Protein AF-A0A2S9AJW1-F1 (afdb_monomer)

Sequence (440 aa):
MLGRTESEELRALQEKAYGRGGVLTGAESDRLRELEDARLSAFRAGPVTAHDVRAVAHDAGVRDVSATRASEGAPTGHLPHPVADTVDAGPIQASTVATNTAETGPIQASTAASNAAETGPAQTNAEGTPPIPHDPTPDATLLGTLRRHATAAVVAVAVLLAVGLGVGWALFAPRTASIPLTGEQQQRRAELAADVFDPGSVRAIAQKDGALAWFATQDDGELICLILDVGAQSQTDCAPSTMIERGLGATLSVPTAVSAEDDLFGGASGGEAVYASLFLSTAGEPMVGIQRWSASSSFMEQFEGEERLRAEALAAEGYEHGLSLVGSFRGEPVWLADRLASQGATERCLLVDATEGVACESFGTALTEGLSTHVVDVAPDGSVASVSVVELRFTGQQTPYLTVTVDAPVSRVVPGDSVVIPGPPGDPIEVETPNDGTGG

Mean predicted aligned error: 20.51 Å

Solvent-accessible surface area (backbone atoms only — not comparable to full-atom values): 27843 Å² total; per-residue (Å²): 110,71,52,75,67,55,52,53,50,46,52,54,48,49,49,42,53,74,35,101,82,43,73,66,53,73,70,52,51,53,51,45,51,53,51,52,51,51,44,53,52,36,59,75,65,52,81,83,67,91,77,81,85,79,84,88,85,86,87,79,91,75,83,89,80,91,80,89,81,88,81,85,90,84,82,91,77,87,83,79,84,83,81,83,81,83,77,90,77,80,85,81,81,81,81,82,79,81,81,82,81,80,88,77,82,86,82,79,88,77,91,80,81,88,88,85,90,79,82,84,87,86,88,83,84,87,89,84,88,90,83,89,90,83,88,85,85,86,80,96,69,70,76,67,58,55,57,58,51,51,56,52,50,54,52,54,51,51,49,52,50,52,51,49,50,53,52,48,46,73,74,64,50,82,77,72,76,63,66,89,67,52,73,67,53,48,50,51,48,52,54,52,47,69,50,86,37,36,85,82,44,60,40,60,64,38,74,56,97,76,32,41,32,31,39,33,22,23,76,90,57,50,26,39,28,44,35,43,35,47,84,93,47,73,48,76,38,72,43,50,56,86,59,35,86,79,43,46,68,39,76,48,80,41,77,56,80,76,50,84,77,52,65,80,71,68,65,45,72,53,48,28,37,39,38,38,39,37,36,62,45,100,86,68,47,78,45,54,51,77,47,74,44,64,68,62,63,71,71,55,67,78,41,59,77,68,58,28,59,49,51,53,51,41,26,46,75,45,33,58,44,75,54,43,80,73,49,66,47,97,89,25,56,26,37,36,24,26,32,71,42,98,85,72,47,61,27,33,31,39,37,33,62,72,70,74,41,75,28,70,33,48,52,71,51,28,60,74,77,26,37,63,47,79,46,76,41,64,40,100,86,72,48,66,38,31,46,31,40,47,31,42,37,49,47,101,84,67,49,76,47,78,46,77,48,71,49,73,64,55,71,78,72,54,79,70,48,69,55,72,52,88,55,79,100,56,83,65,52,73,48,80,48,76,66,83,76,91,76,134

Nearest PDB structures (foldseek):
  4agi-assembly2_B  TM=1.853E-01  e=2.271E-02  Aspergillus fumigatus
  4agt-assembly1_B  TM=1.907E-01  e=7.098E-02  Aspergillus fumigatus
  6z1p-assembly1_Ag  TM=2.934E-01  e=2.611E-01  Tetrahymena thermophila SB210
  3ddv-assembly3_C  TM=3.029E-01  e=7.322E-01  unclassified

Foldseek 3Di:
DDDPVLVVLLVVLVCLCPPDPRDDDPVSVVSNVVSVVVVVVPVVVDDPPPPPPPDPPDDDDDDDDDDDDDDDDDDDDDDDDDDDDDDDDDDDDDDDDDDDDDDDDDDDDDDDDDDDDDDDDDDDDDDDDDDDDDDDDDDPDPPVVVVVVVVVVVVVVVVVVVVVVVVCCVVPVPPPVQPDDDPVRVVVQVVVCVPQFDHPQWGWADDDPQKTWIWTAHDVRQKIKIWIDHPPDIDIDIDGPVPCQVWDKDKDWDFDPDDPVNVVPLQQRFTKMKMKTWHADPVRHIHIDIDIDGLDDPVLVVDDDPRSVVLRVCSSVFQSAPWDFQDADPNWTWIWGWGQDPVRAIWIWIAHPVARDIWIDHPVCCAPVWTKDKDFDADPVRHTQWIKIWTWYADPVRDIHIDIDIDHTPPPPDQQHWDFDDDPPDDTDTDHDDHPDPDD

pLDDT: mean 74.25, std 22.98, range [29.75, 98.0]

Structure (mmCIF, N/CA/C/O backbone):
data_AF-A0A2S9AJW1-F1
#
_entry.id   AF-A0A2S9AJW1-F1
#
loop_
_atom_site.group_PDB
_atom_site.id
_atom_site.type_symbol
_atom_site.label_atom_id
_atom_site.label_alt_id
_atom_site.label_comp_id
_atom_site.label_asym_id
_atom_site.label_entity_id
_atom_site.label_seq_id
_atom_site.pdbx_PDB_ins_code
_atom_site.Cartn_x
_atom_site.Cartn_y
_atom_site.Cartn_z
_atom_site.occupancy
_atom_site.B_iso_or_equiv
_atom_site.auth_seq_id
_atom_site.auth_comp_id
_atom_site.auth_asym_id
_atom_site.auth_atom_id
_atom_site.pdbx_PDB_model_num
ATOM 1 N N . MET A 1 1 ? -14.050 -33.825 -11.013 1.00 73.00 1 MET A N 1
ATOM 2 C CA . MET A 1 1 ? -14.570 -33.636 -9.641 1.00 73.00 1 MET A CA 1
ATOM 3 C C . MET A 1 1 ? -14.333 -34.925 -8.882 1.00 73.00 1 MET A C 1
ATOM 5 O O . MET A 1 1 ? -14.573 -35.971 -9.473 1.00 73.00 1 MET A O 1
ATOM 9 N N . LEU A 1 2 ? -13.857 -34.856 -7.636 1.00 84.25 2 LEU A N 1
ATOM 10 C CA . LEU A 1 2 ? -13.815 -36.031 -6.760 1.00 84.25 2 LEU A CA 1
ATOM 11 C C . LEU A 1 2 ? -15.233 -36.582 -6.565 1.00 84.25 2 LEU A C 1
ATOM 13 O O . LEU A 1 2 ? -16.207 -35.821 -6.574 1.00 84.25 2 LEU A O 1
ATOM 17 N N . GLY A 1 3 ? -15.355 -37.892 -6.371 1.00 91.31 3 GLY A N 1
ATOM 18 C CA . GLY A 1 3 ? -16.606 -38.491 -5.930 1.00 91.31 3 GLY A CA 1
ATOM 19 C C . GLY A 1 3 ? -17.055 -37.892 -4.591 1.00 91.31 3 GLY A C 1
ATOM 20 O O . GLY A 1 3 ? -16.245 -37.408 -3.795 1.00 91.31 3 GLY A O 1
ATOM 21 N N . ARG A 1 4 ? -18.362 -37.930 -4.309 1.00 88.12 4 ARG A N 1
ATOM 22 C CA . ARG A 1 4 ? -18.914 -37.451 -3.027 1.00 88.12 4 ARG A CA 1
ATOM 23 C C . ARG A 1 4 ? -18.248 -38.139 -1.829 1.00 88.12 4 ARG A C 1
ATOM 25 O O . ARG A 1 4 ? -17.936 -37.482 -0.845 1.00 88.12 4 ARG A O 1
ATOM 32 N N . THR A 1 5 ? -17.974 -39.434 -1.959 1.00 94.75 5 THR A N 1
ATOM 33 C CA . THR A 1 5 ? -17.292 -40.249 -0.947 1.00 94.75 5 THR A CA 1
ATOM 34 C C . THR A 1 5 ? -15.834 -39.834 -0.747 1.00 94.75 5 THR A C 1
ATOM 36 O O . THR A 1 5 ? -15.392 -39.698 0.385 1.00 94.75 5 THR A O 1
ATOM 39 N N . GLU A 1 6 ? -15.102 -39.557 -1.827 1.00 95.81 6 GLU A N 1
ATOM 40 C CA . GLU A 1 6 ? -13.698 -39.114 -1.779 1.00 95.81 6 GLU A CA 1
ATOM 41 C C . GLU A 1 6 ? -13.564 -37.706 -1.187 1.00 95.81 6 GLU A C 1
ATOM 43 O O . GLU A 1 6 ? -12.620 -37.410 -0.462 1.00 95.81 6 GLU A O 1
ATOM 48 N N . SER A 1 7 ? -14.542 -36.837 -1.453 1.00 94.44 7 SER A N 1
ATOM 49 C CA . SER A 1 7 ? -14.596 -35.491 -0.871 1.00 94.44 7 SER A CA 1
ATOM 50 C C . SER A 1 7 ? -14.861 -35.527 0.640 1.00 94.44 7 SER A C 1
ATOM 52 O O . SER A 1 7 ? -14.299 -34.727 1.389 1.00 94.44 7 SER A O 1
ATOM 54 N N . GLU A 1 8 ? -15.709 -36.453 1.100 1.00 97.25 8 GLU A N 1
ATOM 55 C CA . GLU A 1 8 ? -15.969 -36.682 2.527 1.00 97.25 8 GLU A CA 1
ATOM 56 C C . GLU A 1 8 ? -14.743 -37.291 3.232 1.00 97.25 8 GLU A C 1
ATOM 58 O O . GLU A 1 8 ? -14.388 -36.838 4.322 1.00 97.25 8 GLU A O 1
ATOM 63 N N . GLU A 1 9 ? -14.058 -38.244 2.587 1.00 97.38 9 GLU A N 1
ATOM 64 C CA . GLU A 1 9 ? -12.807 -38.850 3.070 1.00 97.38 9 GLU A CA 1
ATOM 65 C C . GLU A 1 9 ? -11.686 -37.805 3.202 1.00 97.38 9 GLU A C 1
ATOM 67 O O . GLU A 1 9 ? -11.051 -37.715 4.255 1.00 97.38 9 GLU A O 1
ATOM 72 N N . LEU A 1 10 ? -11.502 -36.951 2.186 1.00 97.44 10 LEU A N 1
ATOM 73 C CA . LEU A 1 10 ? -10.519 -35.864 2.206 1.00 97.44 10 LEU A CA 1
ATOM 74 C C . LEU A 1 10 ? -10.751 -34.923 3.394 1.00 97.44 10 LEU A C 1
ATOM 76 O O . LEU A 1 10 ? -9.816 -34.602 4.125 1.00 97.44 10 LEU A O 1
ATOM 80 N N . ARG A 1 11 ? -12.004 -34.515 3.628 1.00 96.88 11 ARG A N 1
ATOM 81 C CA . ARG A 1 11 ? -12.351 -33.618 4.738 1.00 96.88 11 ARG A CA 1
ATOM 82 C C . ARG A 1 11 ? -12.056 -34.253 6.099 1.00 96.88 11 ARG A C 1
ATOM 84 O O . ARG A 1 11 ? -11.522 -33.575 6.970 1.00 96.88 11 ARG A O 1
ATOM 91 N N . ALA A 1 12 ? -12.365 -35.540 6.269 1.00 97.19 12 ALA A N 1
ATOM 92 C CA . ALA A 1 12 ? -12.089 -36.263 7.509 1.00 97.19 12 ALA A CA 1
ATOM 93 C C . ALA A 1 12 ? -10.579 -36.410 7.772 1.00 97.19 12 ALA A C 1
ATOM 95 O O . ALA A 1 12 ? -10.129 -36.233 8.905 1.00 97.19 12 ALA A O 1
ATOM 96 N N . LEU A 1 13 ? -9.784 -36.689 6.732 1.00 97.62 13 LEU A N 1
ATOM 97 C CA . LEU A 1 13 ? -8.326 -36.775 6.847 1.00 97.62 13 LEU A CA 1
ATOM 98 C C . LEU A 1 13 ? -7.687 -35.411 7.130 1.00 97.62 13 LEU A C 1
ATOM 100 O O . LEU A 1 13 ? -6.798 -35.341 7.972 1.00 97.62 13 LEU A O 1
ATOM 104 N N . GLN A 1 14 ? -8.166 -34.327 6.514 1.00 96.81 14 GLN A N 1
ATOM 105 C CA . GLN A 1 14 ? -7.694 -32.965 6.797 1.00 96.81 14 GLN A CA 1
ATOM 106 C C . GLN A 1 14 ? -8.055 -32.517 8.219 1.00 96.81 14 GLN A C 1
ATOM 108 O O . GLN A 1 14 ? -7.213 -31.969 8.927 1.00 96.81 14 GLN A O 1
ATOM 113 N N . GLU A 1 15 ? -9.271 -32.809 8.684 1.00 96.88 15 GLU A N 1
ATOM 114 C CA . GLU A 1 15 ? -9.674 -32.546 10.070 1.00 96.88 15 GLU A CA 1
ATOM 115 C C . GLU A 1 15 ? -8.794 -33.319 11.063 1.00 96.88 15 GLU A C 1
ATOM 117 O O . GLU A 1 15 ? -8.372 -32.769 12.080 1.00 96.88 15 GLU A O 1
ATOM 122 N N . LYS A 1 16 ? -8.440 -34.570 10.745 1.00 96.50 16 LYS A N 1
ATOM 123 C CA . LYS A 1 16 ? -7.521 -35.369 11.562 1.00 96.50 16 LYS A CA 1
ATOM 124 C C . LYS A 1 16 ? -6.074 -34.871 11.484 1.00 96.50 16 LYS A C 1
ATOM 126 O O . LYS A 1 16 ? -5.387 -34.921 12.495 1.00 96.50 16 LYS A O 1
ATOM 131 N N . ALA A 1 17 ? -5.607 -34.394 10.330 1.00 96.62 17 ALA A N 1
ATOM 132 C CA . ALA A 1 17 ? -4.244 -33.893 10.132 1.00 96.62 17 ALA A CA 1
ATOM 133 C C . ALA A 1 17 ? -3.993 -32.565 10.859 1.00 96.62 17 ALA A C 1
ATOM 135 O O . ALA A 1 17 ? -2.956 -32.389 11.492 1.00 96.62 17 ALA A O 1
ATOM 136 N N . TYR A 1 18 ? -4.957 -31.645 10.777 1.00 93.00 18 TYR A N 1
ATOM 137 C CA . TYR A 1 18 ? -4.823 -30.266 11.257 1.00 93.00 18 TYR A CA 1
ATOM 138 C C . TYR A 1 18 ? -5.608 -29.988 12.549 1.00 93.00 18 TYR A C 1
ATOM 140 O O . TYR A 1 18 ? -5.560 -28.882 13.089 1.00 93.00 18 TYR A O 1
ATOM 148 N N . GLY A 1 19 ? -6.330 -30.983 13.067 1.00 92.94 19 GLY A N 1
ATOM 149 C CA . GLY A 1 19 ? -7.082 -30.898 14.314 1.00 92.94 19 GLY A CA 1
ATOM 150 C C . GLY A 1 19 ? -6.208 -30.919 15.570 1.00 92.94 19 GLY A C 1
ATOM 151 O O . GLY A 1 19 ? -5.025 -31.269 15.565 1.00 92.94 19 GLY A O 1
ATOM 152 N N . ARG A 1 20 ? -6.819 -30.560 16.704 1.00 77.75 20 ARG A N 1
ATOM 153 C CA . ARG A 1 20 ? -6.159 -30.473 18.015 1.00 77.75 20 ARG A CA 1
ATOM 154 C C . ARG A 1 20 ? -5.803 -31.880 18.525 1.00 77.75 20 ARG A C 1
ATOM 156 O O . ARG A 1 20 ? -6.595 -32.511 19.215 1.00 77.75 20 ARG A O 1
ATOM 163 N N . GLY A 1 21 ? -4.617 -32.365 18.158 1.00 84.75 21 GLY A N 1
ATOM 164 C CA . GLY A 1 21 ? -4.121 -33.716 18.466 1.00 84.75 21 GLY A CA 1
ATOM 165 C C . GLY A 1 21 ? -3.822 -34.584 17.240 1.00 84.75 21 GLY A C 1
ATOM 166 O O . GLY A 1 21 ? -3.682 -35.797 17.386 1.00 84.75 21 GLY A O 1
ATOM 167 N N . GLY A 1 22 ? -3.755 -33.989 16.046 1.00 80.88 22 GLY A N 1
ATOM 168 C CA . GLY A 1 22 ? -3.605 -34.710 14.790 1.00 80.88 22 GLY A CA 1
ATOM 169 C C . GLY A 1 22 ? -2.316 -35.516 14.679 1.00 80.88 22 GLY A C 1
ATOM 170 O O . GLY A 1 22 ? -1.241 -34.970 14.450 1.00 80.88 22 GLY A O 1
ATOM 171 N N . VAL A 1 23 ? -2.437 -36.837 14.804 1.00 89.44 23 VAL A N 1
ATOM 172 C CA . VAL A 1 23 ? -1.413 -37.787 14.366 1.00 89.44 23 VAL A CA 1
ATOM 173 C C . VAL A 1 23 ? -2.051 -38.647 13.284 1.00 89.44 23 VAL A C 1
ATOM 175 O O . VAL A 1 23 ? -2.952 -39.444 13.560 1.00 89.44 23 VAL A O 1
ATOM 178 N N . LEU A 1 24 ? -1.612 -38.455 12.042 1.00 95.69 24 LEU A N 1
ATOM 179 C CA . LEU A 1 24 ? -1.919 -39.376 10.956 1.00 95.69 24 LEU A CA 1
ATOM 180 C C . LEU A 1 24 ? -0.965 -40.566 11.026 1.00 95.69 24 LEU A C 1
ATOM 182 O O . LEU A 1 24 ? 0.232 -40.420 11.281 1.00 95.69 24 LEU A O 1
ATOM 186 N N . THR A 1 25 ? -1.490 -41.757 10.774 1.00 97.25 25 THR A N 1
ATOM 187 C CA . THR A 1 25 ? -0.637 -42.906 10.458 1.00 97.25 25 THR A CA 1
ATOM 188 C C . THR A 1 25 ? -0.001 -42.715 9.076 1.00 97.25 25 THR A C 1
ATOM 190 O O . THR A 1 25 ? -0.518 -41.965 8.251 1.00 97.25 25 THR A O 1
ATOM 193 N N . GLY A 1 26 ? 1.105 -43.409 8.783 1.00 96.50 26 GLY A N 1
ATOM 194 C CA . GLY A 1 26 ? 1.765 -43.301 7.471 1.00 96.50 26 GLY A CA 1
ATOM 195 C C . GLY A 1 26 ? 0.816 -43.572 6.294 1.00 96.50 26 GLY A C 1
ATOM 196 O O . GLY A 1 26 ? 0.784 -42.797 5.345 1.00 96.50 26 GLY A O 1
ATOM 197 N N . ALA A 1 27 ? -0.038 -44.594 6.415 1.00 97.25 27 ALA A N 1
ATOM 198 C CA . ALA A 1 27 ? -1.036 -44.926 5.397 1.00 97.25 27 ALA A CA 1
ATOM 199 C C . ALA A 1 27 ? -2.095 -43.825 5.207 1.00 97.25 27 ALA A C 1
ATOM 201 O O . ALA A 1 27 ? -2.522 -43.567 4.086 1.00 97.25 27 ALA A O 1
ATOM 202 N N . GLU A 1 28 ? -2.509 -43.156 6.286 1.00 97.50 28 GLU A N 1
ATOM 203 C CA . GLU A 1 28 ? -3.460 -42.040 6.211 1.00 97.50 28 GLU A CA 1
ATOM 204 C C . GLU A 1 28 ? -2.832 -40.794 5.576 1.00 97.50 28 GLU A C 1
ATOM 206 O O . GLU A 1 28 ? -3.496 -40.108 4.803 1.00 97.50 28 GLU A O 1
ATOM 211 N N . SER A 1 29 ? -1.553 -40.524 5.848 1.00 97.06 29 SER A N 1
ATOM 212 C CA . SER A 1 29 ? -0.808 -39.437 5.201 1.00 97.06 29 SER A CA 1
ATOM 213 C C . SER A 1 29 ? -0.649 -39.660 3.696 1.00 97.06 29 SER A C 1
ATOM 215 O O . SER A 1 29 ? -0.812 -38.722 2.916 1.00 97.06 29 SER A O 1
ATOM 217 N N . ASP A 1 30 ? -0.361 -40.893 3.273 1.00 98.00 30 ASP A N 1
ATOM 218 C CA . ASP A 1 30 ? -0.257 -41.223 1.849 1.00 98.00 30 ASP A CA 1
ATOM 219 C C . ASP A 1 30 ? -1.618 -41.129 1.151 1.00 98.00 30 ASP A C 1
ATOM 221 O O . ASP A 1 30 ? -1.712 -40.578 0.053 1.00 98.00 30 ASP A O 1
ATOM 225 N N . ARG A 1 31 ? -2.689 -41.571 1.824 1.00 97.81 31 ARG A N 1
ATOM 226 C CA . ARG A 1 31 ? -4.059 -41.453 1.315 1.00 97.81 31 ARG A CA 1
ATOM 227 C C . ARG A 1 31 ? -4.520 -39.999 1.191 1.00 97.81 31 ARG A C 1
ATOM 229 O O . ARG A 1 31 ? -5.173 -39.651 0.211 1.00 97.81 31 ARG A O 1
ATOM 236 N N . LEU A 1 32 ? -4.166 -39.145 2.153 1.00 97.75 32 LEU A N 1
ATOM 237 C CA . LEU A 1 32 ? -4.452 -37.710 2.092 1.00 97.75 32 LEU A CA 1
ATOM 238 C C . LEU A 1 32 ? -3.788 -37.072 0.862 1.00 97.75 32 LEU A C 1
ATOM 240 O O . LEU A 1 32 ? -4.461 -36.377 0.104 1.00 97.75 32 LEU A O 1
ATOM 244 N N . ARG A 1 33 ? -2.504 -37.375 0.623 1.00 97.50 33 ARG A N 1
ATOM 245 C CA . ARG A 1 33 ? -1.753 -36.859 -0.533 1.00 97.50 33 ARG A CA 1
ATOM 246 C C . ARG A 1 33 ? -2.392 -37.269 -1.863 1.00 97.50 33 ARG A C 1
ATOM 248 O O . ARG A 1 33 ? -2.573 -36.430 -2.737 1.00 97.50 33 ARG A O 1
ATOM 255 N N . GLU A 1 34 ? -2.800 -38.532 -1.988 1.00 97.69 34 GLU A N 1
ATOM 256 C CA . GLU A 1 34 ? -3.480 -39.046 -3.186 1.00 97.69 34 GLU A CA 1
ATOM 257 C C . GLU A 1 34 ? -4.784 -38.283 -3.490 1.00 97.69 34 GLU A C 1
ATOM 259 O O . GLU A 1 34 ? -5.041 -37.909 -4.636 1.00 97.69 34 GLU A O 1
ATOM 264 N N . LEU A 1 35 ? -5.601 -38.016 -2.465 1.00 97.38 35 LEU A N 1
ATOM 265 C CA . LEU A 1 35 ? -6.869 -37.295 -2.619 1.00 97.38 35 LEU A CA 1
ATOM 266 C C . LEU A 1 35 ? -6.665 -35.810 -2.965 1.00 97.38 35 LEU A C 1
ATOM 268 O O . LEU A 1 35 ? -7.443 -35.245 -3.740 1.00 97.38 35 LEU A O 1
ATOM 272 N N . GLU A 1 36 ? -5.627 -35.173 -2.421 1.00 96.19 36 GLU A N 1
ATOM 273 C CA . GLU A 1 36 ? -5.266 -33.787 -2.745 1.00 96.19 36 GLU A CA 1
ATOM 274 C C . GLU A 1 36 ? -4.751 -33.652 -4.183 1.00 96.19 36 GLU A C 1
ATOM 276 O O . GLU A 1 36 ? -5.214 -32.771 -4.918 1.00 96.19 36 GLU A O 1
ATOM 281 N N . ASP A 1 37 ? -3.897 -34.575 -4.629 1.00 95.75 37 ASP A N 1
ATOM 282 C CA . ASP A 1 37 ? -3.420 -34.633 -6.013 1.00 95.75 37 ASP A CA 1
ATOM 283 C C . ASP A 1 37 ? -4.582 -34.862 -6.990 1.00 95.75 37 ASP A C 1
ATOM 285 O O . ASP A 1 37 ? -4.728 -34.135 -7.977 1.00 95.75 37 ASP A O 1
ATOM 289 N N . ALA A 1 38 ? -5.487 -35.796 -6.681 1.00 95.12 38 ALA A N 1
ATOM 290 C CA . ALA A 1 38 ? -6.677 -36.046 -7.491 1.00 95.12 38 ALA A CA 1
ATOM 291 C C . ALA A 1 38 ? -7.600 -34.812 -7.579 1.00 95.12 38 ALA A C 1
ATOM 293 O O . ALA A 1 38 ? -8.168 -34.528 -8.642 1.00 95.12 38 ALA A O 1
ATOM 294 N N . ARG A 1 39 ? -7.720 -34.025 -6.498 1.00 95.75 39 ARG A N 1
ATOM 295 C CA . ARG A 1 39 ? -8.465 -32.755 -6.497 1.00 95.75 39 ARG A CA 1
ATOM 296 C C . ARG A 1 39 ? -7.804 -31.708 -7.394 1.00 95.75 39 ARG A C 1
ATOM 298 O O . ARG A 1 39 ? -8.508 -31.044 -8.157 1.00 95.75 39 ARG A O 1
ATOM 305 N N . LEU A 1 40 ? -6.481 -31.569 -7.326 1.00 92.44 40 LEU A N 1
ATOM 306 C CA . LEU A 1 40 ? -5.717 -30.634 -8.158 1.00 92.44 40 LEU A CA 1
ATOM 307 C C . LEU A 1 40 ? -5.792 -31.010 -9.643 1.00 92.44 40 LEU A C 1
ATOM 309 O O . LEU A 1 40 ? -6.033 -30.144 -10.486 1.00 92.44 40 LEU A O 1
ATOM 313 N N . SER A 1 41 ? -5.674 -32.297 -9.974 1.00 92.00 41 SER A N 1
ATOM 314 C CA . SER A 1 41 ? -5.856 -32.795 -11.340 1.00 92.00 41 SER A CA 1
ATOM 315 C C . SER A 1 41 ? -7.274 -32.546 -11.855 1.00 92.00 41 SER A C 1
ATOM 317 O O . SER A 1 41 ? -7.445 -32.091 -12.985 1.00 92.00 41 SER A O 1
ATOM 319 N N . ALA A 1 42 ? -8.297 -32.771 -11.025 1.00 89.25 42 ALA A N 1
ATOM 320 C CA . ALA A 1 42 ? -9.684 -32.490 -11.385 1.00 89.25 42 ALA A CA 1
ATOM 321 C C . ALA A 1 42 ? -9.962 -30.992 -11.598 1.00 89.25 42 ALA A C 1
ATOM 323 O O . ALA A 1 42 ? -10.815 -30.656 -12.418 1.00 89.25 42 ALA A O 1
ATOM 324 N N . PHE A 1 43 ? -9.269 -30.111 -10.872 1.00 86.56 43 PHE A N 1
ATOM 325 C CA . PHE A 1 43 ? -9.362 -28.661 -11.052 1.00 86.56 43 PHE A CA 1
ATOM 326 C C . PHE A 1 43 ? -8.697 -28.214 -12.361 1.00 86.56 43 PHE A C 1
ATOM 328 O O . PHE A 1 43 ? -9.283 -27.447 -13.119 1.00 86.56 43 PHE A O 1
ATOM 335 N N . ARG A 1 44 ? -7.514 -28.759 -12.679 1.00 88.19 44 ARG A N 1
ATOM 336 C CA . ARG A 1 44 ? -6.810 -28.486 -13.946 1.00 88.19 44 ARG A CA 1
ATOM 337 C C . ARG A 1 44 ? -7.554 -29.013 -15.173 1.00 88.19 44 ARG A C 1
ATOM 339 O O . ARG A 1 44 ? -7.485 -28.402 -16.230 1.00 88.19 44 ARG A O 1
ATOM 346 N N . ALA A 1 45 ? -8.277 -30.122 -15.032 1.00 82.44 45 ALA A N 1
ATOM 347 C CA . ALA A 1 45 ? -9.084 -30.719 -16.095 1.00 82.44 45 ALA A CA 1
ATOM 348 C C . ALA A 1 45 ? -10.489 -30.095 -16.234 1.00 82.44 45 ALA A C 1
ATOM 350 O O . ALA A 1 45 ? -11.362 -30.694 -16.865 1.00 82.44 45 ALA A O 1
ATOM 351 N N . GLY A 1 46 ? -10.736 -28.934 -15.612 1.00 70.75 46 GLY A N 1
ATOM 352 C CA . GLY A 1 46 ? -12.028 -28.255 -15.658 1.00 70.75 46 GLY A CA 1
ATOM 353 C C . GLY A 1 46 ? -12.552 -28.081 -17.094 1.00 70.75 46 GLY A C 1
ATOM 354 O O . GLY A 1 46 ? -11.768 -27.840 -18.015 1.00 70.75 46 GLY A O 1
ATOM 355 N N . PRO A 1 47 ? -13.872 -28.221 -17.315 1.00 51.84 47 PRO A N 1
ATOM 356 C CA . PRO A 1 47 ? -14.447 -28.089 -18.642 1.00 51.84 47 PRO A CA 1
ATOM 357 C C . PRO A 1 47 ? -14.293 -26.643 -19.111 1.00 51.84 47 PRO A C 1
ATOM 359 O O . PRO A 1 47 ? -14.884 -25.732 -18.535 1.00 51.84 47 PRO A O 1
ATOM 362 N N . VAL A 1 48 ? -13.535 -26.438 -20.189 1.00 50.69 48 VAL A N 1
ATOM 363 C CA . VAL A 1 48 ? -13.613 -25.209 -20.981 1.00 50.69 48 VAL A CA 1
ATOM 364 C C . VAL A 1 48 ? -15.002 -25.195 -21.613 1.00 50.69 48 VAL A C 1
ATOM 366 O O . VAL A 1 48 ? -15.233 -25.746 -22.689 1.00 50.69 48 VAL A O 1
ATOM 369 N N . THR A 1 49 ? -15.979 -24.636 -20.907 1.00 50.78 49 THR A N 1
ATOM 370 C CA . THR A 1 49 ? -17.291 -24.382 -21.486 1.00 50.78 49 THR A CA 1
ATOM 371 C C . THR A 1 49 ? -17.129 -23.247 -22.483 1.00 50.78 49 THR A C 1
ATOM 373 O O . THR A 1 49 ? -16.945 -22.096 -22.100 1.00 50.78 49 THR A O 1
ATOM 376 N N . ALA A 1 50 ? -17.219 -23.574 -23.773 1.00 49.56 50 ALA A N 1
ATOM 377 C CA . ALA A 1 50 ? -17.143 -22.658 -24.914 1.00 49.56 50 ALA A CA 1
ATOM 378 C C . ALA A 1 50 ? -18.296 -21.626 -24.985 1.00 49.56 50 ALA A C 1
ATOM 380 O O . ALA A 1 50 ? -18.616 -21.122 -26.059 1.00 49.56 50 ALA A O 1
ATOM 381 N N . HIS A 1 51 ? -18.953 -21.327 -23.862 1.00 45.62 51 HIS A N 1
ATOM 382 C CA . HIS A 1 51 ? -20.159 -20.510 -23.817 1.00 45.62 51 HIS A CA 1
ATOM 383 C C . HIS A 1 51 ? -19.925 -19.050 -23.393 1.00 45.62 51 HIS A C 1
ATOM 385 O O . HIS A 1 51 ? -20.880 -18.277 -23.429 1.00 45.62 51 HIS A O 1
ATOM 391 N N . ASP A 1 52 ? -18.685 -18.653 -23.083 1.00 42.78 52 ASP A N 1
ATOM 392 C CA . ASP A 1 52 ? -18.384 -17.355 -22.448 1.00 42.78 52 ASP A CA 1
ATOM 393 C C . ASP A 1 52 ? -17.545 -16.381 -23.303 1.00 42.78 52 ASP A C 1
ATOM 395 O O . ASP A 1 52 ? -16.872 -15.495 -22.793 1.00 42.78 52 ASP A O 1
ATOM 399 N N . VAL A 1 53 ? -17.582 -16.519 -24.638 1.00 46.00 53 VAL A N 1
ATOM 400 C CA . VAL A 1 53 ? -16.906 -15.584 -25.575 1.00 46.00 53 VAL A CA 1
ATOM 401 C C . VAL A 1 53 ? -17.911 -14.765 -26.409 1.00 46.00 53 VAL A C 1
ATOM 403 O O . VAL A 1 53 ? -17.542 -14.095 -27.366 1.00 46.00 53 VAL A O 1
ATOM 406 N N . ARG A 1 54 ? -19.213 -14.774 -26.076 1.00 37.53 54 ARG A N 1
ATOM 407 C CA . ARG A 1 54 ? -20.248 -14.103 -26.900 1.00 37.53 54 ARG A CA 1
ATOM 408 C C . ARG A 1 54 ? -21.118 -13.067 -26.179 1.00 37.53 54 ARG A C 1
ATOM 410 O O . ARG A 1 54 ? -22.240 -12.829 -26.614 1.00 37.53 54 ARG A O 1
ATOM 417 N N . ALA A 1 55 ? -20.620 -12.427 -25.121 1.00 37.38 55 ALA A N 1
ATOM 418 C CA . ALA A 1 55 ? -21.405 -11.442 -24.364 1.00 37.38 55 ALA A CA 1
ATOM 419 C C . ALA A 1 55 ? -20.704 -10.095 -24.077 1.00 37.38 55 ALA A C 1
ATOM 421 O O . ALA A 1 55 ? -21.173 -9.355 -23.223 1.00 37.38 55 ALA A O 1
ATOM 422 N N . VAL A 1 56 ? -19.640 -9.726 -24.808 1.00 41.94 56 VAL A N 1
ATOM 423 C CA . VAL A 1 56 ? -18.956 -8.414 -24.639 1.00 41.94 56 VAL A CA 1
ATOM 424 C C . VAL A 1 56 ? -18.896 -7.609 -25.948 1.00 41.94 56 VAL A C 1
ATOM 426 O O . VAL A 1 56 ? -17.971 -6.853 -26.206 1.00 41.94 56 VAL A O 1
ATOM 429 N N . ALA A 1 57 ? -19.894 -7.760 -26.819 1.00 41.12 57 ALA A N 1
ATOM 430 C CA . ALA A 1 57 ? -19.978 -6.979 -28.055 1.00 41.12 57 ALA A CA 1
ATOM 431 C C . ALA A 1 57 ? -21.407 -6.495 -28.315 1.00 41.12 57 ALA A C 1
ATOM 433 O O . ALA A 1 57 ? -21.994 -6.847 -29.330 1.00 41.12 57 ALA A O 1
ATOM 434 N N . HIS A 1 58 ? -21.989 -5.743 -27.376 1.00 41.22 58 HIS A N 1
ATOM 435 C CA . HIS A 1 58 ? -23.163 -4.896 -27.626 1.00 41.22 58 HIS A CA 1
ATOM 436 C C . HIS A 1 58 ? -23.425 -3.946 -26.444 1.00 41.22 58 HIS A C 1
ATOM 438 O O . HIS A 1 58 ? -24.455 -4.064 -25.799 1.00 41.22 58 HIS A O 1
ATOM 444 N N . ASP A 1 59 ? -22.521 -3.003 -26.156 1.00 38.44 59 ASP A N 1
ATOM 445 C CA . ASP A 1 59 ? -22.947 -1.712 -25.585 1.00 38.44 59 ASP A CA 1
ATOM 446 C C . ASP A 1 59 ? -21.855 -0.636 -25.703 1.00 38.44 59 ASP A C 1
ATOM 448 O O . ASP A 1 59 ? -21.009 -0.467 -24.832 1.00 38.44 59 ASP A O 1
ATOM 452 N N . ALA A 1 60 ? -21.848 0.081 -26.823 1.00 35.75 60 ALA A N 1
ATOM 453 C CA . ALA A 1 60 ? -21.213 1.392 -26.917 1.00 35.75 60 ALA A CA 1
ATOM 454 C C . ALA A 1 60 ? -21.944 2.186 -28.001 1.00 35.75 60 ALA A C 1
ATOM 456 O O . ALA A 1 60 ? -21.594 2.167 -29.182 1.00 35.75 60 ALA A O 1
ATOM 457 N N . GLY A 1 61 ? -23.033 2.838 -27.595 1.00 37.03 61 GLY A N 1
ATOM 458 C CA . GLY A 1 61 ? -23.742 3.807 -28.416 1.00 37.03 61 GLY A CA 1
ATOM 459 C C . GLY A 1 61 ? -22.867 5.029 -28.689 1.00 37.03 61 GLY A C 1
ATOM 460 O O . GLY A 1 61 ? -22.731 5.904 -27.837 1.00 37.03 61 GLY A O 1
ATOM 461 N N . VAL A 1 62 ? -22.312 5.112 -29.897 1.00 35.16 62 VAL A N 1
ATOM 462 C CA . VAL A 1 62 ? -21.670 6.325 -30.415 1.00 35.16 62 VAL A CA 1
ATOM 463 C C . VAL A 1 62 ? -22.696 7.112 -31.224 1.00 35.16 62 VAL A C 1
ATOM 465 O O . VAL A 1 62 ? -23.296 6.607 -32.173 1.00 35.16 62 VAL A O 1
ATOM 468 N N . ARG A 1 63 ? -22.912 8.361 -30.801 1.00 37.62 63 ARG A N 1
ATOM 469 C CA . ARG A 1 63 ? -23.708 9.361 -31.512 1.00 37.62 63 ARG A CA 1
ATOM 470 C C . ARG A 1 63 ? -22.982 9.842 -32.768 1.00 37.62 63 ARG A C 1
ATOM 472 O O . ARG A 1 63 ? -21.789 10.119 -32.766 1.00 37.62 63 ARG A O 1
ATOM 479 N N . ASP A 1 64 ? -23.809 9.964 -33.788 1.00 33.28 64 ASP A N 1
ATOM 480 C CA . ASP A 1 64 ? -23.616 10.399 -35.162 1.00 33.28 64 ASP A CA 1
ATOM 481 C C . ASP A 1 64 ? -23.009 11.814 -35.289 1.00 33.28 64 ASP A C 1
ATOM 483 O O . ASP A 1 64 ? -23.591 12.785 -34.801 1.00 33.28 64 ASP A O 1
ATOM 487 N N . VAL A 1 65 ? -21.876 11.936 -35.990 1.00 38.59 65 VAL A N 1
ATOM 488 C CA . VAL A 1 65 ? -21.542 13.130 -36.785 1.00 38.59 65 VAL A CA 1
ATOM 489 C C . VAL A 1 65 ? -20.958 12.667 -38.118 1.00 38.59 65 VAL A C 1
ATOM 491 O O . VAL A 1 65 ? -19.817 12.224 -38.228 1.00 38.59 65 VAL A O 1
ATOM 494 N N . SER A 1 66 ? -21.791 12.791 -39.141 1.00 39.16 66 SER A N 1
ATOM 495 C CA . SER A 1 66 ? -21.477 12.601 -40.550 1.00 39.16 66 SER A CA 1
ATOM 496 C C . SER A 1 66 ? -20.471 13.635 -41.082 1.00 39.16 66 SER A C 1
ATOM 498 O O . SER A 1 66 ? -20.725 14.831 -40.962 1.00 39.16 66 SER A O 1
ATOM 500 N N . ALA A 1 67 ? -19.414 13.178 -41.773 1.00 35.38 67 ALA A N 1
ATOM 501 C CA . ALA A 1 67 ? -18.895 13.785 -43.014 1.00 35.38 67 ALA A CA 1
ATOM 502 C C . ALA A 1 67 ? -17.817 12.910 -43.712 1.00 35.38 67 ALA A C 1
ATOM 504 O O . ALA A 1 67 ? -16.632 13.000 -43.425 1.00 35.38 67 ALA A O 1
ATOM 505 N N . THR A 1 68 ? -18.264 12.121 -44.697 1.00 34.16 68 THR A N 1
ATOM 506 C CA . THR A 1 68 ? -17.661 11.883 -46.036 1.00 34.16 68 THR A CA 1
ATOM 507 C C . THR A 1 68 ? -16.135 11.712 -46.201 1.00 34.16 68 THR A C 1
ATOM 509 O O . THR A 1 68 ? -15.425 12.703 -46.344 1.00 34.16 68 THR A O 1
ATOM 512 N N . ARG A 1 69 ? -15.670 10.480 -46.484 1.00 33.53 69 ARG A N 1
ATOM 513 C CA . ARG A 1 69 ? -15.303 9.990 -47.845 1.00 33.53 69 ARG A CA 1
ATOM 514 C C . ARG A 1 69 ? -14.793 8.528 -47.831 1.00 33.53 69 ARG A C 1
ATOM 516 O O . ARG A 1 69 ? -14.101 8.135 -46.908 1.00 33.53 69 ARG A O 1
ATOM 523 N N . ALA A 1 70 ? -15.178 7.800 -48.890 1.00 33.66 70 ALA A N 1
ATOM 524 C CA . ALA A 1 70 ? -14.646 6.564 -49.510 1.00 33.66 70 ALA A CA 1
ATOM 525 C C . ALA A 1 70 ? -13.231 6.093 -49.079 1.00 33.66 70 ALA A C 1
ATOM 527 O O . ALA A 1 70 ? -12.363 6.929 -48.878 1.00 33.66 70 ALA A O 1
ATOM 528 N N . SER A 1 71 ? -12.879 4.802 -49.004 1.00 34.81 71 SER A N 1
ATOM 529 C CA . SER A 1 71 ? -13.123 3.720 -49.978 1.00 34.81 71 SER A CA 1
ATOM 530 C C . SER A 1 71 ? -12.750 2.338 -49.392 1.00 34.81 71 SER A C 1
ATOM 532 O O . SER A 1 71 ? -11.823 2.251 -48.599 1.00 34.81 71 SER A O 1
ATOM 534 N N . GLU A 1 72 ? -13.462 1.292 -49.832 1.00 36.28 72 GLU A N 1
ATOM 535 C CA . GLU A 1 72 ? -13.016 -0.094 -50.120 1.00 36.28 72 GLU A CA 1
ATOM 536 C C . GLU A 1 72 ? -12.107 -0.898 -49.154 1.00 36.28 72 GLU A C 1
ATOM 538 O O . GLU A 1 72 ? -10.897 -0.735 -49.110 1.00 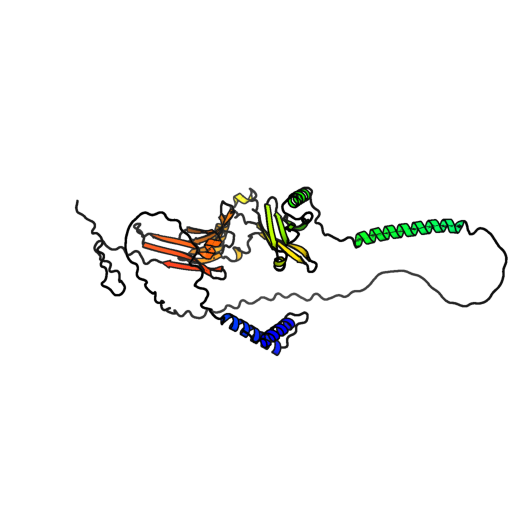36.28 72 GLU A O 1
ATOM 543 N N . GLY A 1 73 ? -12.705 -1.948 -48.565 1.00 33.88 73 GLY A N 1
ATOM 544 C CA . GLY A 1 73 ? -12.287 -3.339 -48.822 1.00 33.88 73 GLY A CA 1
ATOM 545 C C . GLY A 1 73 ? -11.162 -3.945 -47.973 1.00 33.88 73 GLY A C 1
ATOM 546 O O . GLY A 1 73 ? -10.022 -4.005 -48.414 1.00 33.88 73 GLY A O 1
ATOM 547 N N . ALA A 1 74 ? -11.507 -4.549 -46.831 1.00 35.66 74 ALA A N 1
ATOM 548 C CA . ALA A 1 74 ? -10.632 -5.478 -46.106 1.00 35.66 74 ALA A CA 1
ATOM 549 C C . ALA A 1 74 ? -11.100 -6.936 -46.294 1.00 35.66 74 ALA A C 1
ATOM 551 O O . ALA A 1 74 ? -12.274 -7.219 -46.034 1.00 35.66 74 ALA A O 1
ATOM 552 N N . PRO A 1 75 ? -10.226 -7.884 -46.685 1.00 45.75 75 PRO A N 1
ATOM 553 C CA . PRO A 1 75 ? -10.479 -9.302 -46.500 1.00 45.75 75 PRO A CA 1
ATOM 554 C C . PRO A 1 75 ? -9.857 -9.805 -45.189 1.00 45.75 75 PRO A C 1
ATOM 556 O O . PRO A 1 75 ? -8.734 -9.474 -44.814 1.00 45.75 75 PRO A O 1
ATOM 559 N N . THR A 1 76 ? -10.622 -10.649 -44.508 1.00 48.03 76 THR A N 1
ATOM 560 C CA . THR A 1 76 ? -10.244 -11.449 -43.346 1.00 48.03 76 THR A CA 1
ATOM 561 C C . THR A 1 76 ? -9.166 -12.474 -43.712 1.00 48.03 76 THR A C 1
ATOM 563 O O . THR A 1 76 ? -9.399 -13.371 -44.520 1.00 48.03 76 THR A O 1
ATOM 566 N N . GLY A 1 77 ? -7.988 -12.361 -43.092 1.00 33.94 77 GLY A N 1
ATOM 567 C CA . GLY A 1 77 ? -6.863 -13.285 -43.252 1.00 33.94 77 GLY A CA 1
ATOM 568 C C . GLY A 1 77 ? -6.501 -13.968 -41.934 1.00 33.94 77 GLY A C 1
ATOM 569 O O . GLY A 1 77 ? -6.115 -13.323 -40.968 1.00 33.94 77 GLY A O 1
ATOM 570 N N . HIS A 1 78 ? -6.667 -15.285 -41.915 1.00 39.03 78 HIS A N 1
ATOM 571 C CA . HIS A 1 78 ? -6.365 -16.224 -40.837 1.00 39.03 78 HIS A CA 1
ATOM 572 C C . HIS A 1 78 ? -4.836 -16.352 -40.648 1.00 39.03 78 HIS A C 1
ATOM 574 O O . HIS A 1 78 ? -4.132 -16.645 -41.613 1.00 39.03 78 HIS A O 1
ATOM 580 N N . LEU A 1 79 ? -4.317 -16.138 -39.433 1.00 39.00 79 LEU A N 1
ATOM 581 C CA . LEU A 1 79 ? -2.896 -16.324 -39.092 1.00 39.00 79 LEU A CA 1
ATOM 582 C C . LEU A 1 79 ? -2.590 -17.808 -38.798 1.00 39.00 79 LEU A C 1
ATOM 584 O O . LEU A 1 79 ? -3.330 -18.418 -38.022 1.00 39.00 79 LEU A O 1
ATOM 588 N N . PRO A 1 80 ? -1.504 -18.399 -39.333 1.00 42.22 80 PRO A N 1
ATOM 589 C CA . PRO A 1 80 ? -0.973 -19.668 -38.848 1.00 42.22 80 PRO A CA 1
ATOM 590 C C . PRO A 1 80 ? 0.045 -19.460 -37.711 1.00 42.22 80 PRO A C 1
ATOM 592 O O . PRO A 1 80 ? 0.806 -18.494 -37.695 1.00 42.22 80 PRO A O 1
ATOM 595 N N . HIS A 1 81 ? 0.058 -20.403 -36.767 1.00 40.16 81 HIS A N 1
ATOM 596 C CA . HIS A 1 81 ? 1.034 -20.511 -35.679 1.00 40.16 81 HIS A CA 1
ATOM 597 C C . HIS A 1 81 ? 2.487 -20.595 -36.185 1.00 40.16 81 HIS A C 1
ATOM 599 O O . HIS A 1 81 ? 2.752 -21.392 -37.090 1.00 40.16 81 HIS A O 1
ATOM 605 N N . PRO A 1 82 ? 3.448 -19.888 -35.560 1.00 45.78 82 PRO A N 1
ATOM 606 C CA . PRO A 1 82 ? 4.862 -20.170 -35.753 1.00 45.78 82 PRO A CA 1
ATOM 607 C C . PRO A 1 82 ? 5.322 -21.367 -34.905 1.00 45.78 82 PRO A C 1
ATOM 609 O O . PRO A 1 82 ? 4.952 -21.536 -33.743 1.00 45.78 82 PRO A O 1
ATOM 612 N N . VAL A 1 83 ? 6.134 -22.201 -35.550 1.00 38.66 83 VAL A N 1
ATOM 613 C CA . VAL A 1 83 ? 6.828 -23.378 -35.024 1.00 38.66 83 VAL A CA 1
ATOM 614 C C . VAL A 1 83 ? 7.936 -22.922 -34.072 1.00 38.66 83 VAL A C 1
ATOM 616 O O . VAL A 1 83 ? 8.735 -22.060 -34.428 1.00 38.66 83 VAL A O 1
ATOM 619 N N . ALA A 1 84 ? 7.976 -23.493 -32.868 1.00 34.06 84 ALA A N 1
ATOM 620 C CA . ALA A 1 84 ? 9.055 -23.277 -31.913 1.00 34.06 84 ALA A CA 1
ATOM 621 C C . ALA A 1 84 ? 10.274 -24.132 -32.296 1.00 34.06 84 ALA A C 1
ATOM 623 O O . ALA A 1 84 ? 10.204 -25.361 -32.247 1.00 34.06 84 ALA A O 1
ATOM 624 N N . ASP A 1 85 ? 11.385 -23.481 -32.640 1.00 29.75 85 ASP A N 1
ATOM 625 C CA . ASP A 1 85 ? 12.705 -24.110 -32.634 1.00 29.75 85 ASP A CA 1
ATOM 626 C C . ASP A 1 85 ? 13.200 -24.194 -31.184 1.00 29.75 85 ASP A C 1
ATOM 628 O O . ASP A 1 85 ? 13.560 -23.206 -30.545 1.00 29.75 85 ASP A O 1
ATOM 632 N N . THR A 1 86 ? 13.165 -25.410 -30.648 1.00 32.78 86 THR A N 1
ATOM 633 C CA . THR A 1 86 ? 13.719 -25.775 -29.341 1.00 32.78 86 THR A CA 1
ATOM 634 C C . THR A 1 86 ? 15.245 -25.733 -29.403 1.00 32.78 86 THR A C 1
ATOM 636 O O . THR A 1 86 ? 15.865 -26.610 -30.005 1.00 32.78 86 THR A O 1
ATOM 639 N N . VAL A 1 87 ? 15.859 -24.738 -28.759 1.00 40.19 87 VAL A N 1
ATOM 640 C CA . VAL A 1 87 ? 17.295 -24.754 -28.452 1.00 40.19 87 VAL A CA 1
ATOM 641 C C . VAL A 1 87 ? 17.484 -25.412 -27.085 1.00 40.19 87 VAL A C 1
ATOM 643 O O . VAL A 1 87 ? 16.926 -24.978 -26.079 1.00 40.19 87 VAL A O 1
ATOM 646 N N . ASP A 1 88 ? 18.244 -26.500 -27.102 1.00 35.16 88 ASP A N 1
ATOM 647 C CA . ASP A 1 88 ? 18.641 -27.351 -25.984 1.00 35.16 88 ASP A CA 1
ATOM 648 C C . ASP A 1 88 ? 19.488 -26.565 -24.964 1.00 35.16 88 ASP A C 1
ATOM 650 O O . ASP A 1 88 ? 20.613 -26.154 -25.258 1.00 35.16 88 ASP A O 1
ATOM 654 N N . ALA A 1 89 ? 18.939 -26.331 -23.769 1.00 34.22 89 ALA A N 1
ATOM 655 C CA . ALA A 1 89 ? 19.657 -25.770 -22.628 1.00 34.22 89 ALA A CA 1
ATOM 656 C C . ALA A 1 89 ? 19.854 -26.870 -21.575 1.00 34.22 89 ALA A C 1
ATOM 658 O O . ALA A 1 89 ? 18.902 -27.348 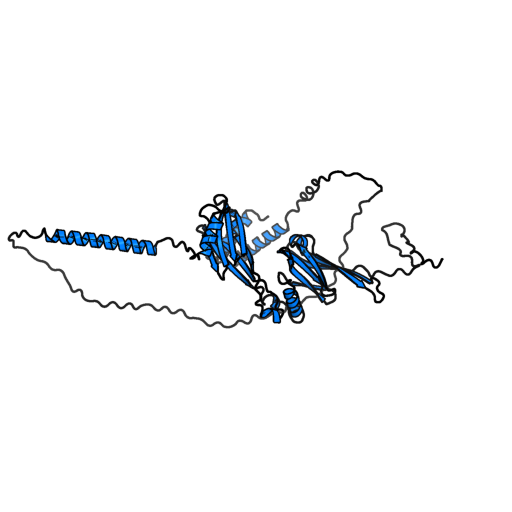-20.955 1.00 34.22 89 ALA A O 1
ATOM 659 N N . GLY A 1 90 ? 21.113 -27.280 -21.402 1.00 35.06 90 GLY A N 1
ATOM 660 C CA . GLY A 1 90 ? 21.538 -28.293 -20.438 1.00 35.06 90 GLY A CA 1
ATOM 661 C C . GLY A 1 90 ? 21.319 -27.899 -18.965 1.00 35.06 90 GLY A C 1
ATOM 662 O O . GLY A 1 90 ? 21.025 -26.747 -18.648 1.00 35.06 90 GLY A O 1
ATOM 663 N N . PRO A 1 91 ? 21.461 -28.867 -18.040 1.00 34.72 91 PRO A N 1
ATOM 664 C CA . PRO A 1 91 ? 20.961 -28.755 -16.675 1.00 34.72 91 PRO A CA 1
ATOM 665 C C . PRO A 1 91 ? 21.803 -27.816 -15.803 1.00 34.72 91 PRO A C 1
ATOM 667 O O . PRO A 1 91 ? 23.019 -27.972 -15.677 1.00 34.72 91 PRO A O 1
ATOM 670 N N . ILE A 1 92 ? 21.121 -26.888 -15.132 1.00 38.03 92 ILE A N 1
ATOM 671 C CA . ILE A 1 92 ? 21.678 -26.031 -14.085 1.00 38.03 92 ILE A CA 1
ATOM 672 C C . ILE A 1 92 ? 21.921 -26.896 -12.841 1.00 38.03 92 ILE A C 1
ATOM 674 O O . ILE A 1 92 ? 21.007 -27.545 -12.328 1.00 38.03 92 ILE A O 1
ATOM 678 N N . GLN A 1 93 ? 23.168 -26.933 -12.368 1.00 33.66 93 GLN A N 1
ATOM 679 C CA . GLN A 1 93 ? 23.533 -27.605 -11.124 1.00 33.66 93 GLN A CA 1
ATOM 680 C C . GLN A 1 93 ? 22.963 -26.839 -9.925 1.00 33.66 93 GLN A C 1
ATOM 682 O O . GLN A 1 93 ? 23.225 -25.652 -9.748 1.00 33.66 93 GLN A O 1
ATOM 687 N N . ALA A 1 94 ? 22.198 -27.539 -9.090 1.00 31.75 94 ALA A N 1
ATOM 688 C CA . ALA A 1 94 ? 21.717 -27.031 -7.817 1.00 31.75 94 ALA A CA 1
ATOM 689 C C . ALA A 1 94 ? 22.879 -26.956 -6.813 1.00 31.75 94 ALA A C 1
ATOM 691 O O . ALA A 1 94 ? 23.364 -27.981 -6.332 1.00 31.75 94 ALA A O 1
ATOM 692 N N . SER A 1 95 ? 23.309 -25.741 -6.478 1.00 34.69 95 SER A N 1
ATOM 693 C CA . SER A 1 95 ? 24.173 -25.497 -5.323 1.00 34.69 95 SER A CA 1
ATOM 694 C C . SER A 1 95 ? 23.358 -25.654 -4.040 1.00 34.69 95 SER A C 1
ATOM 696 O O . SER A 1 95 ? 22.561 -24.796 -3.672 1.00 34.69 95 SER A O 1
ATOM 698 N N . THR A 1 96 ? 23.566 -26.768 -3.344 1.00 31.64 96 THR A N 1
ATOM 699 C CA . THR A 1 96 ? 23.153 -26.963 -1.952 1.00 31.64 96 THR A CA 1
ATOM 700 C C . THR A 1 96 ? 23.931 -26.011 -1.046 1.00 31.64 96 THR A C 1
ATOM 702 O O . THR A 1 96 ? 25.114 -26.235 -0.786 1.00 31.64 96 THR A O 1
ATOM 705 N N . VAL A 1 97 ? 23.271 -24.967 -0.543 1.00 36.22 97 VAL A N 1
ATOM 706 C CA . VAL A 1 97 ? 23.792 -24.150 0.559 1.00 36.22 97 VAL A CA 1
ATOM 707 C C . VAL A 1 97 ? 23.449 -24.839 1.876 1.00 36.22 97 VAL A C 1
ATOM 709 O O . VAL A 1 97 ? 22.289 -25.082 2.201 1.00 36.22 97 VAL A O 1
ATOM 712 N N . ALA A 1 98 ? 24.501 -25.193 2.609 1.00 31.42 98 ALA A N 1
ATOM 713 C CA . ALA A 1 98 ? 24.447 -25.824 3.913 1.00 31.42 98 ALA A CA 1
ATOM 714 C C . ALA A 1 98 ? 23.892 -24.857 4.972 1.00 31.42 98 ALA A C 1
ATOM 716 O O . ALA A 1 98 ? 24.439 -23.781 5.207 1.00 31.42 98 ALA A O 1
ATOM 717 N N . THR A 1 99 ? 22.830 -25.272 5.656 1.00 31.88 99 THR A N 1
ATOM 718 C CA . THR A 1 99 ? 22.335 -24.632 6.876 1.00 31.88 99 THR A CA 1
ATOM 719 C C . THR A 1 99 ? 23.295 -24.915 8.032 1.00 31.88 99 THR A C 1
ATOM 721 O O . THR A 1 99 ? 23.332 -26.029 8.562 1.00 31.88 99 THR A O 1
ATOM 724 N N . ASN A 1 100 ? 24.061 -23.904 8.445 1.00 36.69 100 ASN A N 1
ATOM 725 C CA . ASN A 1 100 ? 24.819 -23.942 9.692 1.00 36.69 100 ASN A CA 1
ATOM 726 C C . ASN A 1 100 ? 23.844 -23.931 10.877 1.00 36.69 100 ASN A C 1
ATOM 728 O O . ASN A 1 100 ? 23.191 -22.933 11.170 1.00 36.69 100 ASN A O 1
ATOM 732 N N . THR A 1 101 ? 23.747 -25.080 11.541 1.00 32.03 101 THR A N 1
ATOM 733 C CA . THR A 1 101 ? 22.996 -25.276 12.782 1.00 32.03 101 THR A CA 1
ATOM 734 C C . THR A 1 101 ? 23.846 -24.752 13.935 1.00 32.03 101 THR A C 1
ATOM 736 O O . THR A 1 101 ? 24.835 -25.380 14.307 1.00 32.03 101 THR A O 1
ATOM 739 N N . ALA A 1 102 ? 23.485 -23.589 14.479 1.00 35.66 102 ALA A N 1
ATOM 740 C CA . ALA A 1 102 ? 24.076 -23.071 15.704 1.00 35.66 102 ALA A CA 1
ATOM 741 C C . ALA A 1 102 ? 23.367 -23.677 16.927 1.00 35.66 102 ALA A C 1
ATOM 743 O O . ALA A 1 102 ? 22.171 -23.512 17.158 1.00 35.66 102 ALA A O 1
ATOM 744 N N . GLU A 1 103 ? 24.171 -24.414 17.676 1.00 35.59 103 GLU A N 1
ATOM 745 C CA . GLU A 1 103 ? 23.948 -25.073 18.953 1.00 35.59 103 GLU A CA 1
ATOM 746 C C . GLU A 1 103 ? 23.306 -24.140 19.998 1.00 35.59 103 GLU A C 1
ATOM 748 O O . GLU A 1 103 ? 23.911 -23.167 20.441 1.00 35.59 103 GLU A O 1
ATOM 753 N N . THR A 1 104 ? 22.070 -24.439 20.414 1.00 36.50 104 THR A N 1
ATOM 754 C CA . THR A 1 104 ? 21.442 -23.817 21.592 1.00 36.50 104 THR A CA 1
ATOM 755 C C . THR A 1 104 ? 21.267 -24.893 22.661 1.00 36.50 104 THR A C 1
ATOM 757 O O . THR A 1 104 ? 20.534 -25.862 22.467 1.00 36.50 104 THR A O 1
ATOM 760 N N . GLY A 1 105 ? 22.000 -24.753 23.768 1.00 36.34 105 GLY A N 1
ATOM 761 C CA . GLY A 1 105 ? 21.970 -25.681 24.898 1.00 36.34 105 GLY A CA 1
ATOM 762 C C . GLY A 1 105 ? 20.636 -25.681 25.667 1.00 36.34 105 GLY A C 1
ATOM 763 O O . GLY A 1 105 ? 19.835 -24.753 25.537 1.00 36.34 105 GLY A O 1
ATOM 764 N N . PRO A 1 106 ? 20.380 -26.716 26.490 1.00 44.69 106 PRO A N 1
ATOM 765 C CA . PRO A 1 106 ? 19.094 -26.916 27.145 1.00 44.69 106 PRO A CA 1
ATOM 766 C C . PRO A 1 106 ? 18.967 -26.059 28.411 1.00 44.69 106 PRO A C 1
ATOM 768 O O . PRO A 1 106 ? 19.785 -26.162 29.326 1.00 44.69 106 PRO A O 1
ATOM 771 N N . ILE A 1 107 ? 17.895 -25.270 28.515 1.00 39.75 107 ILE A N 1
ATOM 772 C CA . ILE A 1 107 ? 17.498 -24.648 29.784 1.00 39.75 107 ILE A CA 1
ATOM 773 C C . ILE A 1 107 ? 16.604 -25.641 30.531 1.00 39.75 107 ILE A C 1
ATOM 775 O O . ILE A 1 107 ? 15.494 -25.963 30.109 1.00 39.75 107 ILE A O 1
ATOM 779 N N . GLN A 1 108 ? 17.140 -26.158 31.635 1.00 39.22 108 GLN A N 1
ATOM 780 C CA . GLN A 1 108 ? 16.470 -27.061 32.562 1.00 39.22 108 GLN A CA 1
ATOM 781 C C . GLN A 1 108 ? 15.275 -26.389 33.247 1.00 39.22 108 GLN A C 1
ATOM 783 O O . GLN A 1 108 ? 15.372 -25.283 33.780 1.00 39.22 108 GLN A O 1
ATOM 788 N N . ALA A 1 109 ? 14.171 -27.129 33.315 1.00 38.97 109 ALA A N 1
ATOM 789 C CA . ALA A 1 109 ? 13.064 -26.864 34.215 1.00 38.97 109 ALA A CA 1
ATOM 790 C C . ALA A 1 109 ? 13.519 -27.033 35.676 1.00 38.97 109 ALA A C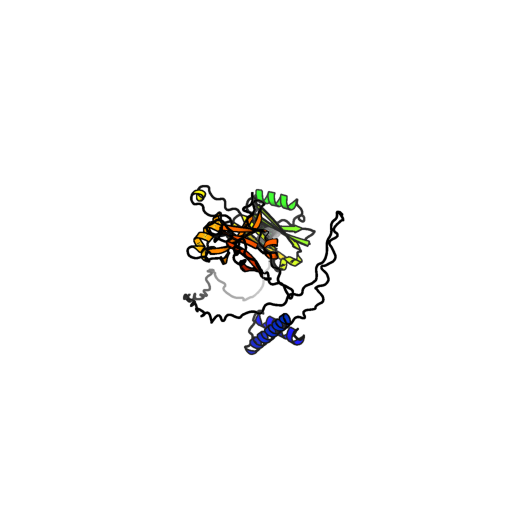 1
ATOM 792 O O . ALA A 1 109 ? 13.963 -28.110 36.073 1.00 38.97 109 ALA A O 1
ATOM 793 N N . SER A 1 110 ? 13.374 -25.982 36.484 1.00 39.03 110 SER A N 1
ATOM 794 C CA . SER A 1 110 ? 13.432 -26.066 37.946 1.00 39.03 110 SER A CA 1
ATOM 795 C C . SER A 1 110 ? 12.062 -25.756 38.532 1.00 39.03 110 SER A C 1
ATOM 797 O O . SER A 1 110 ? 11.635 -24.610 38.630 1.00 39.03 110 SER A O 1
ATOM 799 N N . THR A 1 111 ? 11.381 -26.820 38.940 1.00 40.97 111 THR A N 1
ATOM 800 C CA . THR A 1 111 ? 10.340 -26.800 39.964 1.00 40.97 111 THR A CA 1
ATOM 801 C C . THR A 1 111 ? 10.981 -26.511 41.320 1.00 40.97 111 THR A C 1
ATOM 803 O O . THR A 1 111 ? 11.779 -27.315 41.797 1.00 40.97 111 THR A O 1
ATOM 806 N N . ALA A 1 112 ? 10.600 -25.412 41.969 1.00 37.16 112 ALA A N 1
ATOM 807 C CA . ALA A 1 112 ? 10.868 -25.201 43.388 1.00 37.16 112 ALA A CA 1
ATOM 808 C C . ALA A 1 112 ? 9.633 -24.589 44.055 1.00 37.16 112 ALA A C 1
ATOM 810 O O . ALA A 1 112 ? 9.240 -23.455 43.790 1.00 37.16 112 ALA A O 1
ATOM 811 N N . ALA A 1 113 ? 9.005 -25.412 44.886 1.00 37.44 113 ALA A N 1
ATOM 812 C CA . ALA A 1 113 ? 7.909 -25.061 45.762 1.00 37.44 113 ALA A CA 1
ATOM 813 C C . ALA A 1 113 ? 8.415 -24.398 47.055 1.00 37.44 113 ALA A C 1
ATOM 815 O O . ALA A 1 113 ? 9.517 -24.687 47.515 1.00 37.44 113 ALA A O 1
ATOM 816 N N . SER A 1 114 ? 7.508 -23.626 47.661 1.00 36.78 114 SER A N 1
ATOM 817 C CA . SER A 1 114 ? 7.366 -23.348 49.097 1.00 36.78 114 SER A CA 1
ATOM 818 C C . SER A 1 114 ? 8.422 -22.495 49.806 1.00 36.78 114 SER A C 1
ATOM 820 O O . SER A 1 114 ? 9.570 -22.890 49.956 1.00 36.78 114 SER A O 1
ATOM 822 N N . ASN A 1 115 ? 7.961 -21.374 50.378 1.00 39.53 115 ASN A N 1
ATOM 823 C CA . ASN A 1 115 ? 8.015 -21.118 51.826 1.00 39.53 115 ASN A CA 1
ATOM 824 C C . ASN A 1 115 ? 7.160 -19.886 52.179 1.00 39.53 115 ASN A C 1
ATOM 826 O O . ASN A 1 115 ? 7.565 -18.750 51.951 1.00 39.53 115 ASN A O 1
ATOM 830 N N . ALA A 1 116 ? 5.984 -20.125 52.765 1.00 38.53 116 ALA A N 1
ATOM 831 C CA . ALA A 1 116 ? 5.249 -19.139 53.550 1.00 38.53 116 ALA A CA 1
ATOM 832 C C . ALA A 1 116 ? 5.417 -19.517 55.027 1.00 38.53 116 ALA A C 1
ATOM 834 O O . ALA A 1 116 ? 5.099 -20.636 55.427 1.00 38.53 116 ALA A O 1
ATOM 835 N N . ALA A 1 117 ? 5.985 -18.600 55.807 1.00 35.62 117 ALA A N 1
ATOM 836 C CA . ALA A 1 117 ? 6.172 -18.744 57.240 1.00 35.62 117 ALA A CA 1
ATOM 837 C C . ALA A 1 117 ? 4.941 -18.190 57.968 1.00 35.62 117 ALA A C 1
ATOM 839 O O . ALA A 1 117 ? 4.686 -16.989 57.925 1.00 35.62 117 ALA A O 1
ATOM 840 N N . GLU A 1 118 ? 4.211 -19.067 58.654 1.00 36.22 118 GLU A N 1
ATOM 841 C CA . GLU A 1 118 ? 3.175 -18.707 59.621 1.00 36.22 118 GLU A CA 1
ATOM 842 C C . GLU A 1 118 ? 3.505 -19.393 60.954 1.00 36.22 118 GLU A C 1
ATOM 844 O O . GLU A 1 118 ? 3.584 -20.617 61.062 1.00 36.22 118 GLU A O 1
ATOM 849 N N . THR A 1 119 ? 3.785 -18.577 61.965 1.00 44.69 119 THR A N 1
ATOM 850 C CA . THR A 1 119 ? 4.025 -18.973 63.357 1.00 44.69 119 THR A CA 1
ATOM 851 C C . THR A 1 119 ? 2.701 -19.038 64.122 1.00 44.69 119 THR A C 1
ATOM 853 O O . THR A 1 119 ? 1.971 -18.052 64.157 1.00 44.69 119 THR A O 1
ATOM 856 N N . GLY A 1 120 ? 2.426 -20.192 64.750 1.00 39.06 120 GLY A N 1
ATOM 857 C CA . GLY A 1 120 ? 1.281 -20.451 65.646 1.00 39.06 120 GLY A CA 1
ATOM 858 C C . GLY A 1 120 ? 1.378 -19.763 67.029 1.00 39.06 120 GLY A C 1
ATOM 859 O O . GLY A 1 120 ? 2.119 -18.785 67.129 1.00 39.06 120 GLY A O 1
ATOM 860 N N . PRO A 1 121 ? 0.722 -20.249 68.122 1.00 61.47 121 PRO A N 1
ATOM 861 C CA . PRO A 1 121 ? 0.499 -21.676 68.413 1.00 61.47 121 PRO A CA 1
ATOM 862 C C . PRO A 1 121 ? -0.807 -22.090 69.159 1.00 61.47 121 PRO A C 1
ATOM 864 O O . PRO A 1 121 ? -1.592 -21.279 69.636 1.00 61.47 121 PRO A O 1
ATOM 867 N N . ALA A 1 122 ? -0.900 -23.420 69.330 1.00 36.41 122 ALA A N 1
ATOM 868 C CA . ALA A 1 122 ? -1.410 -24.186 70.481 1.00 36.41 122 ALA A CA 1
ATOM 869 C C . ALA A 1 122 ? -2.930 -24.367 70.691 1.00 36.41 122 ALA A C 1
ATOM 871 O O . ALA A 1 122 ? -3.601 -23.583 71.356 1.00 36.41 122 ALA A O 1
ATOM 872 N N . GLN A 1 123 ? -3.416 -25.539 70.264 1.00 41.62 123 GLN A N 1
ATOM 873 C CA . GLN A 1 123 ? -4.558 -26.232 70.865 1.00 41.62 123 GLN A CA 1
ATOM 874 C C . GLN A 1 123 ? -4.058 -27.364 71.774 1.00 41.62 123 GLN A C 1
ATOM 876 O O . GLN A 1 123 ? -3.218 -28.163 71.364 1.00 41.62 123 GLN A O 1
ATOM 881 N N . THR A 1 124 ? -4.642 -27.480 72.967 1.00 37.09 124 THR A N 1
ATOM 882 C CA . THR A 1 124 ? -4.652 -28.722 73.752 1.00 37.09 124 THR A CA 1
ATOM 883 C C . THR A 1 124 ? -6.050 -28.984 74.299 1.00 37.09 124 THR A C 1
ATOM 885 O O . THR A 1 124 ? -6.541 -28.240 75.138 1.00 37.09 124 THR A O 1
ATOM 888 N N . ASN A 1 125 ? -6.610 -30.086 73.800 1.00 46.66 125 ASN A N 1
ATOM 889 C CA . ASN A 1 125 ? -7.313 -31.163 74.495 1.00 46.66 125 ASN A CA 1
ATOM 890 C C . ASN A 1 125 ? -8.602 -30.913 75.301 1.00 46.66 125 ASN A C 1
ATOM 892 O O . ASN A 1 125 ? -8.594 -30.374 76.399 1.00 46.66 125 ASN A O 1
ATOM 896 N N . ALA A 1 126 ? -9.621 -31.609 74.789 1.00 41.78 126 ALA A N 1
ATOM 897 C CA . ALA A 1 126 ? -10.328 -32.725 75.422 1.00 41.78 126 ALA A CA 1
ATOM 898 C C . ALA A 1 126 ? -11.518 -32.431 76.346 1.00 41.78 126 ALA A C 1
ATOM 900 O O . ALA A 1 126 ? -11.470 -31.703 77.330 1.00 41.78 126 ALA A O 1
ATOM 901 N N . GLU A 1 127 ? -12.584 -33.127 75.972 1.00 49.44 127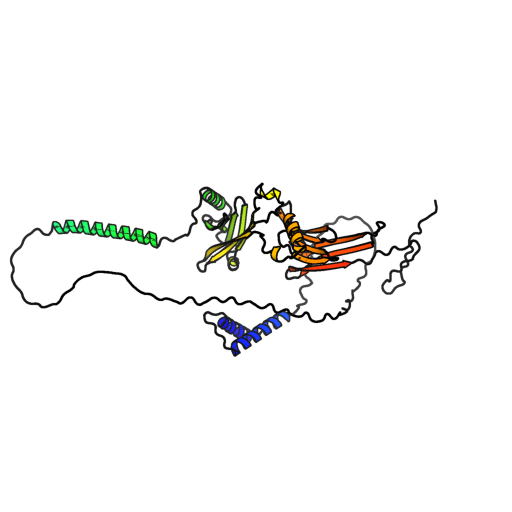 GLU A N 1
ATOM 902 C CA . GLU A 1 127 ? -13.938 -33.141 76.491 1.00 49.44 127 GLU A CA 1
ATOM 903 C C . GLU A 1 127 ? -14.087 -34.116 77.671 1.00 49.44 127 GLU A C 1
ATOM 905 O O . GLU A 1 127 ? -13.494 -35.196 77.667 1.00 49.44 127 GLU A O 1
ATOM 910 N N . GLY A 1 128 ? -14.911 -33.752 78.661 1.00 43.59 128 GLY A N 1
ATOM 911 C CA . GLY A 1 128 ? -15.278 -34.623 79.785 1.00 43.59 128 GLY A CA 1
ATOM 912 C C . GLY A 1 128 ? -16.133 -33.945 80.870 1.00 43.59 128 GLY A C 1
ATOM 913 O O . GLY A 1 128 ? -15.607 -33.430 81.849 1.00 43.59 128 GLY A O 1
ATOM 914 N N . THR A 1 129 ? -17.458 -33.969 80.688 1.00 53.75 129 THR A N 1
ATOM 915 C CA . THR A 1 129 ? -18.578 -33.668 81.633 1.00 53.75 129 THR A CA 1
ATOM 916 C C . THR A 1 129 ? -18.560 -34.616 82.861 1.00 53.75 129 THR A C 1
ATOM 918 O O . THR A 1 129 ? -18.102 -35.742 82.641 1.00 53.75 129 THR A O 1
ATOM 921 N N . PRO A 1 130 ? -19.038 -34.302 84.113 1.00 66.19 130 PRO A N 1
ATOM 922 C CA . PRO A 1 130 ? -20.405 -33.838 84.529 1.00 66.19 130 PRO A CA 1
ATOM 923 C C . PRO A 1 130 ? -20.452 -33.018 85.875 1.00 66.19 130 PRO A C 1
ATOM 925 O O . PRO A 1 130 ? -19.405 -32.519 86.271 1.00 66.19 130 PRO A O 1
ATOM 928 N N . PRO A 1 131 ? -21.538 -32.950 86.702 1.00 58.00 131 PRO A N 1
ATOM 929 C CA . PRO A 1 131 ? -22.962 -32.576 86.535 1.00 58.00 131 PRO A CA 1
ATOM 930 C C . PRO A 1 131 ? -23.419 -31.311 87.359 1.00 58.00 131 PRO A C 1
ATOM 932 O O . PRO A 1 131 ? -22.670 -30.750 88.150 1.00 58.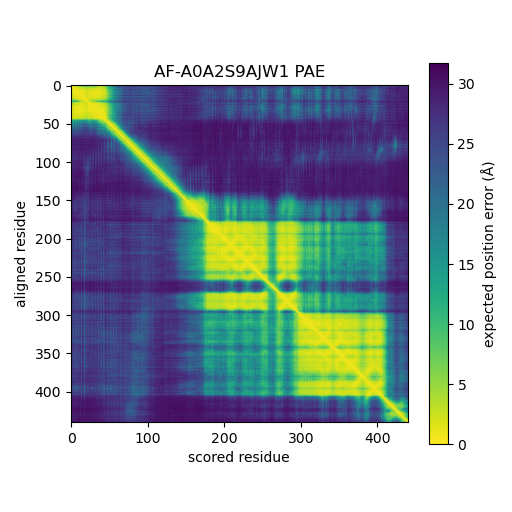00 131 PRO A O 1
ATOM 935 N N . ILE A 1 132 ? -24.690 -30.913 87.152 1.00 48.06 132 ILE A N 1
ATOM 936 C CA . ILE A 1 132 ? -25.626 -29.926 87.800 1.00 48.06 132 ILE A CA 1
ATOM 937 C C . ILE A 1 132 ? -25.654 -29.991 89.369 1.00 48.06 132 ILE A C 1
ATOM 939 O O . ILE A 1 132 ? -25.286 -31.070 89.836 1.00 48.06 132 ILE A O 1
ATOM 943 N N . PRO A 1 133 ? -26.169 -29.033 90.223 1.00 68.56 133 PRO A N 1
ATOM 944 C CA . PRO A 1 133 ? -26.875 -27.719 90.060 1.00 68.56 133 PRO A CA 1
ATOM 945 C C . PRO A 1 133 ? -26.352 -26.540 90.940 1.00 68.56 133 PRO A C 1
ATOM 947 O O . PRO A 1 133 ? -25.600 -26.761 91.875 1.00 68.56 133 PRO A O 1
ATOM 950 N N . HIS A 1 134 ? -26.837 -25.304 90.718 1.00 39.94 134 HIS A N 1
ATOM 951 C CA . HIS A 1 134 ? -27.442 -24.415 91.745 1.00 39.94 134 HIS A CA 1
ATOM 952 C C . HIS A 1 134 ? -27.872 -23.064 91.131 1.00 39.94 134 HIS A C 1
ATOM 954 O O . HIS A 1 134 ? -27.063 -22.351 90.547 1.00 39.94 134 HIS A O 1
ATOM 960 N N . ASP A 1 135 ? -29.154 -22.729 91.292 1.00 51.34 135 ASP A N 1
ATOM 961 C CA . ASP A 1 135 ? -29.713 -21.367 91.206 1.00 51.34 135 ASP A CA 1
ATOM 962 C C . ASP A 1 135 ? -29.282 -20.595 92.478 1.00 51.34 135 ASP A C 1
ATOM 964 O O . ASP A 1 135 ? -29.199 -21.239 93.535 1.00 51.34 135 ASP A O 1
ATOM 968 N N . PRO A 1 136 ? -29.023 -19.266 92.455 1.00 57.06 136 PRO A N 1
ATOM 969 C CA . PRO A 1 136 ? -30.162 -18.346 92.435 1.00 57.06 136 PRO A CA 1
ATOM 970 C C . PRO A 1 136 ? -29.950 -16.958 91.773 1.00 57.06 136 PRO A C 1
ATOM 972 O O . PRO A 1 136 ? -28.914 -16.306 91.895 1.00 57.06 136 PRO A O 1
ATOM 975 N N . THR A 1 137 ? -31.084 -16.425 91.314 1.00 49.28 137 THR A N 1
ATOM 976 C CA . THR A 1 137 ? -31.571 -15.030 91.461 1.00 49.28 137 THR A CA 1
ATOM 977 C C . THR A 1 137 ? -31.114 -13.917 90.499 1.00 49.28 137 THR A C 1
ATOM 979 O O . THR A 1 137 ? -30.034 -13.967 89.919 1.00 49.28 137 THR A O 1
ATOM 982 N N . PRO A 1 138 ? -32.008 -12.925 90.268 1.00 64.19 138 PRO A N 1
ATOM 983 C CA . PRO A 1 138 ? -32.072 -12.141 89.044 1.00 64.19 138 PRO A CA 1
ATOM 984 C C . PRO A 1 138 ? -31.416 -10.771 89.207 1.00 64.19 138 PRO A C 1
ATOM 986 O O . PRO A 1 138 ? -31.755 -10.047 90.136 1.00 64.19 138 PRO A O 1
ATOM 989 N N . ASP A 1 139 ? -30.595 -10.362 88.240 1.00 41.56 139 ASP A N 1
ATOM 990 C CA . ASP A 1 139 ? -30.169 -8.968 88.134 1.00 41.56 139 ASP A CA 1
ATOM 991 C C . ASP A 1 139 ? -30.448 -8.396 86.745 1.00 41.56 139 ASP A C 1
ATOM 993 O O . ASP A 1 139 ? -29.870 -8.734 85.709 1.00 41.56 139 ASP A O 1
ATOM 997 N N . ALA A 1 140 ? -31.416 -7.491 86.759 1.00 53.59 140 ALA A N 1
ATOM 998 C CA . ALA A 1 140 ? -31.863 -6.688 85.651 1.00 53.59 140 ALA A CA 1
ATOM 999 C C . ALA A 1 140 ? -30.808 -5.633 85.288 1.00 53.59 140 ALA A C 1
ATOM 1001 O O . ALA A 1 140 ? -30.855 -4.537 85.823 1.00 53.59 140 ALA A O 1
ATOM 1002 N N . THR A 1 141 ? -29.886 -5.910 84.357 1.00 51.19 141 THR A N 1
ATOM 1003 C CA . THR A 1 141 ? -29.092 -4.847 83.679 1.00 51.19 141 THR A CA 1
ATOM 1004 C C . THR A 1 141 ? -28.538 -5.200 82.279 1.00 51.19 141 THR A C 1
ATOM 1006 O O . THR A 1 141 ? -27.774 -4.422 81.715 1.00 51.19 141 THR A O 1
ATOM 1009 N N . LEU A 1 142 ? -28.937 -6.304 81.629 1.00 48.19 142 LEU A N 1
ATOM 1010 C CA . LEU A 1 142 ? -28.312 -6.741 80.355 1.00 48.19 142 LEU A CA 1
ATOM 1011 C C . LEU A 1 142 ? -28.921 -6.189 79.047 1.00 48.19 142 LEU A C 1
ATOM 1013 O O . LEU A 1 142 ? -28.341 -6.359 77.976 1.00 48.19 142 LEU A O 1
ATOM 1017 N N . LEU A 1 143 ? -30.057 -5.486 79.088 1.00 50.28 143 LEU A N 1
ATOM 1018 C CA . LEU A 1 143 ? -30.705 -4.962 77.869 1.00 50.28 143 LEU A CA 1
ATOM 1019 C C . LEU A 1 143 ? -30.115 -3.628 77.365 1.00 50.28 143 LEU A C 1
ATOM 1021 O O . LEU A 1 143 ? -30.358 -3.239 76.221 1.00 50.28 143 LEU A O 1
ATOM 1025 N N . GLY A 1 144 ? -29.321 -2.929 78.184 1.00 49.47 144 GLY A N 1
ATOM 1026 C CA . GLY A 1 144 ? -28.705 -1.647 77.814 1.00 49.47 144 GLY A CA 1
ATOM 1027 C C . GLY A 1 144 ? -27.412 -1.781 77.001 1.00 49.47 144 GLY A C 1
ATOM 1028 O O . GLY A 1 144 ? -27.152 -0.976 76.106 1.00 49.47 144 GLY A O 1
ATOM 1029 N N . THR A 1 145 ? -26.614 -2.815 77.269 1.00 52.00 145 THR A N 1
ATOM 1030 C CA . THR A 1 145 ? -25.319 -3.061 76.610 1.00 52.00 145 THR A CA 1
ATOM 1031 C C . THR A 1 145 ? -25.476 -3.769 75.264 1.00 52.00 145 THR A C 1
ATOM 1033 O O . THR A 1 145 ? -24.810 -3.391 74.301 1.00 52.00 145 THR A O 1
ATOM 1036 N N . LEU A 1 146 ? -26.435 -4.691 75.127 1.00 52.94 146 LEU A N 1
ATOM 1037 C CA . LEU A 1 146 ? -26.735 -5.366 73.853 1.00 52.94 146 LEU A CA 1
ATOM 1038 C C . LEU A 1 146 ? -27.187 -4.400 72.742 1.00 52.94 146 LEU A C 1
ATOM 1040 O O . LEU A 1 146 ? -26.805 -4.573 71.585 1.00 52.94 146 LEU A O 1
ATOM 1044 N N . ARG A 1 147 ? -27.914 -3.324 73.076 1.00 54.88 147 ARG A N 1
ATOM 1045 C CA . ARG A 1 147 ? -28.302 -2.290 72.096 1.00 54.88 147 ARG A CA 1
ATOM 1046 C C . ARG A 1 147 ? -27.120 -1.474 71.565 1.00 54.88 147 ARG A C 1
ATOM 1048 O O . ARG A 1 147 ? -27.145 -1.090 70.401 1.00 54.88 147 ARG A O 1
ATOM 1055 N N . ARG A 1 148 ? -26.079 -1.240 72.374 1.00 58.12 148 ARG A N 1
ATOM 1056 C CA . ARG A 1 148 ? -24.863 -0.529 71.927 1.00 58.12 148 ARG A CA 1
ATOM 1057 C C . ARG A 1 148 ? -23.976 -1.396 71.033 1.00 58.12 148 ARG A C 1
ATOM 1059 O O . ARG A 1 148 ? -23.362 -0.882 70.100 1.00 58.12 148 ARG A O 1
ATOM 1066 N N . HIS A 1 149 ? -23.947 -2.707 71.264 1.00 58.75 149 HIS A N 1
ATOM 1067 C CA . HIS A 1 149 ? -23.220 -3.635 70.394 1.00 58.75 149 HIS A CA 1
ATOM 1068 C C . HIS A 1 149 ? -23.967 -3.922 69.084 1.00 58.75 149 HIS A C 1
ATOM 1070 O O . HIS A 1 149 ? -23.323 -4.084 68.051 1.00 58.75 149 HIS A O 1
ATOM 1076 N N . ALA A 1 150 ? -25.304 -3.870 69.082 1.00 66.19 150 ALA A N 1
ATOM 1077 C CA . ALA A 1 150 ? -26.101 -3.974 67.859 1.00 66.19 150 ALA A CA 1
ATOM 1078 C C . ALA A 1 150 ? -25.815 -2.825 66.874 1.00 66.19 150 ALA A C 1
ATOM 1080 O O . ALA A 1 150 ? -25.645 -3.064 65.682 1.00 66.19 150 ALA A O 1
ATOM 1081 N N . THR A 1 151 ? -25.676 -1.585 67.361 1.00 70.38 151 THR A N 1
ATOM 1082 C CA . THR A 1 151 ? -25.296 -0.449 66.503 1.00 70.38 151 THR A CA 1
ATOM 1083 C C . THR A 1 151 ? -23.875 -0.576 65.954 1.00 70.38 151 THR A C 1
ATOM 1085 O O . THR A 1 151 ? -23.643 -0.254 64.793 1.00 70.38 151 THR A O 1
ATOM 1088 N N . ALA A 1 152 ? -22.934 -1.101 66.746 1.00 73.25 152 ALA A N 1
ATOM 1089 C CA . ALA A 1 152 ? -21.565 -1.334 66.283 1.00 73.25 152 ALA A CA 1
ATOM 1090 C C . ALA A 1 152 ? -21.496 -2.439 65.210 1.00 73.25 152 ALA A C 1
ATOM 1092 O O . ALA A 1 152 ? -20.769 -2.297 64.229 1.00 73.25 152 ALA A O 1
ATOM 1093 N N . ALA A 1 153 ? -22.298 -3.499 65.351 1.00 78.38 153 ALA A N 1
ATOM 1094 C CA . ALA A 1 153 ? -22.374 -4.580 64.371 1.00 78.38 153 ALA A CA 1
ATOM 1095 C C . ALA A 1 153 ? -22.939 -4.106 63.019 1.00 78.38 153 ALA A C 1
ATOM 1097 O O . ALA A 1 153 ? -22.394 -4.454 61.974 1.00 78.38 153 ALA A O 1
ATOM 1098 N N . VAL A 1 154 ? -23.978 -3.263 63.021 1.00 82.25 154 VAL A N 1
ATOM 1099 C CA . VAL A 1 154 ? -24.555 -2.708 61.781 1.00 82.25 154 VAL A CA 1
ATOM 1100 C C . VAL A 1 154 ? -23.546 -1.828 61.037 1.00 82.25 154 VAL A C 1
ATOM 1102 O O . VAL A 1 154 ? -23.414 -1.945 59.820 1.00 82.25 154 VAL A O 1
ATOM 1105 N N . VAL A 1 155 ? -22.790 -0.991 61.755 1.00 82.56 155 VAL A N 1
ATOM 1106 C CA . VAL A 1 155 ? -21.741 -0.156 61.146 1.00 82.56 155 VAL A CA 1
ATOM 1107 C C . VAL A 1 155 ? -20.626 -1.020 60.554 1.00 82.56 155 VAL A C 1
ATOM 1109 O O . VAL A 1 155 ? -20.202 -0.772 59.428 1.00 82.56 155 VAL A O 1
ATOM 1112 N N . ALA A 1 156 ? -20.190 -2.067 61.258 1.00 83.31 156 ALA A N 1
ATOM 1113 C CA . ALA A 1 156 ? -19.158 -2.974 60.758 1.00 83.31 156 ALA A CA 1
ATOM 1114 C C . ALA A 1 156 ? -19.590 -3.704 59.472 1.00 83.31 156 ALA A C 1
ATOM 1116 O O . ALA A 1 156 ? -18.814 -3.790 58.522 1.00 83.31 156 ALA A O 1
ATOM 1117 N N . VAL A 1 157 ? -20.843 -4.169 59.406 1.00 86.69 157 VAL A N 1
ATOM 1118 C CA . VAL A 1 157 ? -21.400 -4.807 58.201 1.00 86.69 157 VAL A CA 1
ATOM 1119 C C . VAL A 1 157 ? -21.504 -3.813 57.042 1.00 86.69 157 VAL A C 1
ATOM 1121 O O . VAL A 1 157 ? -21.148 -4.157 55.918 1.00 86.69 157 VAL A O 1
ATOM 1124 N N . ALA A 1 158 ? -21.930 -2.572 57.295 1.00 88.75 158 ALA A N 1
ATOM 1125 C CA . ALA A 1 158 ? -22.009 -1.542 56.261 1.00 88.75 158 ALA A CA 1
ATOM 1126 C C . ALA A 1 158 ? -20.626 -1.179 55.691 1.00 88.75 158 ALA A C 1
ATOM 1128 O O . ALA A 1 158 ? -20.483 -1.033 54.479 1.00 88.75 158 ALA A O 1
ATOM 1129 N N . VAL A 1 159 ? -19.598 -1.092 56.542 1.00 91.12 159 VAL A N 1
ATOM 1130 C CA . VAL A 1 159 ? -18.215 -0.861 56.100 1.00 91.12 159 VAL A CA 1
ATOM 1131 C C . VAL A 1 159 ? -17.701 -2.040 55.276 1.00 91.12 159 VAL A C 1
ATOM 1133 O O . VAL A 1 159 ? -17.150 -1.824 54.201 1.00 91.12 159 VAL A O 1
ATOM 1136 N N . LEU A 1 160 ? -17.924 -3.282 55.717 1.00 89.50 160 LEU A N 1
ATOM 1137 C CA . LEU A 1 160 ? -17.518 -4.469 54.957 1.00 89.50 160 LEU A CA 1
ATOM 1138 C C . LEU A 1 160 ? -18.236 -4.572 53.607 1.00 89.50 160 LEU A C 1
ATOM 1140 O O . LEU A 1 160 ? -17.602 -4.928 52.618 1.00 89.50 160 LEU A O 1
ATOM 1144 N N . LEU A 1 161 ? -19.521 -4.213 53.537 1.00 89.75 161 LEU A N 1
ATOM 1145 C CA . LEU A 1 161 ? -20.256 -4.148 52.273 1.00 89.75 161 LEU A CA 1
ATOM 1146 C C . LEU A 1 161 ? -19.726 -3.042 51.362 1.00 89.75 161 LEU A C 1
ATOM 1148 O O . LEU A 1 161 ? -19.556 -3.291 50.176 1.00 89.75 161 LEU A O 1
ATOM 1152 N N . ALA A 1 162 ? -19.418 -1.855 51.888 1.00 88.81 162 ALA A N 1
ATOM 1153 C CA . ALA A 1 162 ? -18.852 -0.762 51.097 1.00 88.81 162 ALA A CA 1
ATOM 1154 C C . ALA A 1 162 ? -17.452 -1.104 50.559 1.00 88.81 162 ALA A C 1
ATOM 1156 O O . ALA A 1 162 ? -17.158 -0.846 49.394 1.00 88.81 162 ALA A O 1
ATOM 1157 N N . VAL A 1 163 ? -16.609 -1.740 51.379 1.00 90.19 163 VAL A N 1
ATOM 1158 C CA . VAL A 1 163 ? -15.284 -2.223 50.963 1.00 90.19 163 VAL A CA 1
ATOM 1159 C C . VAL A 1 163 ? -15.422 -3.363 49.955 1.00 90.19 163 VAL A C 1
ATOM 1161 O O . VAL A 1 163 ? -14.750 -3.344 48.930 1.00 90.19 163 VAL A O 1
ATOM 1164 N N . GLY A 1 164 ? -16.325 -4.316 50.192 1.00 85.88 164 GLY A N 1
ATOM 1165 C CA . GLY A 1 164 ? -16.610 -5.410 49.264 1.00 85.88 164 GLY A CA 1
ATOM 1166 C C . GLY A 1 164 ? -17.136 -4.916 47.916 1.00 85.88 164 GLY A C 1
ATOM 1167 O O . GLY A 1 164 ? -16.686 -5.400 46.881 1.00 85.88 164 GLY A O 1
ATOM 1168 N N . LEU A 1 165 ? -18.015 -3.906 47.909 1.00 88.56 165 LEU A N 1
ATOM 1169 C CA . LEU A 1 165 ? -18.474 -3.256 46.680 1.00 88.56 165 LEU A CA 1
ATOM 1170 C C . LEU A 1 165 ? -17.328 -2.523 45.983 1.00 88.56 165 LEU A C 1
ATOM 1172 O O . LEU A 1 165 ? -17.180 -2.663 44.778 1.00 88.56 165 LEU A O 1
ATOM 1176 N N . GLY A 1 166 ? -16.503 -1.775 46.720 1.00 82.75 166 GLY A N 1
ATOM 1177 C CA . GLY A 1 166 ? -15.374 -1.039 46.150 1.00 82.75 166 GLY A CA 1
ATOM 1178 C C . GLY A 1 166 ? -14.321 -1.960 45.527 1.00 82.75 166 GLY A C 1
ATOM 1179 O O . GLY A 1 166 ? -13.882 -1.725 44.404 1.00 82.75 166 GLY A O 1
ATOM 1180 N N . VAL A 1 167 ? -13.960 -3.044 46.219 1.00 85.94 167 VAL A N 1
ATOM 1181 C CA . VAL A 1 167 ? -12.996 -4.045 45.733 1.00 85.94 167 VAL A CA 1
ATOM 1182 C C . VAL A 1 167 ? -13.592 -4.875 44.599 1.00 85.94 167 VAL A C 1
ATOM 1184 O O . VAL A 1 167 ? -12.922 -5.104 43.596 1.00 85.94 167 VAL A O 1
ATOM 1187 N N . GLY A 1 168 ? -14.859 -5.282 44.714 1.00 79.69 168 GLY A N 1
ATOM 1188 C CA . GLY A 1 168 ? -15.567 -5.986 43.647 1.00 79.69 168 GLY A CA 1
ATOM 1189 C C . GLY A 1 168 ? -15.663 -5.136 42.381 1.00 79.69 168 GLY A C 1
ATOM 1190 O O . GLY A 1 168 ? -15.378 -5.614 41.290 1.00 79.69 168 GLY A O 1
ATOM 1191 N N . TRP A 1 169 ? -15.964 -3.848 42.517 1.00 82.62 169 TRP A N 1
ATOM 1192 C CA . TRP A 1 169 ? -16.003 -2.937 41.380 1.00 82.62 169 TRP A CA 1
ATOM 1193 C C . TRP A 1 169 ? -14.609 -2.711 40.783 1.00 82.62 169 TRP A C 1
ATOM 1195 O O . TRP A 1 169 ? -14.455 -2.766 39.574 1.00 82.62 169 TRP A O 1
ATOM 1205 N N . ALA A 1 170 ? -13.562 -2.560 41.595 1.00 76.69 170 ALA A N 1
ATOM 1206 C CA . ALA A 1 170 ? -12.197 -2.405 41.085 1.00 76.69 170 ALA A CA 1
ATOM 1207 C C . ALA A 1 170 ? -11.655 -3.659 40.364 1.00 76.69 170 ALA A C 1
ATOM 1209 O O . ALA A 1 170 ? -10.881 -3.535 39.414 1.00 76.69 170 ALA A O 1
ATOM 1210 N N . LEU A 1 171 ? -12.044 -4.863 40.802 1.00 77.75 171 LEU A N 1
ATOM 1211 C CA . LEU A 1 171 ? -11.580 -6.125 40.213 1.00 77.75 171 LEU A CA 1
ATOM 1212 C C . LEU A 1 171 ? -12.423 -6.590 39.018 1.00 77.75 171 LEU A C 1
ATOM 1214 O O . LEU A 1 171 ? -11.875 -7.220 38.116 1.00 77.75 171 LEU A O 1
ATOM 1218 N N . PHE A 1 172 ? -13.722 -6.278 39.004 1.00 73.06 172 PHE A N 1
ATOM 1219 C CA . PHE A 1 172 ? -14.672 -6.748 37.988 1.00 73.06 172 PHE A CA 1
ATOM 1220 C C . PHE A 1 172 ? -15.275 -5.631 37.130 1.00 73.06 172 PHE A C 1
ATOM 1222 O O . PHE A 1 172 ? -16.141 -5.918 36.303 1.00 73.06 172 PHE A O 1
ATOM 1229 N N . ALA A 1 173 ? -14.846 -4.372 37.284 1.00 59.84 173 ALA A N 1
ATOM 1230 C CA . ALA A 1 173 ? -15.190 -3.346 36.307 1.00 59.84 173 ALA A CA 1
ATOM 1231 C C . ALA A 1 173 ? -14.728 -3.835 34.927 1.00 59.84 173 ALA A C 1
ATOM 1233 O O . ALA A 1 173 ? -13.578 -4.280 34.803 1.00 59.84 173 ALA A O 1
ATOM 1234 N N . PRO A 1 174 ? -15.599 -3.780 33.901 1.00 55.47 174 PRO A N 1
ATOM 1235 C CA . PRO A 1 174 ? -15.201 -4.113 32.550 1.00 55.47 174 PRO A CA 1
ATOM 1236 C C . PRO A 1 174 ? -14.010 -3.226 32.221 1.00 55.47 174 PRO A C 1
ATOM 1238 O O . PRO A 1 174 ? -14.126 -2.002 32.155 1.00 55.47 174 PRO A O 1
ATOM 1241 N N . ARG A 1 175 ? -12.838 -3.845 32.069 1.00 49.03 175 ARG A N 1
ATOM 1242 C CA . ARG A 1 175 ? -11.675 -3.168 31.518 1.00 49.03 175 ARG A CA 1
ATOM 1243 C C . ARG A 1 175 ? -11.958 -2.988 30.039 1.00 49.03 175 ARG A C 1
ATOM 1245 O O . ARG A 1 175 ? -11.389 -3.678 29.205 1.00 49.03 175 ARG A O 1
ATOM 1252 N N . THR A 1 176 ? -12.853 -2.063 29.704 1.00 54.25 176 THR A N 1
ATOM 1253 C CA . THR A 1 176 ? -12.752 -1.387 28.423 1.00 54.25 176 THR A CA 1
ATOM 1254 C C . THR A 1 176 ? -11.379 -0.750 28.474 1.00 54.25 176 THR A C 1
ATOM 1256 O O . THR A 1 176 ? -11.176 0.219 29.205 1.00 54.25 176 THR A O 1
ATOM 1259 N N . ALA A 1 177 ? -10.405 -1.383 27.828 1.00 56.81 177 ALA A N 1
ATOM 1260 C CA . ALA A 1 177 ? -9.055 -0.875 27.687 1.00 56.81 177 ALA A CA 1
ATOM 1261 C C . ALA A 1 177 ? -9.125 0.369 26.792 1.00 56.81 177 ALA A C 1
ATOM 1263 O O . ALA A 1 177 ? -8.735 0.355 25.633 1.00 56.81 177 ALA A O 1
ATOM 1264 N N . SER A 1 178 ? -9.737 1.435 27.304 1.00 70.62 178 SER A N 1
ATOM 1265 C CA . SER A 1 178 ? -9.806 2.713 26.634 1.00 70.62 178 SER A CA 1
ATOM 1266 C C . SER A 1 178 ? -8.424 3.318 26.754 1.00 70.62 178 SER A C 1
ATOM 1268 O O . SER A 1 178 ? -7.967 3.620 27.860 1.00 70.62 178 SER A O 1
ATOM 1270 N N . ILE A 1 179 ? -7.758 3.457 25.617 1.00 86.38 179 ILE A N 1
ATOM 1271 C CA . ILE A 1 179 ? -6.487 4.162 25.523 1.00 86.38 179 ILE A CA 1
ATOM 1272 C C . ILE A 1 179 ? -6.695 5.562 26.116 1.00 86.38 179 ILE A C 1
ATOM 1274 O O . ILE A 1 179 ? -7.664 6.231 25.741 1.00 86.38 179 ILE A O 1
ATOM 1278 N N . PRO A 1 180 ? -5.863 5.999 27.078 1.00 88.94 180 PRO A N 1
ATOM 1279 C CA . PRO A 1 180 ? -5.982 7.336 27.636 1.00 88.94 180 PRO A CA 1
ATOM 1280 C C . PRO A 1 180 ? -5.722 8.358 26.525 1.00 88.94 180 PRO A C 1
ATOM 1282 O O . PRO A 1 180 ? -4.619 8.430 25.992 1.00 88.94 180 PRO A O 1
ATOM 1285 N N . LEU A 1 181 ? -6.752 9.127 26.170 1.00 92.06 181 LEU A N 1
ATOM 1286 C CA . LEU A 1 181 ? -6.683 10.098 25.081 1.00 92.06 181 LEU A CA 1
ATOM 1287 C C . LEU A 1 181 ? -6.202 11.460 25.578 1.00 92.06 181 LEU A C 1
ATOM 1289 O O . LEU A 1 181 ? -6.695 11.972 26.590 1.00 92.06 181 LEU A O 1
ATOM 1293 N N . THR A 1 182 ? -5.295 12.077 24.822 1.00 93.81 182 THR A N 1
ATOM 1294 C CA . THR A 1 182 ? -4.914 13.483 25.010 1.00 93.81 182 THR A CA 1
ATOM 1295 C C . THR A 1 182 ? -6.093 14.416 24.706 1.00 93.81 182 THR A C 1
ATOM 1297 O O . THR A 1 182 ? -7.087 14.005 24.108 1.00 93.81 182 THR A O 1
ATOM 1300 N N . GLY A 1 183 ? -6.003 15.691 25.102 1.00 94.75 183 GLY A N 1
ATOM 1301 C CA . GLY A 1 183 ? -7.053 16.675 24.802 1.00 94.75 183 GLY A CA 1
ATOM 1302 C C . GLY A 1 183 ? -7.322 16.819 23.299 1.00 94.75 183 GLY A C 1
ATOM 1303 O O . GLY A 1 183 ? -8.475 16.834 22.880 1.00 94.75 183 GLY A O 1
ATOM 1304 N N . GLU A 1 184 ? -6.264 16.825 22.486 1.00 93.88 184 GLU A N 1
ATOM 1305 C CA . GLU A 1 184 ? -6.361 16.859 21.021 1.00 93.88 184 GLU A CA 1
ATOM 1306 C C . GLU A 1 184 ? -7.019 15.594 20.462 1.00 93.88 184 GLU A C 1
ATOM 1308 O O . GLU A 1 184 ? -7.896 15.676 19.610 1.00 93.88 184 GLU A O 1
ATOM 1313 N N . GLN A 1 185 ? -6.680 14.418 20.993 1.00 95.00 185 GLN A N 1
ATOM 1314 C CA . GLN A 1 185 ? -7.312 13.164 20.578 1.00 95.00 185 GLN A CA 1
ATOM 1315 C C . GLN A 1 185 ? -8.787 13.088 20.999 1.00 95.00 185 GLN A C 1
ATOM 1317 O O . GLN A 1 185 ? -9.604 12.516 20.283 1.00 95.00 185 GLN A O 1
ATOM 1322 N N . GLN A 1 186 ? -9.164 13.671 22.141 1.00 95.62 186 GLN A N 1
ATOM 1323 C CA . GLN A 1 186 ? -10.572 13.774 22.537 1.00 95.62 186 GLN A CA 1
ATOM 1324 C C . GLN A 1 186 ? -11.354 14.694 21.600 1.00 95.62 186 GLN A C 1
ATOM 1326 O O . GLN A 1 186 ? -12.469 14.351 21.208 1.00 95.62 186 GLN A O 1
ATOM 1331 N N . GLN A 1 187 ? -10.755 15.819 21.209 1.00 96.00 187 GLN A N 1
ATOM 1332 C CA . GLN A 1 187 ? -11.324 16.716 20.210 1.00 96.00 187 GLN A CA 1
ATOM 1333 C C . GLN A 1 187 ? -11.481 15.999 18.861 1.00 96.00 187 GLN A C 1
ATOM 1335 O O . GLN A 1 187 ? -12.573 15.990 18.298 1.00 96.00 187 GLN A O 1
ATOM 1340 N N . ARG A 1 188 ? -10.443 15.285 18.409 1.00 95.69 188 ARG A N 1
ATOM 1341 C CA . ARG A 1 188 ? -10.481 14.477 17.184 1.00 95.69 188 ARG A CA 1
ATOM 1342 C C . ARG A 1 188 ? -11.570 13.404 17.225 1.00 95.69 188 ARG A C 1
ATOM 1344 O O . ARG A 1 188 ? -12.296 13.221 16.254 1.00 95.69 188 ARG A O 1
ATOM 1351 N N . ARG A 1 189 ? -11.744 12.721 18.360 1.00 96.06 189 ARG A N 1
ATOM 1352 C CA . ARG A 1 189 ? -12.837 11.756 18.552 1.00 96.06 189 ARG A CA 1
ATOM 1353 C C . ARG A 1 189 ? -14.209 12.416 18.416 1.00 96.06 189 ARG A C 1
ATOM 1355 O O . ARG A 1 189 ? -15.107 11.802 17.851 1.00 96.06 189 ARG A O 1
ATOM 1362 N N . ALA A 1 190 ? -14.384 13.619 18.963 1.00 96.12 190 ALA A N 1
ATOM 1363 C CA . ALA A 1 190 ? -15.641 14.356 18.865 1.00 96.12 190 ALA A CA 1
ATOM 1364 C C . ALA A 1 190 ? -15.939 14.785 17.421 1.00 96.12 190 ALA A C 1
ATOM 1366 O O . ALA A 1 190 ? -17.089 14.710 17.003 1.00 96.12 190 ALA A O 1
ATOM 1367 N N . GLU A 1 191 ? -14.913 15.174 16.660 1.00 96.31 191 GLU A N 1
ATOM 1368 C CA . GLU A 1 191 ? -15.027 15.467 15.226 1.00 96.31 191 GLU A CA 1
ATOM 1369 C C . GLU A 1 191 ? -15.440 14.232 14.429 1.00 96.31 191 GLU A C 1
ATOM 1371 O O . GLU A 1 191 ? -16.418 14.294 13.693 1.00 96.31 191 GLU A O 1
ATOM 1376 N N . LEU A 1 192 ? -14.760 13.097 14.633 1.00 96.38 192 LEU A N 1
ATOM 1377 C CA . LEU A 1 192 ? -15.134 11.828 14.003 1.00 96.38 192 LEU A CA 1
ATOM 1378 C C . LEU A 1 192 ? -16.569 11.433 14.384 1.00 96.38 192 LEU A C 1
ATOM 1380 O O . LEU A 1 192 ? -17.371 11.099 13.526 1.00 96.38 192 LEU A O 1
ATOM 1384 N N . ALA A 1 193 ? -16.940 11.523 15.661 1.00 94.88 193 ALA A N 1
ATOM 1385 C CA . ALA A 1 193 ? -18.289 11.178 16.117 1.00 94.88 193 ALA A CA 1
ATOM 1386 C C . ALA A 1 193 ? -19.397 12.109 15.584 1.00 94.88 193 ALA A C 1
ATOM 1388 O O . ALA A 1 193 ? -20.571 11.767 15.711 1.00 94.88 193 ALA A O 1
ATOM 1389 N N . ALA A 1 194 ? -19.044 13.278 15.042 1.00 94.00 194 ALA A N 1
ATOM 1390 C CA . ALA A 1 194 ? -19.970 14.202 14.393 1.00 94.00 194 ALA A CA 1
ATOM 1391 C C . ALA A 1 194 ? -20.064 13.996 12.868 1.00 94.00 194 ALA A C 1
ATOM 1393 O O . ALA A 1 194 ? -20.835 14.701 12.215 1.00 94.00 194 ALA A O 1
ATOM 1394 N N . ASP A 1 195 ? -19.271 13.076 12.317 1.00 94.56 195 ASP A N 1
ATOM 1395 C CA . ASP A 1 195 ? -19.228 12.745 10.895 1.00 94.56 195 ASP A CA 1
ATOM 1396 C C . ASP A 1 195 ? -20.271 11.658 10.544 1.00 94.56 195 ASP A C 1
ATOM 1398 O O . ASP A 1 195 ? -21.335 11.576 11.158 1.00 94.56 195 ASP A O 1
ATOM 1402 N N . VAL A 1 196 ? -19.987 10.814 9.552 1.00 96.38 196 VAL A N 1
ATOM 1403 C CA . VAL A 1 196 ? -20.888 9.769 9.035 1.00 96.38 196 VAL A CA 1
ATOM 1404 C C . VAL A 1 196 ? -21.024 8.514 9.913 1.00 96.38 196 VAL A C 1
ATOM 1406 O O . VAL A 1 196 ? -21.749 7.595 9.542 1.00 96.38 196 VAL A O 1
ATOM 1409 N N . PHE A 1 197 ? -20.332 8.436 11.051 1.00 97.81 197 PHE A N 1
ATOM 1410 C CA . PHE A 1 197 ? -20.319 7.235 11.892 1.00 97.81 197 PHE A CA 1
ATOM 1411 C C . PHE A 1 197 ? -21.516 7.156 12.847 1.00 97.81 197 PHE A C 1
ATOM 1413 O O . PHE A 1 197 ? -22.062 8.166 13.294 1.00 97.81 197 PHE A O 1
ATOM 1420 N N . ASP A 1 198 ? -21.873 5.935 13.245 1.00 97.31 198 ASP A N 1
ATOM 1421 C CA . ASP A 1 198 ? -22.972 5.694 14.172 1.00 97.31 198 ASP A CA 1
ATOM 1422 C C . ASP A 1 198 ? -22.691 6.348 15.540 1.00 97.31 198 ASP A C 1
ATOM 1424 O O . ASP A 1 198 ? -21.573 6.227 16.073 1.00 97.31 198 ASP A O 1
ATOM 1428 N N . PRO A 1 199 ? -23.694 6.984 16.175 1.00 95.88 199 PRO A N 1
ATOM 1429 C CA . PRO A 1 199 ? -23.523 7.646 17.461 1.00 95.88 199 PRO A CA 1
ATOM 1430 C C . PRO A 1 199 ? -22.937 6.726 18.540 1.00 95.88 199 PRO A C 1
ATOM 1432 O O . PRO A 1 199 ? -23.520 5.715 18.926 1.00 95.88 199 PRO A O 1
ATOM 1435 N N . GLY A 1 200 ? -21.775 7.109 19.076 1.00 94.44 200 GLY A N 1
ATOM 1436 C CA . GLY A 1 200 ? -21.095 6.373 20.146 1.00 94.44 200 GLY A CA 1
ATOM 1437 C C . GLY A 1 200 ? -20.260 5.172 19.691 1.00 94.44 200 GLY A C 1
ATOM 1438 O O . GLY A 1 200 ? -19.628 4.539 20.540 1.00 94.44 200 GLY A O 1
ATOM 1439 N N . SER A 1 201 ? -20.195 4.879 18.388 1.00 95.69 201 SER A N 1
ATOM 1440 C CA . SER A 1 201 ? -19.362 3.792 17.856 1.00 95.69 201 SER A CA 1
ATOM 1441 C C . SER A 1 201 ? -17.865 4.122 17.897 1.00 95.69 201 SER A C 1
ATOM 1443 O O . SER A 1 201 ? -17.052 3.246 18.207 1.00 95.69 201 SER A O 1
ATOM 1445 N N . VAL A 1 202 ? -17.511 5.396 17.668 1.00 96.88 202 VAL A N 1
ATOM 1446 C CA . VAL A 1 202 ? -16.124 5.867 17.563 1.00 96.88 202 VAL A CA 1
ATOM 1447 C C . VAL A 1 202 ? -15.369 5.686 18.880 1.00 96.88 202 VAL A C 1
ATOM 1449 O O . VAL A 1 202 ? -15.680 6.314 19.906 1.00 96.88 202 VAL A O 1
ATOM 1452 N N . ARG A 1 203 ? -14.317 4.863 18.851 1.00 95.25 203 ARG A N 1
ATOM 1453 C CA . ARG A 1 203 ? -13.408 4.625 19.981 1.00 95.25 203 ARG A CA 1
ATOM 1454 C C . ARG A 1 203 ? -11.987 4.314 19.516 1.00 95.25 203 ARG A C 1
ATOM 1456 O O . ARG A 1 203 ? -11.794 3.619 18.527 1.00 95.25 203 ARG A O 1
ATOM 1463 N N . ALA A 1 204 ? -10.992 4.791 20.258 1.00 96.12 204 ALA A N 1
ATOM 1464 C CA . ALA A 1 204 ? -9.601 4.406 20.034 1.00 96.12 204 ALA A CA 1
ATOM 1465 C C . ALA A 1 204 ? -9.373 2.971 20.517 1.00 96.12 204 ALA A C 1
ATOM 1467 O O . ALA A 1 204 ? -9.815 2.618 21.614 1.00 96.12 204 ALA A O 1
ATOM 1468 N N . ILE A 1 205 ? -8.682 2.168 19.709 1.00 95.06 205 ILE A N 1
ATOM 1469 C CA . ILE A 1 205 ? -8.473 0.739 19.986 1.00 95.06 205 ILE A CA 1
ATOM 1470 C C . ILE A 1 205 ? -7.006 0.306 19.959 1.00 95.06 205 ILE A C 1
ATOM 1472 O O . ILE A 1 205 ? -6.664 -0.669 20.622 1.00 95.06 205 ILE A O 1
ATOM 1476 N N . ALA A 1 206 ? -6.126 1.031 19.262 1.00 95.19 206 ALA A N 1
ATOM 1477 C CA . ALA A 1 206 ? -4.683 0.800 19.315 1.00 95.19 206 ALA A CA 1
ATOM 1478 C C . ALA A 1 206 ? -3.910 2.112 19.140 1.00 95.19 206 ALA A C 1
ATOM 1480 O O . ALA A 1 206 ? -4.330 2.985 18.386 1.00 95.19 206 ALA A O 1
ATOM 1481 N N . GLN A 1 207 ? -2.771 2.239 19.820 1.00 95.56 207 GLN A N 1
ATOM 1482 C CA . GLN A 1 207 ? -1.823 3.333 19.624 1.00 95.56 207 GLN A CA 1
ATOM 1483 C C . GLN A 1 207 ? -0.406 2.768 19.659 1.00 95.56 207 GLN A C 1
ATOM 1485 O O . GLN A 1 207 ? -0.074 2.001 20.566 1.00 95.56 207 GLN A O 1
ATOM 1490 N N . LYS A 1 208 ? 0.425 3.138 18.686 1.00 93.75 208 LYS A N 1
ATOM 1491 C CA . LYS A 1 208 ? 1.825 2.713 18.620 1.00 93.75 208 LYS A CA 1
ATOM 1492 C C . LYS A 1 208 ? 2.639 3.695 17.784 1.00 93.75 208 LYS A C 1
ATOM 1494 O O . LYS A 1 208 ? 2.193 4.079 16.713 1.00 93.75 208 LYS A O 1
ATOM 1499 N N . ASP A 1 209 ? 3.812 4.094 18.277 1.00 89.19 209 ASP A N 1
ATOM 1500 C CA . ASP A 1 209 ? 4.797 4.906 17.541 1.00 89.19 209 ASP A CA 1
ATOM 1501 C C . ASP A 1 209 ? 4.203 6.166 16.875 1.00 89.19 209 ASP A C 1
ATOM 1503 O O . ASP A 1 209 ? 4.482 6.484 15.725 1.00 89.19 209 ASP A O 1
ATOM 1507 N N . GLY A 1 210 ? 3.330 6.876 17.599 1.00 90.75 210 GLY A N 1
ATOM 1508 C CA . GLY A 1 210 ? 2.665 8.090 17.105 1.00 90.75 210 GLY A CA 1
ATOM 1509 C C . GLY A 1 210 ? 1.467 7.850 16.177 1.00 90.75 210 GLY A C 1
ATOM 1510 O O . GLY A 1 210 ? 0.759 8.805 15.867 1.00 90.75 210 GLY A O 1
ATOM 1511 N N . ALA A 1 211 ? 1.191 6.602 15.796 1.00 95.38 211 ALA A N 1
ATOM 1512 C CA . ALA A 1 211 ? -0.016 6.209 15.081 1.00 95.38 211 ALA A CA 1
ATOM 1513 C C . ALA A 1 211 ? -1.153 5.869 16.054 1.00 95.38 211 ALA A C 1
ATOM 1515 O O . ALA A 1 211 ? -0.934 5.205 17.075 1.00 95.38 211 ALA A O 1
ATOM 1516 N N . LEU A 1 212 ? -2.371 6.296 15.728 1.00 97.06 212 LEU A N 1
ATOM 1517 C CA . LEU A 1 212 ? -3.582 6.038 16.502 1.00 97.06 212 LEU A CA 1
ATOM 1518 C C . LEU A 1 212 ? -4.657 5.434 15.599 1.00 97.06 212 LEU A C 1
ATOM 1520 O O . LEU A 1 212 ? -5.058 6.040 14.611 1.00 97.06 212 LEU A O 1
ATOM 1524 N N . ALA A 1 213 ? -5.128 4.242 15.959 1.00 97.25 213 ALA A N 1
ATOM 1525 C CA . ALA A 1 213 ? -6.192 3.552 15.251 1.00 97.25 213 ALA A CA 1
ATOM 1526 C C . ALA A 1 213 ? -7.523 3.673 16.000 1.00 97.25 213 ALA A C 1
ATOM 1528 O O . ALA A 1 213 ? -7.630 3.352 17.195 1.00 97.25 213 ALA A O 1
ATOM 1529 N N . TRP A 1 214 ? -8.551 4.077 15.265 1.00 97.69 214 TRP A N 1
ATOM 1530 C CA . TRP A 1 214 ? -9.926 4.170 15.720 1.00 97.69 214 TRP A CA 1
ATOM 1531 C C . TRP A 1 214 ? -10.777 3.079 15.089 1.00 97.69 214 TRP A C 1
ATOM 1533 O O . TRP A 1 214 ? -10.620 2.725 13.923 1.00 97.69 214 TRP A O 1
ATOM 1543 N N . PHE A 1 215 ? -11.717 2.590 15.882 1.00 97.12 215 PHE A N 1
ATOM 1544 C CA . PHE A 1 215 ? -12.831 1.779 15.432 1.00 97.12 215 PHE A CA 1
ATOM 1545 C C . PHE A 1 215 ? -14.079 2.643 15.389 1.00 97.12 215 PHE A C 1
ATOM 1547 O O . PHE A 1 215 ? -14.353 3.363 16.354 1.00 97.12 215 PHE A O 1
ATOM 1554 N N . ALA A 1 216 ? -14.848 2.508 14.321 1.00 97.44 216 ALA A N 1
ATOM 1555 C CA . ALA A 1 216 ? -16.180 3.070 14.204 1.00 97.44 216 ALA A CA 1
ATOM 1556 C C . ALA A 1 216 ? -17.094 2.102 13.447 1.00 97.44 216 ALA A C 1
ATOM 1558 O O . ALA A 1 216 ? -16.627 1.162 12.799 1.00 97.44 216 ALA A O 1
ATOM 1559 N N . THR A 1 217 ? -18.395 2.339 13.538 1.00 97.50 217 THR A N 1
ATOM 1560 C CA . THR A 1 217 ? -19.386 1.682 12.687 1.00 97.50 217 THR A CA 1
ATOM 1561 C C . THR A 1 217 ? -20.174 2.725 11.914 1.00 97.50 217 THR A C 1
ATOM 1563 O O . THR A 1 217 ? -20.217 3.888 12.319 1.00 97.50 217 THR A O 1
ATOM 1566 N N . GLN A 1 218 ? -20.752 2.318 10.793 1.00 97.38 218 GLN A N 1
ATOM 1567 C CA . GLN A 1 218 ? -21.635 3.137 9.972 1.00 97.38 218 GLN A CA 1
ATOM 1568 C C . GLN A 1 218 ? -22.828 2.286 9.519 1.00 97.38 218 GLN A C 1
ATOM 1570 O O . GLN A 1 218 ? -22.735 1.054 9.478 1.00 97.38 218 GLN A O 1
ATOM 1575 N N . ASP A 1 219 ? -23.926 2.959 9.176 1.00 96.50 219 ASP A N 1
ATOM 1576 C CA . ASP A 1 219 ? -25.168 2.352 8.699 1.00 96.50 219 ASP A CA 1
ATOM 1577 C C . ASP A 1 219 ? -25.719 1.332 9.710 1.00 96.50 219 ASP A C 1
ATOM 1579 O O . ASP A 1 219 ? -25.941 0.164 9.395 1.00 96.50 219 ASP A O 1
ATOM 1583 N N . ASP A 1 220 ? -25.890 1.770 10.964 1.00 95.50 220 ASP A N 1
ATOM 1584 C CA . ASP A 1 220 ? -26.412 0.954 12.070 1.00 95.50 220 ASP A CA 1
ATOM 1585 C C . ASP A 1 220 ? -25.585 -0.326 12.329 1.00 95.50 220 ASP A C 1
ATOM 1587 O O . ASP A 1 220 ? -26.103 -1.366 12.751 1.00 95.50 220 ASP A O 1
ATOM 1591 N N . GLY A 1 221 ? -24.271 -0.258 12.103 1.00 94.94 221 GLY A N 1
ATOM 1592 C CA . GLY A 1 221 ? -23.363 -1.391 12.276 1.00 94.94 221 GLY A CA 1
ATOM 1593 C C . GLY A 1 221 ? -23.196 -2.293 11.055 1.00 94.94 221 GLY A C 1
ATOM 1594 O O . GLY A 1 221 ? -22.479 -3.295 11.161 1.00 94.94 221 GLY A O 1
ATOM 1595 N N . GLU A 1 222 ? -23.813 -1.983 9.909 1.00 95.94 222 GLU A N 1
ATOM 1596 C CA . GLU A 1 222 ? -23.594 -2.755 8.680 1.00 95.94 222 GLU A CA 1
ATOM 1597 C C . GLU A 1 222 ? -22.142 -2.652 8.202 1.00 95.94 222 GLU A C 1
ATOM 1599 O O . GLU A 1 222 ? -21.560 -3.661 7.781 1.00 95.94 222 GLU A O 1
ATOM 1604 N N . LEU A 1 223 ? -21.537 -1.470 8.337 1.00 96.31 223 LEU A N 1
ATOM 1605 C CA . LEU A 1 223 ? -20.142 -1.211 8.007 1.00 96.31 223 LEU A CA 1
ATOM 1606 C C . LEU A 1 223 ? -19.289 -1.100 9.272 1.00 96.31 223 LEU A C 1
ATOM 1608 O O . LEU A 1 223 ? -19.638 -0.421 10.240 1.00 96.31 223 LEU A O 1
ATOM 1612 N N . ILE A 1 224 ? -18.127 -1.746 9.237 1.00 96.94 224 ILE A N 1
ATOM 1613 C CA . ILE A 1 224 ? -17.066 -1.602 10.228 1.00 96.94 224 ILE A CA 1
ATOM 1614 C C . ILE A 1 224 ? -15.950 -0.785 9.595 1.00 96.94 224 ILE A C 1
ATOM 1616 O O . ILE A 1 224 ? -15.456 -1.132 8.523 1.00 96.94 224 ILE A O 1
ATOM 1620 N N . CYS A 1 225 ? -15.546 0.277 10.285 1.00 97.56 225 CYS A N 1
ATOM 1621 C CA . CYS A 1 225 ? -14.547 1.217 9.811 1.00 97.56 225 CYS A CA 1
ATOM 1622 C C . CYS A 1 225 ? -13.300 1.204 10.699 1.00 97.56 225 CYS A C 1
ATOM 1624 O O . CYS A 1 225 ? -13.384 1.240 11.934 1.00 97.56 225 CYS A O 1
ATOM 1626 N N . LEU A 1 226 ? -12.140 1.190 10.048 1.00 97.75 226 LEU A N 1
ATOM 1627 C CA . LEU A 1 226 ? -10.829 1.424 10.633 1.00 97.75 226 LEU A CA 1
ATOM 1628 C C . LEU A 1 226 ? -10.351 2.806 10.185 1.00 97.75 226 LEU A C 1
ATOM 1630 O O . LEU A 1 226 ? -10.174 3.042 8.993 1.00 97.75 226 LEU A O 1
ATOM 1634 N N . ILE A 1 227 ? -10.111 3.703 11.141 1.00 97.88 227 ILE A N 1
ATOM 1635 C CA . ILE A 1 227 ? -9.467 4.994 10.869 1.00 97.88 227 ILE A CA 1
ATOM 1636 C C . ILE A 1 227 ? -8.059 4.961 11.449 1.00 97.88 227 ILE A C 1
ATOM 1638 O O . ILE A 1 227 ? -7.891 4.693 12.637 1.00 97.88 227 ILE A O 1
ATOM 1642 N N . LEU A 1 228 ? -7.052 5.241 10.631 1.00 97.44 228 LEU A N 1
ATOM 1643 C CA . LEU A 1 228 ? -5.659 5.350 11.040 1.00 97.44 228 LEU A CA 1
ATOM 1644 C C . LEU A 1 228 ? -5.225 6.814 10.958 1.00 97.44 228 LEU A C 1
ATOM 1646 O O . LEU A 1 228 ? -5.191 7.380 9.870 1.00 97.44 228 LEU A O 1
ATOM 1650 N N . ASP A 1 229 ? -4.863 7.399 12.096 1.00 96.50 229 ASP A N 1
ATOM 1651 C CA . ASP A 1 229 ? -4.281 8.739 12.185 1.00 96.50 229 ASP A CA 1
ATOM 1652 C C . ASP A 1 229 ? -2.770 8.635 12.444 1.00 96.50 229 ASP A C 1
ATOM 1654 O O . ASP A 1 229 ? -2.338 7.931 13.363 1.00 96.50 229 ASP A O 1
ATOM 1658 N N . VAL A 1 230 ? -1.962 9.364 11.667 1.00 93.81 230 VAL A N 1
ATOM 1659 C CA . VAL A 1 230 ? -0.510 9.494 11.869 1.00 93.81 230 VAL A CA 1
ATOM 1660 C C . VAL A 1 230 ? -0.098 10.953 11.685 1.00 93.81 230 VAL A C 1
ATOM 1662 O O . VAL A 1 230 ? -0.092 11.490 10.577 1.00 93.81 230 VAL A O 1
ATOM 1665 N N . GLY A 1 231 ? 0.242 11.624 12.788 1.00 89.81 231 GLY A N 1
ATOM 1666 C CA . GLY A 1 231 ? 0.493 13.066 12.770 1.00 89.81 231 GLY A CA 1
ATOM 1667 C C . GLY A 1 231 ? -0.745 13.838 12.300 1.00 89.81 231 GLY A C 1
ATOM 1668 O O . GLY A 1 231 ? -1.794 13.760 12.931 1.00 89.81 231 GLY A O 1
ATOM 1669 N N . ALA A 1 232 ? -0.620 14.583 11.199 1.00 87.25 232 ALA A N 1
ATOM 1670 C CA . ALA A 1 232 ? -1.731 15.315 10.579 1.00 87.25 232 ALA A CA 1
ATOM 1671 C C . ALA A 1 232 ? -2.451 14.526 9.467 1.00 87.25 232 ALA A C 1
ATOM 1673 O O . ALA A 1 232 ? -3.438 15.011 8.916 1.00 87.25 232 ALA A O 1
ATOM 1674 N N . GLN A 1 233 ? -1.949 13.342 9.104 1.00 88.25 233 GLN A N 1
ATOM 1675 C CA . GLN A 1 233 ? -2.549 12.489 8.082 1.00 88.25 233 GLN A CA 1
ATOM 1676 C C . GLN A 1 233 ? -3.574 11.540 8.706 1.00 88.25 233 GLN A C 1
ATOM 1678 O O . GLN A 1 233 ? -3.421 11.099 9.845 1.00 88.25 233 GLN A O 1
ATOM 1683 N N . SER A 1 234 ? -4.607 11.213 7.935 1.00 93.12 234 SER A N 1
ATOM 1684 C CA . SER A 1 234 ? -5.677 10.304 8.334 1.00 93.12 234 SER A CA 1
ATOM 1685 C C . SER A 1 234 ? -6.131 9.497 7.123 1.00 93.12 234 SER A C 1
ATOM 1687 O O . SER A 1 234 ? -6.266 10.051 6.031 1.00 93.12 234 SER A O 1
ATOM 1689 N N . GLN A 1 235 ? -6.370 8.203 7.306 1.00 93.19 235 GLN A N 1
ATOM 1690 C CA . GLN A 1 235 ? -7.004 7.347 6.308 1.00 93.19 235 GLN A CA 1
ATOM 1691 C C . GLN A 1 235 ? -8.119 6.545 6.967 1.00 93.19 235 GLN A C 1
ATOM 1693 O O . GLN A 1 235 ? -7.959 6.048 8.078 1.00 93.19 235 GLN A O 1
ATOM 1698 N N . THR A 1 236 ? -9.243 6.422 6.272 1.00 95.12 236 THR A N 1
ATOM 1699 C CA . THR A 1 236 ? -10.391 5.620 6.698 1.00 95.12 236 THR A CA 1
ATOM 1700 C C . THR A 1 236 ? -10.633 4.530 5.670 1.00 95.12 236 THR A C 1
ATOM 1702 O O . THR A 1 236 ? -10.705 4.830 4.480 1.00 95.12 236 THR A O 1
ATOM 1705 N N . ASP A 1 237 ? -10.777 3.296 6.137 1.00 94.50 237 ASP A N 1
ATOM 1706 C CA . ASP A 1 237 ? -11.282 2.185 5.338 1.00 94.50 237 ASP A CA 1
ATOM 1707 C C . ASP A 1 237 ? -12.501 1.577 6.034 1.00 94.50 237 ASP A C 1
ATOM 1709 O O . ASP A 1 237 ? -12.513 1.429 7.259 1.00 94.50 237 ASP A O 1
ATOM 1713 N N . CYS A 1 238 ? -13.537 1.258 5.266 1.00 96.12 238 CYS A N 1
ATOM 1714 C CA . CYS A 1 238 ? -14.806 0.740 5.763 1.00 96.12 238 CYS A CA 1
ATOM 1715 C C . CYS A 1 238 ? -15.221 -0.467 4.931 1.00 96.12 238 CYS A C 1
ATOM 1717 O O . CYS A 1 238 ? -15.248 -0.409 3.703 1.00 96.12 238 CYS A O 1
ATOM 1719 N N . ALA A 1 239 ? -15.622 -1.544 5.601 1.00 93.88 239 ALA A N 1
ATOM 1720 C CA . ALA A 1 239 ? -16.132 -2.731 4.933 1.00 93.88 239 ALA A CA 1
ATOM 1721 C C . ALA A 1 239 ? -17.355 -3.308 5.657 1.00 93.88 239 ALA A C 1
ATOM 1723 O O . ALA A 1 239 ? -17.469 -3.181 6.879 1.00 93.88 239 ALA A O 1
ATOM 1724 N N . PRO A 1 240 ? -18.255 -3.992 4.927 1.00 94.56 240 PRO A N 1
ATOM 1725 C CA . PRO A 1 240 ? -19.321 -4.786 5.519 1.00 94.56 240 PRO A CA 1
ATOM 1726 C C . PRO A 1 240 ? -18.812 -5.709 6.625 1.00 94.56 240 PRO A C 1
ATOM 1728 O O . PRO A 1 240 ? -17.811 -6.408 6.447 1.00 94.56 240 PRO A O 1
ATOM 1731 N N . SER A 1 241 ? -19.537 -5.764 7.742 1.00 88.88 241 SER A N 1
ATOM 1732 C CA . SER A 1 241 ? -19.181 -6.570 8.920 1.00 88.88 241 SER A CA 1
ATOM 1733 C C . SER A 1 241 ? -18.918 -8.051 8.600 1.00 88.88 241 SER A C 1
ATOM 1735 O O . SER A 1 241 ? -18.075 -8.686 9.232 1.00 88.88 241 SER A O 1
ATOM 1737 N N . THR A 1 242 ? -19.567 -8.586 7.564 1.00 87.12 242 THR A N 1
ATOM 1738 C CA . THR A 1 242 ? -19.397 -9.963 7.073 1.00 87.12 242 THR A CA 1
ATOM 1739 C C . THR A 1 242 ? -18.062 -10.222 6.368 1.00 87.12 242 THR A C 1
ATOM 1741 O O . THR A 1 242 ? -17.657 -11.376 6.247 1.00 87.12 242 THR A O 1
ATOM 1744 N N . MET A 1 243 ? -17.359 -9.186 5.901 1.00 86.56 243 MET A N 1
ATOM 1745 C CA . MET A 1 243 ? -16.059 -9.319 5.228 1.00 86.56 243 MET A CA 1
ATOM 1746 C C . MET A 1 243 ? -14.860 -9.166 6.173 1.00 86.56 243 MET A C 1
ATOM 1748 O O . MET A 1 243 ? -13.738 -9.501 5.791 1.00 86.56 243 MET A O 1
ATOM 1752 N N . ILE A 1 244 ? -15.090 -8.750 7.422 1.00 86.62 244 ILE A N 1
ATOM 1753 C CA . ILE A 1 244 ? -14.032 -8.487 8.410 1.00 86.62 244 ILE A CA 1
ATOM 1754 C C . ILE A 1 244 ? -13.317 -9.764 8.880 1.00 86.62 244 ILE A C 1
ATOM 1756 O O . ILE A 1 244 ? -12.225 -9.683 9.438 1.00 86.62 244 ILE A O 1
ATOM 1760 N N . GLU A 1 245 ? -13.851 -10.958 8.598 1.00 80.06 245 GLU A N 1
ATOM 1761 C CA . GLU A 1 245 ? -13.172 -12.230 8.902 1.00 80.06 245 GLU A CA 1
ATOM 1762 C C . GLU A 1 245 ? -11.766 -12.329 8.283 1.00 80.06 245 GLU A C 1
ATOM 1764 O O . GLU A 1 245 ? -10.899 -13.004 8.837 1.00 80.06 245 GLU A O 1
ATOM 1769 N N . ARG A 1 246 ? -11.512 -11.639 7.161 1.00 77.50 246 ARG A N 1
ATOM 1770 C CA . ARG A 1 246 ? -10.189 -11.598 6.508 1.00 77.50 246 ARG A CA 1
ATOM 1771 C C . ARG A 1 246 ? -9.286 -10.465 7.007 1.00 77.50 246 ARG A C 1
ATOM 1773 O O . ARG A 1 246 ? -8.137 -10.383 6.583 1.00 77.50 246 ARG A O 1
ATOM 1780 N N . GLY A 1 247 ? -9.790 -9.636 7.914 1.00 85.88 247 GLY A N 1
ATOM 1781 C CA . GLY A 1 247 ? -9.163 -8.400 8.357 1.00 85.88 247 GLY A CA 1
ATOM 1782 C C . GLY A 1 247 ? -9.494 -7.209 7.457 1.00 85.88 247 GLY A C 1
ATOM 1783 O O . GLY A 1 247 ? -9.759 -7.363 6.266 1.00 85.88 247 GLY A O 1
ATOM 1784 N N . LEU A 1 248 ? -9.477 -6.018 8.050 1.00 90.75 248 LEU A N 1
ATOM 1785 C CA . LEU A 1 248 ? -9.621 -4.726 7.373 1.00 90.75 248 LEU A CA 1
ATOM 1786 C C . LEU A 1 248 ? -8.316 -3.942 7.526 1.00 90.75 248 LEU A C 1
ATOM 1788 O O . LEU A 1 248 ? -7.768 -3.901 8.629 1.00 90.75 248 LEU A O 1
ATOM 1792 N N . GLY A 1 249 ? -7.797 -3.363 6.445 1.00 87.88 249 GLY A N 1
ATOM 1793 C CA . GLY A 1 249 ? -6.463 -2.762 6.417 1.00 87.88 249 GLY A CA 1
ATOM 1794 C C . GLY A 1 249 ? -6.495 -1.267 6.116 1.00 87.88 249 GLY A C 1
ATOM 1795 O O . GLY A 1 249 ? -7.229 -0.832 5.246 1.00 87.88 249 GLY A O 1
ATOM 1796 N N . ALA A 1 250 ? -5.653 -0.487 6.787 1.00 86.88 250 ALA A N 1
ATOM 1797 C CA . ALA A 1 250 ? -5.387 0.909 6.441 1.00 86.88 250 ALA A CA 1
ATOM 1798 C C . ALA A 1 250 ? -3.870 1.124 6.341 1.00 86.88 250 ALA A C 1
ATOM 1800 O O . ALA A 1 250 ? -3.115 0.632 7.179 1.00 86.88 250 ALA A O 1
ATOM 1801 N N . THR A 1 251 ? -3.424 1.844 5.315 1.00 86.00 251 THR A N 1
ATOM 1802 C CA . THR A 1 251 ? -2.015 2.141 5.029 1.00 86.00 251 THR A CA 1
ATOM 1803 C C . THR A 1 251 ? -1.803 3.634 4.792 1.00 86.00 251 THR A C 1
ATOM 1805 O O . THR A 1 251 ? -2.389 4.214 3.880 1.00 86.00 251 THR A O 1
ATOM 1808 N N . LEU A 1 252 ? -0.897 4.243 5.554 1.00 84.50 252 LEU A N 1
ATOM 1809 C CA . LEU A 1 252 ? -0.466 5.627 5.364 1.00 84.50 252 LEU A CA 1
ATOM 1810 C C . LEU A 1 252 ? 1.033 5.698 5.079 1.00 84.50 252 LEU A C 1
ATOM 1812 O O . LEU A 1 252 ? 1.836 5.166 5.844 1.00 84.50 252 LEU A O 1
ATOM 1816 N N . SER A 1 253 ? 1.403 6.409 4.015 1.00 79.62 253 SER A N 1
ATOM 1817 C CA . SER A 1 253 ? 2.791 6.785 3.737 1.00 79.62 253 SER A CA 1
ATOM 1818 C C . SER A 1 253 ? 3.123 8.079 4.475 1.00 79.62 253 SER A C 1
ATOM 1820 O O . SER A 1 253 ? 2.589 9.145 4.165 1.00 79.62 253 SER A O 1
ATOM 1822 N N . VAL A 1 254 ? 4.011 7.976 5.456 1.00 76.88 254 VAL A N 1
ATOM 1823 C CA . VAL A 1 254 ? 4.511 9.082 6.264 1.00 76.88 254 VAL A CA 1
ATOM 1824 C C . VAL A 1 254 ? 5.801 9.586 5.620 1.00 76.88 254 VAL A C 1
ATOM 1826 O O . VAL A 1 254 ? 6.787 8.845 5.567 1.00 76.88 254 VAL A O 1
ATOM 1829 N N . PRO A 1 255 ? 5.836 10.843 5.147 1.00 65.12 255 PRO A N 1
ATOM 1830 C CA . PRO A 1 255 ? 7.085 11.460 4.745 1.00 65.12 255 PRO A CA 1
ATOM 1831 C C . PRO A 1 255 ? 8.004 11.503 5.964 1.00 65.12 255 PRO A C 1
ATOM 1833 O O . PRO A 1 255 ? 7.651 12.084 6.996 1.00 65.12 255 PRO A O 1
ATOM 1836 N N . THR A 1 256 ? 9.176 10.888 5.871 1.00 62.06 256 THR A N 1
ATOM 1837 C CA . THR A 1 256 ? 10.240 11.135 6.835 1.00 62.06 256 THR A CA 1
ATOM 1838 C C . THR A 1 256 ? 10.667 12.585 6.643 1.00 62.06 256 THR A C 1
ATOM 1840 O O . THR A 1 256 ? 11.095 12.989 5.564 1.00 62.06 256 THR A O 1
ATOM 1843 N N . ALA A 1 257 ? 10.452 13.419 7.664 1.00 53.97 257 ALA A N 1
ATOM 1844 C CA . ALA A 1 257 ? 10.944 14.786 7.636 1.00 53.97 257 ALA A CA 1
ATOM 1845 C C . ALA A 1 257 ? 12.471 14.712 7.567 1.00 53.97 257 ALA A C 1
ATOM 1847 O O . ALA A 1 257 ? 13.119 14.411 8.571 1.00 53.97 257 ALA A O 1
ATOM 1848 N N . VAL A 1 258 ? 13.031 14.949 6.380 1.00 51.00 258 VAL A N 1
ATOM 1849 C CA . VAL A 1 258 ? 14.460 15.197 6.221 1.00 51.00 258 VAL A CA 1
ATOM 1850 C C . VAL A 1 258 ? 14.802 16.361 7.139 1.00 51.00 258 VAL A C 1
ATOM 1852 O O . VAL A 1 258 ? 14.300 17.479 7.000 1.00 51.00 258 VAL A O 1
ATOM 1855 N N . SER A 1 259 ? 15.588 16.073 8.171 1.00 45.97 259 SER A N 1
ATOM 1856 C CA . SER A 1 259 ? 16.174 17.139 8.967 1.00 45.97 259 SER A CA 1
ATOM 1857 C C . SER A 1 259 ? 17.097 17.902 8.021 1.00 45.97 259 SER A C 1
ATOM 1859 O O . SER A 1 259 ? 17.839 17.274 7.275 1.00 45.97 259 SER A O 1
ATOM 1861 N N . ALA A 1 260 ? 17.087 19.236 8.035 1.00 51.09 260 ALA A N 1
ATOM 1862 C CA . ALA A 1 260 ? 17.921 20.058 7.141 1.00 51.09 260 ALA A CA 1
ATOM 1863 C C . ALA A 1 260 ? 19.442 19.774 7.255 1.00 51.09 260 ALA A C 1
ATOM 1865 O O . ALA A 1 260 ? 20.241 20.292 6.480 1.00 51.09 260 ALA A O 1
ATOM 1866 N N . GLU A 1 261 ? 19.848 18.971 8.242 1.00 51.41 261 GLU A N 1
ATOM 1867 C CA . GLU A 1 261 ? 21.204 18.463 8.449 1.00 51.41 261 GLU A CA 1
ATOM 1868 C C . GLU A 1 261 ? 21.516 17.211 7.589 1.00 51.41 261 GLU A C 1
ATOM 1870 O O . GLU A 1 261 ? 22.675 17.018 7.226 1.00 51.41 261 GLU A O 1
ATOM 1875 N N . ASP A 1 262 ? 20.506 16.420 7.194 1.00 48.00 262 ASP A N 1
ATOM 1876 C CA . ASP A 1 262 ? 20.620 15.225 6.329 1.00 48.00 262 ASP A CA 1
ATOM 1877 C C . ASP A 1 262 ? 20.588 15.553 4.819 1.00 48.00 262 ASP A C 1
ATOM 1879 O O . ASP A 1 262 ? 21.079 14.770 4.001 1.00 48.00 262 ASP A O 1
ATOM 1883 N N . ASP A 1 263 ? 20.118 16.747 4.433 1.00 45.16 263 ASP A N 1
ATOM 1884 C CA . ASP A 1 263 ? 20.156 17.246 3.042 1.00 45.16 263 ASP A CA 1
ATOM 1885 C C . ASP A 1 263 ? 21.589 17.406 2.500 1.00 45.16 263 ASP A C 1
ATOM 1887 O O . ASP A 1 263 ? 21.815 17.435 1.289 1.00 45.16 263 ASP A O 1
ATOM 1891 N N . LEU A 1 264 ? 22.591 17.488 3.382 1.00 49.75 264 LEU A N 1
ATOM 1892 C CA . LEU A 1 264 ? 23.993 17.648 2.987 1.00 49.75 264 LEU A CA 1
ATOM 1893 C C . LEU A 1 264 ? 24.602 16.386 2.359 1.00 49.75 264 LEU A C 1
ATOM 1895 O O . LEU A 1 264 ? 25.647 16.489 1.715 1.00 49.75 264 LEU A O 1
ATOM 1899 N N . PHE A 1 265 ? 23.961 15.223 2.515 1.00 45.88 265 PHE A N 1
ATOM 1900 C CA . PHE A 1 265 ? 24.452 13.950 1.978 1.00 45.88 265 PHE A CA 1
ATOM 1901 C C . PHE A 1 265 ? 23.525 13.296 0.947 1.00 45.88 265 PHE A C 1
ATOM 1903 O O . PHE A 1 265 ? 23.811 12.180 0.522 1.00 45.88 265 PHE A O 1
ATOM 1910 N N . GLY A 1 266 ? 22.463 13.977 0.494 1.00 45.50 266 GLY A N 1
ATOM 1911 C CA . GLY A 1 266 ? 21.593 13.457 -0.570 1.00 45.50 266 GLY A CA 1
ATOM 1912 C C . GLY A 1 266 ? 20.944 12.112 -0.225 1.00 45.50 266 GLY A C 1
ATOM 1913 O O . GLY A 1 266 ? 20.743 11.283 -1.110 1.00 45.50 266 GLY A O 1
ATOM 1914 N N . GLY A 1 267 ? 20.670 11.870 1.061 1.00 46.09 267 GLY A N 1
ATOM 1915 C CA . GLY A 1 267 ? 20.022 10.647 1.515 1.00 46.09 267 GLY A CA 1
ATOM 1916 C C . GLY A 1 267 ? 18.602 10.570 0.967 1.00 46.09 267 GLY A C 1
ATOM 1917 O O . GLY A 1 267 ? 17.784 11.447 1.243 1.00 46.09 267 GLY A O 1
ATOM 1918 N N . ALA A 1 268 ? 18.323 9.524 0.187 1.00 49.38 268 ALA A N 1
ATOM 1919 C CA . ALA A 1 268 ? 16.985 9.184 -0.271 1.00 49.38 268 ALA A CA 1
ATOM 1920 C C . ALA A 1 268 ? 15.993 9.289 0.892 1.00 49.38 268 ALA A C 1
ATOM 1922 O O . ALA A 1 268 ? 16.200 8.679 1.945 1.00 49.38 268 ALA A O 1
ATOM 1923 N N . SER A 1 269 ? 14.934 10.077 0.712 1.00 52.44 269 SER A N 1
ATOM 1924 C CA . SER A 1 269 ? 13.836 10.168 1.670 1.00 52.44 269 SER A CA 1
ATOM 1925 C C . SER A 1 269 ? 13.066 8.853 1.652 1.00 52.44 269 SER A C 1
ATOM 1927 O O . SER A 1 269 ? 12.042 8.751 0.990 1.00 52.44 269 SER A O 1
ATOM 1929 N N . GLY A 1 270 ? 13.600 7.850 2.353 1.00 56.16 270 GLY A N 1
ATOM 1930 C CA . GLY A 1 270 ? 12.954 6.569 2.576 1.00 56.16 270 GLY A CA 1
ATOM 1931 C C . GLY A 1 270 ? 11.587 6.804 3.205 1.00 56.16 270 GLY A C 1
ATOM 1932 O O . GLY A 1 270 ? 11.525 7.127 4.398 1.00 56.16 270 GLY A O 1
ATOM 1933 N N . GLY A 1 271 ? 10.511 6.699 2.429 1.00 63.25 271 GLY A N 1
ATOM 1934 C CA . GLY A 1 271 ? 9.153 6.832 2.933 1.00 63.25 271 GLY A CA 1
ATOM 1935 C C . GLY A 1 271 ? 8.911 5.801 4.032 1.00 63.25 271 GLY A C 1
ATOM 1936 O O . GLY A 1 271 ? 9.272 4.628 3.909 1.00 63.25 271 GLY A O 1
ATOM 1937 N N . GLU A 1 272 ? 8.328 6.224 5.150 1.00 78.56 272 GLU A N 1
ATOM 1938 C CA . GLU A 1 272 ? 7.935 5.297 6.205 1.00 78.56 272 GLU A CA 1
ATOM 1939 C C . GLU A 1 272 ? 6.456 4.967 6.031 1.00 78.56 272 GLU A C 1
ATOM 1941 O O . GLU A 1 272 ? 5.606 5.850 6.080 1.00 78.56 272 GLU A O 1
ATOM 1946 N N . ALA A 1 273 ? 6.116 3.700 5.830 1.00 83.00 273 ALA A N 1
ATOM 1947 C CA . ALA A 1 273 ? 4.733 3.263 5.727 1.00 83.00 273 ALA A CA 1
ATOM 1948 C C . ALA A 1 273 ? 4.230 2.773 7.090 1.00 83.00 273 ALA A C 1
ATOM 1950 O O . ALA A 1 273 ? 4.841 1.920 7.736 1.00 83.00 273 ALA A O 1
ATOM 1951 N N . VAL A 1 274 ? 3.082 3.280 7.532 1.00 90.75 274 VAL A N 1
ATOM 1952 C CA . VAL A 1 274 ? 2.358 2.762 8.696 1.00 90.75 274 VAL A CA 1
ATOM 1953 C C . VAL A 1 274 ? 1.168 1.958 8.198 1.00 90.75 274 VAL A C 1
ATOM 1955 O O . VAL A 1 274 ? 0.312 2.476 7.486 1.00 90.75 274 VAL A O 1
ATOM 1958 N N . TYR A 1 275 ? 1.104 0.697 8.608 1.00 90.69 275 TYR A N 1
ATOM 1959 C CA . TYR A 1 275 ? 0.031 -0.231 8.291 1.00 90.69 275 TYR A CA 1
ATOM 1960 C C . TYR A 1 275 ? -0.736 -0.610 9.557 1.00 90.69 275 TYR A C 1
ATOM 1962 O O . TYR A 1 275 ? -0.141 -0.994 10.566 1.00 90.69 275 TYR A O 1
ATOM 1970 N N . ALA A 1 276 ? -2.060 -0.534 9.510 1.00 95.62 276 ALA A N 1
ATOM 1971 C CA . ALA A 1 276 ? -2.944 -1.007 10.561 1.00 95.62 276 ALA A CA 1
ATOM 1972 C C . ALA A 1 276 ? -3.858 -2.107 10.018 1.00 95.62 276 ALA A C 1
ATOM 1974 O O . ALA A 1 276 ? -4.444 -1.962 8.952 1.00 95.62 276 ALA A O 1
ATOM 1975 N N . SER A 1 277 ? -3.998 -3.201 10.763 1.00 94.25 277 SER A N 1
ATOM 1976 C CA . SER A 1 277 ? -4.942 -4.280 10.456 1.00 94.25 277 SER A CA 1
ATOM 1977 C C . SER A 1 277 ? -5.912 -4.480 11.601 1.00 94.25 277 SER A C 1
ATOM 1979 O O . SER A 1 277 ? -5.485 -4.761 12.721 1.00 94.25 277 SER A O 1
ATOM 1981 N N . LEU A 1 278 ? -7.202 -4.373 11.307 1.00 95.88 278 LEU A N 1
ATOM 1982 C CA . LEU A 1 278 ? -8.297 -4.634 12.222 1.00 95.88 278 LEU A CA 1
ATOM 1983 C C . LEU A 1 278 ? -8.826 -6.056 12.049 1.00 95.88 278 LEU A C 1
ATOM 1985 O O . LEU A 1 278 ? -9.142 -6.482 10.944 1.00 95.88 278 LEU A O 1
ATOM 1989 N N . PHE A 1 279 ? -8.988 -6.747 13.171 1.00 94.06 279 PHE A N 1
ATOM 1990 C CA . PHE A 1 279 ? -9.621 -8.055 13.285 1.00 94.06 279 PHE A CA 1
ATOM 1991 C C . PHE A 1 279 ? -10.660 -8.025 14.404 1.00 94.06 279 PHE A C 1
ATOM 1993 O O . PHE A 1 279 ? -10.554 -7.227 15.334 1.00 94.06 279 PHE A O 1
ATOM 2000 N N . LEU A 1 280 ? -11.640 -8.924 14.358 1.00 92.94 280 LEU A N 1
ATOM 2001 C CA . LEU A 1 280 ? -12.533 -9.166 15.489 1.00 92.94 280 LEU A CA 1
ATOM 2002 C C . LEU A 1 280 ? -12.061 -10.402 16.260 1.00 92.94 280 LEU A C 1
ATOM 2004 O O . LEU A 1 280 ? -11.666 -11.409 15.674 1.00 92.94 280 LEU A O 1
ATOM 2008 N N . SER A 1 281 ? -12.096 -10.331 17.586 1.00 90.44 281 SER A N 1
ATOM 2009 C CA . SER A 1 281 ? -11.881 -11.487 18.450 1.00 90.44 281 SER A CA 1
ATOM 2010 C C . SER A 1 281 ? -13.047 -12.472 18.323 1.00 90.44 281 SER A C 1
ATOM 2012 O O . SER A 1 281 ? -14.108 -12.152 17.787 1.00 90.44 281 SER A O 1
ATOM 2014 N N . THR A 1 282 ? -12.910 -13.665 18.903 1.00 88.94 282 THR A N 1
ATOM 2015 C CA . THR A 1 282 ? -14.015 -14.639 18.970 1.00 88.94 282 THR A CA 1
ATOM 2016 C C . THR A 1 282 ? -15.220 -14.136 19.773 1.00 88.94 282 THR A C 1
ATOM 2018 O O . THR A 1 282 ? -16.293 -14.723 19.688 1.00 88.94 282 THR A O 1
ATOM 2021 N N . ALA A 1 283 ? -15.047 -13.077 20.570 1.00 89.94 283 ALA A N 1
ATOM 2022 C CA . ALA A 1 283 ? -16.119 -12.397 21.292 1.00 89.94 283 ALA A CA 1
ATOM 2023 C C . ALA A 1 283 ? -16.699 -11.196 20.513 1.00 89.94 283 ALA A C 1
ATOM 2025 O O . ALA A 1 283 ? -17.560 -10.494 21.036 1.00 89.94 283 ALA A O 1
ATOM 2026 N N . GLY A 1 284 ? -16.233 -10.947 19.283 1.00 89.50 284 GLY A N 1
ATOM 2027 C CA . GLY A 1 284 ? -16.627 -9.795 18.468 1.00 89.50 284 GLY A CA 1
ATOM 2028 C C . GLY A 1 284 ? -15.942 -8.484 18.868 1.00 89.50 284 GLY A C 1
ATOM 2029 O O . GLY A 1 284 ? -16.373 -7.413 18.449 1.00 89.50 284 GLY A O 1
ATOM 2030 N N . GLU A 1 285 ? -14.889 -8.534 19.687 1.00 91.12 285 GLU A N 1
ATOM 2031 C CA . GLU A 1 285 ? -14.169 -7.332 20.118 1.00 91.12 285 GLU A CA 1
ATOM 2032 C C . GLU A 1 285 ? -13.126 -6.930 19.067 1.00 91.12 285 GLU A C 1
ATOM 2034 O O . GLU A 1 285 ? -12.347 -7.785 18.644 1.00 91.12 285 GLU A O 1
ATOM 2039 N N . PRO A 1 286 ? -13.052 -5.656 18.646 1.00 93.56 286 PRO A N 1
ATOM 2040 C CA . PRO A 1 286 ? -12.060 -5.235 17.671 1.00 93.56 286 PRO A CA 1
ATOM 2041 C C . PRO A 1 286 ? -10.658 -5.217 18.278 1.00 93.56 286 PRO A C 1
ATOM 2043 O O . PRO A 1 286 ? -10.430 -4.684 19.363 1.00 93.56 286 PRO A O 1
ATOM 2046 N N . MET A 1 287 ? -9.712 -5.761 17.528 1.00 93.69 287 MET A N 1
ATOM 2047 C CA . MET A 1 287 ? -8.288 -5.783 17.817 1.00 93.69 287 MET A CA 1
ATOM 2048 C C . MET A 1 287 ? -7.561 -5.190 16.617 1.00 93.69 287 MET A C 1
ATOM 2050 O O . MET A 1 287 ? -7.860 -5.558 15.484 1.00 93.69 287 MET A O 1
ATOM 2054 N N . VAL A 1 288 ? -6.600 -4.298 16.853 1.00 95.81 288 VAL A N 1
ATOM 2055 C CA . VAL A 1 288 ? -5.767 -3.745 15.780 1.00 95.81 288 VAL A CA 1
ATOM 2056 C C . VAL A 1 288 ? -4.297 -4.031 16.027 1.00 95.81 288 VAL A C 1
ATOM 2058 O O . VAL A 1 288 ? -3.773 -3.770 17.110 1.00 95.81 288 VAL A O 1
ATOM 2061 N N . GLY A 1 289 ? -3.628 -4.541 14.995 1.00 94.62 289 GLY A N 1
ATOM 2062 C CA . GLY A 1 289 ? -2.174 -4.557 14.903 1.00 94.62 289 GLY A CA 1
ATOM 2063 C C . GLY A 1 289 ? -1.691 -3.351 14.105 1.00 94.62 289 GLY A C 1
ATOM 2064 O O . GLY A 1 289 ? -2.140 -3.162 12.981 1.00 94.62 289 GLY A O 1
ATOM 2065 N N . ILE A 1 290 ? -0.776 -2.558 14.673 1.00 95.75 290 ILE A N 1
ATOM 2066 C CA . ILE A 1 290 ? -0.085 -1.471 13.966 1.00 95.75 290 ILE A CA 1
ATOM 2067 C C . ILE A 1 290 ? 1.359 -1.902 13.702 1.00 95.75 290 ILE A C 1
ATOM 2069 O O . ILE A 1 290 ? 2.099 -2.276 14.624 1.00 95.75 290 ILE A O 1
ATOM 2073 N N . GLN A 1 291 ? 1.750 -1.847 12.438 1.00 91.50 291 GLN A N 1
ATOM 2074 C CA . GLN A 1 291 ? 3.090 -2.123 11.948 1.00 91.50 291 GLN A CA 1
ATOM 2075 C C . GLN A 1 291 ? 3.622 -0.878 11.253 1.00 91.50 291 GLN A C 1
ATOM 2077 O O . GLN A 1 291 ? 2.884 -0.163 10.581 1.00 91.50 291 GLN A O 1
ATOM 2082 N N . ARG A 1 292 ? 4.907 -0.610 11.442 1.00 88.81 292 ARG A N 1
ATOM 2083 C CA . ARG A 1 292 ? 5.589 0.518 10.829 1.00 88.81 292 ARG A CA 1
ATOM 2084 C C . ARG A 1 292 ? 6.786 -0.037 10.085 1.00 88.81 292 ARG A C 1
ATOM 2086 O O . ARG A 1 292 ? 7.591 -0.758 10.672 1.00 88.81 292 ARG A O 1
ATOM 2093 N N . TRP A 1 293 ? 6.826 0.244 8.796 1.00 78.88 293 TRP A N 1
ATOM 2094 C CA . TRP A 1 293 ? 7.838 -0.219 7.872 1.00 78.88 293 TRP A CA 1
ATOM 2095 C C . TRP A 1 293 ? 8.580 1.012 7.388 1.00 78.88 293 TRP A C 1
ATOM 2097 O O . TRP A 1 293 ? 8.027 1.833 6.662 1.00 78.88 293 TRP A O 1
ATOM 2107 N N . SER A 1 294 ? 9.830 1.164 7.796 1.00 72.19 294 SER A N 1
ATOM 2108 C CA . SER A 1 294 ? 10.741 1.999 7.029 1.00 72.19 294 SER A CA 1
ATOM 2109 C C . SER A 1 294 ? 11.062 1.252 5.740 1.00 72.19 294 SER A C 1
ATOM 2111 O O . SER A 1 294 ? 11.316 0.046 5.782 1.00 72.19 294 SER A O 1
ATOM 2113 N N . ALA A 1 295 ? 11.155 1.955 4.613 1.00 60.06 295 ALA A N 1
ATOM 2114 C CA . ALA A 1 295 ? 11.761 1.428 3.385 1.00 60.06 295 ALA A CA 1
ATOM 2115 C C . ALA A 1 295 ? 13.265 1.065 3.554 1.00 60.06 295 ALA A C 1
ATOM 2117 O O . ALA A 1 295 ? 14.017 0.949 2.592 1.00 60.06 295 ALA A O 1
ATOM 2118 N N . SER A 1 296 ? 13.745 0.906 4.793 1.00 59.59 296 SER A N 1
ATOM 2119 C CA . SER A 1 296 ? 15.151 0.787 5.146 1.00 59.59 296 SER A CA 1
ATOM 2120 C C . SER A 1 296 ? 15.756 -0.545 4.710 1.00 59.59 296 SER A C 1
ATOM 2122 O O . SER A 1 296 ? 15.229 -1.610 5.045 1.00 5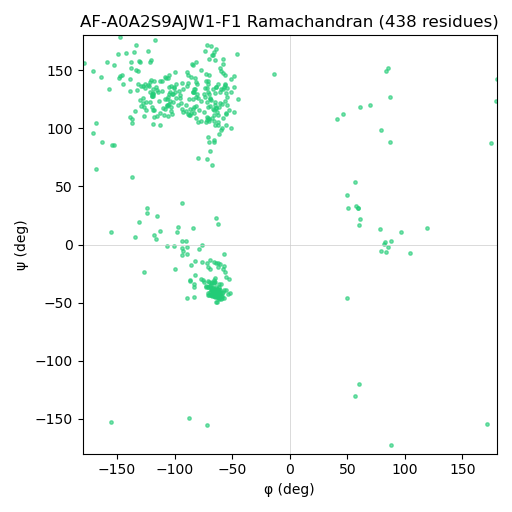9.59 296 SER A O 1
ATOM 2124 N N . SER A 1 297 ? 16.920 -0.417 4.064 1.00 55.66 297 SER A N 1
ATOM 2125 C CA . SER A 1 297 ? 18.090 -1.311 3.955 1.00 55.66 297 SER A CA 1
ATOM 2126 C C . SER A 1 297 ? 17.889 -2.780 3.575 1.00 55.66 297 SER A C 1
ATOM 2128 O O . SER A 1 297 ? 18.597 -3.248 2.694 1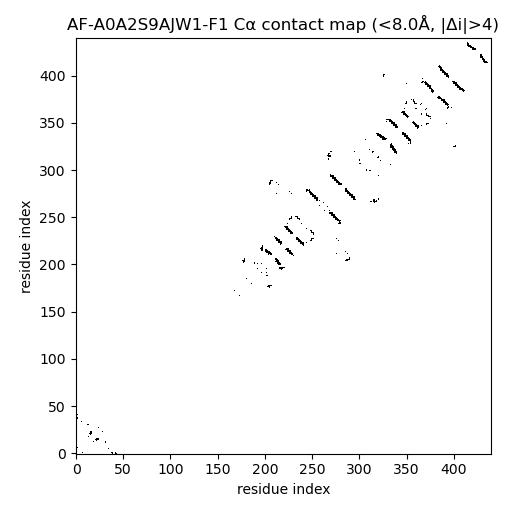.00 55.66 297 SER A O 1
ATOM 2130 N N . SER A 1 298 ? 16.940 -3.502 4.171 1.00 63.50 298 SER A N 1
ATOM 2131 C CA . SER A 1 298 ? 16.693 -4.929 3.901 1.00 63.50 298 SER A CA 1
ATOM 2132 C C . SER A 1 298 ? 16.335 -5.213 2.443 1.00 63.50 298 SER A C 1
ATOM 2134 O O . SER A 1 298 ? 16.724 -6.236 1.896 1.00 63.50 298 SER A O 1
ATOM 2136 N N . PHE A 1 299 ? 15.638 -4.286 1.789 1.00 73.19 299 PHE A N 1
ATOM 2137 C CA . PHE A 1 299 ? 15.361 -4.399 0.365 1.00 73.19 299 PHE A CA 1
ATOM 2138 C C . PHE A 1 299 ? 16.621 -4.139 -0.483 1.00 73.19 299 PHE A C 1
ATOM 2140 O O . PHE A 1 299 ? 16.852 -4.837 -1.462 1.00 73.19 299 PHE A O 1
ATOM 2147 N N . MET A 1 300 ? 17.491 -3.207 -0.077 1.00 83.19 300 MET A N 1
ATOM 2148 C CA . MET A 1 300 ? 18.753 -2.941 -0.785 1.00 83.19 300 MET A CA 1
ATOM 2149 C C . MET A 1 300 ? 19.770 -4.080 -0.647 1.00 83.19 300 MET A C 1
ATOM 2151 O O . MET A 1 300 ? 20.654 -4.208 -1.489 1.00 83.19 300 MET A O 1
ATOM 2155 N N . GLU A 1 301 ? 19.633 -4.931 0.374 1.00 83.25 301 GLU A N 1
ATOM 2156 C CA . GLU A 1 301 ? 20.452 -6.139 0.546 1.00 83.25 301 GLU A CA 1
ATOM 2157 C C . GLU A 1 301 ? 20.243 -7.173 -0.572 1.00 83.25 301 GLU A C 1
ATOM 2159 O O . GLU A 1 301 ? 21.080 -8.056 -0.733 1.00 83.25 301 GLU A O 1
ATOM 2164 N N . GLN A 1 302 ? 19.168 -7.067 -1.365 1.00 85.50 302 GLN A N 1
ATOM 2165 C CA . GLN A 1 302 ? 18.954 -7.952 -2.513 1.00 85.50 302 GLN A CA 1
ATOM 2166 C C . GLN A 1 302 ? 19.834 -7.595 -3.724 1.00 85.50 302 GLN A C 1
ATOM 2168 O O . GLN A 1 302 ? 19.933 -8.393 -4.655 1.00 85.50 302 GLN A O 1
ATOM 2173 N N . PHE A 1 303 ? 20.433 -6.401 -3.730 1.00 90.94 303 PHE A N 1
ATOM 2174 C CA . PHE A 1 303 ? 21.313 -5.933 -4.793 1.00 90.94 303 PHE A CA 1
ATOM 2175 C C . PHE A 1 303 ? 22.766 -5.959 -4.331 1.00 90.94 303 PHE A C 1
ATOM 2177 O O . PHE A 1 303 ? 23.091 -5.609 -3.194 1.00 90.94 303 PHE A O 1
ATOM 2184 N N . GLU A 1 304 ? 23.670 -6.305 -5.241 1.00 90.69 304 GLU A N 1
ATOM 2185 C CA . GLU A 1 304 ? 25.105 -6.343 -4.974 1.00 90.69 304 GLU A CA 1
ATOM 2186 C C . GLU A 1 304 ? 25.865 -5.397 -5.916 1.00 90.69 304 GLU A C 1
ATOM 2188 O O . GLU A 1 304 ? 25.385 -5.013 -6.980 1.00 90.69 304 GLU A O 1
ATOM 2193 N N . GLY A 1 305 ? 27.075 -4.992 -5.520 1.00 92.88 305 GLY A N 1
ATOM 2194 C CA . GLY A 1 305 ? 27.985 -4.243 -6.394 1.00 92.88 305 GLY A CA 1
ATOM 2195 C C . GLY A 1 305 ? 27.405 -2.939 -6.964 1.00 92.88 305 GLY A C 1
ATOM 2196 O O . GLY A 1 305 ? 26.913 -2.092 -6.215 1.00 92.88 305 GLY A O 1
ATOM 2197 N N . GLU A 1 306 ? 27.525 -2.771 -8.284 1.00 93.19 306 GLU A N 1
ATOM 2198 C CA . GLU A 1 306 ? 27.073 -1.584 -9.027 1.00 93.19 306 GLU A CA 1
ATOM 2199 C C . GLU A 1 306 ? 25.542 -1.475 -9.093 1.00 93.19 306 GLU A C 1
ATOM 2201 O O . GLU A 1 306 ? 25.012 -0.367 -9.027 1.00 93.19 306 GLU A O 1
ATOM 2206 N N . GLU A 1 307 ? 24.823 -2.605 -9.117 1.00 94.06 307 GLU A N 1
ATOM 2207 C CA . GLU A 1 307 ? 23.353 -2.625 -9.100 1.00 94.06 307 GLU A CA 1
ATOM 2208 C C . GLU A 1 307 ? 22.813 -1.998 -7.817 1.00 94.06 307 GLU A C 1
ATOM 2210 O O . GLU A 1 307 ? 21.853 -1.233 -7.858 1.00 94.06 307 GLU A O 1
ATOM 2215 N N . ARG A 1 308 ? 23.469 -2.252 -6.676 1.00 93.75 308 ARG A N 1
ATOM 2216 C CA . ARG A 1 308 ? 23.086 -1.636 -5.401 1.00 93.75 308 ARG A CA 1
ATOM 2217 C C . ARG A 1 308 ? 23.265 -0.122 -5.417 1.00 93.75 308 ARG A C 1
ATOM 2219 O O . ARG A 1 308 ? 22.369 0.593 -4.988 1.00 93.75 308 ARG A O 1
ATOM 2226 N N . LEU A 1 309 ? 24.391 0.366 -5.941 1.00 92.19 309 LEU A N 1
ATOM 2227 C CA . LEU A 1 309 ? 24.632 1.809 -6.065 1.00 92.19 309 LEU A CA 1
ATOM 2228 C C . LEU A 1 309 ? 23.584 2.466 -6.971 1.00 92.19 309 LEU A C 1
ATOM 2230 O O . LEU A 1 309 ? 23.109 3.564 -6.679 1.00 92.19 309 LEU A O 1
ATOM 2234 N N . ARG A 1 310 ? 23.189 1.783 -8.051 1.00 94.56 310 ARG A N 1
ATOM 2235 C CA . ARG A 1 310 ? 22.132 2.265 -8.940 1.00 94.56 310 ARG A CA 1
ATOM 2236 C C . ARG A 1 310 ? 20.758 2.240 -8.272 1.00 94.56 310 ARG A C 1
ATOM 2238 O O . ARG A 1 310 ? 20.034 3.225 -8.377 1.00 94.56 310 ARG A O 1
ATOM 2245 N N . ALA A 1 311 ? 20.416 1.174 -7.554 1.00 92.62 311 ALA A N 1
ATOM 2246 C CA . ALA A 1 311 ? 19.161 1.068 -6.815 1.00 92.62 311 ALA A CA 1
ATOM 2247 C C . ALA A 1 311 ? 19.034 2.151 -5.728 1.00 92.62 311 ALA A C 1
ATOM 2249 O O . ALA A 1 311 ? 17.975 2.759 -5.588 1.00 92.62 311 ALA A O 1
ATOM 2250 N N . GLU A 1 312 ? 20.119 2.448 -5.006 1.00 89.81 312 GLU A N 1
ATOM 2251 C CA . GLU A 1 312 ? 20.181 3.551 -4.038 1.00 89.81 312 GLU A CA 1
ATOM 2252 C C . GLU A 1 312 ? 19.945 4.912 -4.711 1.00 89.81 312 GLU A C 1
ATOM 2254 O O . GLU A 1 312 ? 19.174 5.725 -4.198 1.00 89.81 312 GLU A O 1
ATOM 2259 N N . ALA A 1 313 ? 20.541 5.144 -5.886 1.00 91.50 313 ALA A N 1
ATOM 2260 C CA . ALA A 1 313 ? 20.299 6.356 -6.668 1.00 91.50 313 ALA A CA 1
ATOM 2261 C C . ALA A 1 313 ? 18.832 6.464 -7.125 1.00 91.50 313 ALA A C 1
ATOM 2263 O O . ALA A 1 313 ? 18.212 7.508 -6.946 1.00 91.50 313 ALA A O 1
ATOM 2264 N N . LEU A 1 314 ? 18.244 5.376 -7.632 1.00 92.75 314 LEU A N 1
ATOM 2265 C CA . LEU A 1 314 ? 16.834 5.343 -8.035 1.00 92.75 314 LEU A CA 1
ATOM 2266 C C . LEU A 1 314 ? 15.887 5.593 -6.854 1.00 92.75 314 LEU A C 1
ATOM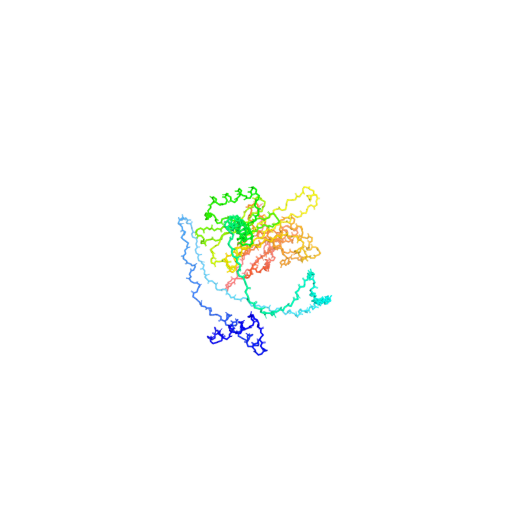 2268 O O . LEU A 1 314 ? 14.919 6.342 -6.983 1.00 92.75 314 LEU A O 1
ATOM 2272 N N . ALA A 1 315 ? 16.174 5.027 -5.682 1.00 86.88 315 ALA A N 1
ATOM 2273 C CA . ALA A 1 315 ? 15.411 5.323 -4.473 1.00 86.88 315 ALA A CA 1
ATOM 2274 C C . ALA A 1 315 ? 15.517 6.808 -4.085 1.00 86.88 315 ALA A C 1
ATOM 2276 O O . ALA A 1 315 ? 14.508 7.412 -3.727 1.00 86.88 315 ALA A O 1
ATOM 2277 N N . ALA A 1 316 ? 16.697 7.425 -4.228 1.00 83.50 316 ALA A N 1
ATOM 2278 C CA . ALA A 1 316 ? 16.879 8.863 -4.005 1.00 83.50 316 ALA A CA 1
ATOM 2279 C C . ALA A 1 316 ? 16.104 9.735 -5.005 1.00 83.50 316 ALA A C 1
ATOM 2281 O O . ALA A 1 316 ? 15.668 10.832 -4.659 1.00 83.50 316 ALA A O 1
ATOM 2282 N N . GLU A 1 317 ? 15.877 9.231 -6.216 1.00 88.38 317 GLU A N 1
ATOM 2283 C CA . GLU A 1 317 ? 15.028 9.854 -7.236 1.00 88.38 317 GLU A CA 1
ATOM 2284 C C . GLU A 1 317 ? 13.515 9.637 -6.989 1.00 88.38 317 GLU A C 1
ATOM 2286 O O . GLU A 1 317 ? 12.688 10.196 -7.712 1.00 88.38 317 GLU A O 1
ATOM 2291 N N . GLY A 1 318 ? 13.133 8.865 -5.962 1.00 85.94 318 GLY A N 1
ATOM 2292 C CA . GLY A 1 318 ? 11.739 8.604 -5.581 1.00 85.94 318 GLY A CA 1
ATOM 2293 C C . GLY A 1 318 ? 11.147 7.294 -6.117 1.00 85.94 318 GLY A C 1
ATOM 2294 O O . GLY A 1 318 ? 9.939 7.086 -6.000 1.00 85.94 318 GLY A O 1
ATOM 2295 N N . TYR A 1 319 ? 11.971 6.403 -6.676 1.00 89.69 319 TYR A N 1
ATOM 2296 C CA . TYR A 1 319 ? 11.581 5.072 -7.171 1.00 89.69 319 TYR A CA 1
ATOM 2297 C C . TYR A 1 319 ? 11.769 3.971 -6.115 1.00 89.69 319 TYR A C 1
ATOM 2299 O O . TYR A 1 319 ? 12.194 2.860 -6.420 1.00 89.69 319 TYR A O 1
ATOM 2307 N N . GLU A 1 320 ? 11.525 4.280 -4.845 1.00 75.69 320 GLU A N 1
ATOM 2308 C CA . GLU A 1 320 ? 11.832 3.375 -3.729 1.00 75.69 320 GLU A CA 1
ATOM 2309 C C . GLU A 1 320 ? 10.845 2.201 -3.598 1.00 75.69 320 GLU A C 1
ATOM 2311 O O . GLU A 1 320 ? 11.206 1.115 -3.141 1.00 75.69 320 GLU A O 1
ATOM 2316 N N . HIS A 1 321 ? 9.584 2.408 -3.984 1.00 80.81 321 HIS A N 1
ATOM 2317 C CA . HIS A 1 321 ? 8.521 1.436 -3.760 1.00 80.81 321 HIS A CA 1
ATOM 2318 C C . HIS A 1 321 ? 8.550 0.385 -4.865 1.00 80.81 321 HIS A C 1
ATOM 2320 O O . HIS A 1 321 ? 8.664 0.724 -6.033 1.00 80.81 321 HIS A O 1
ATOM 2326 N N . GLY A 1 322 ? 8.452 -0.901 -4.525 1.00 83.31 322 GLY A N 1
ATOM 2327 C CA . GLY A 1 322 ? 8.367 -1.965 -5.534 1.00 83.31 322 GLY A CA 1
ATOM 2328 C C . GLY A 1 322 ? 9.565 -2.048 -6.490 1.00 83.31 322 GLY A C 1
ATOM 2329 O O . GLY A 1 322 ? 9.439 -2.680 -7.541 1.00 83.31 322 GLY A O 1
ATOM 2330 N N . LEU A 1 323 ? 10.699 -1.418 -6.145 1.00 91.75 323 LEU A N 1
ATOM 2331 C CA . LEU A 1 323 ? 11.913 -1.470 -6.947 1.00 91.75 323 LEU A CA 1
ATOM 2332 C C . LEU A 1 323 ? 12.302 -2.943 -7.154 1.00 91.75 323 LEU A C 1
ATOM 2334 O O . LEU A 1 323 ? 12.168 -3.785 -6.269 1.00 91.75 323 LEU A O 1
ATOM 2338 N N . SER A 1 324 ? 12.714 -3.312 -8.354 1.00 93.69 324 SER A N 1
ATOM 2339 C CA . SER A 1 324 ? 13.156 -4.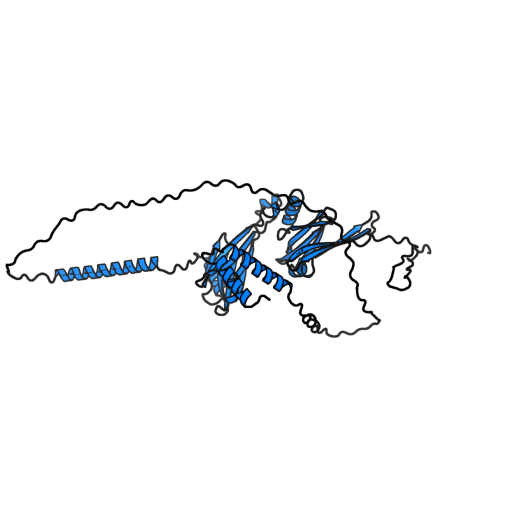667 -8.669 1.00 93.69 324 SER A CA 1
ATOM 2340 C C . SER A 1 324 ? 13.920 -4.667 -9.981 1.00 93.69 324 SER A C 1
ATOM 2342 O O . SER A 1 324 ? 13.593 -3.926 -10.909 1.00 93.69 324 SER A O 1
ATOM 2344 N N . LEU A 1 325 ? 14.943 -5.514 -10.057 1.00 95.50 325 LEU A N 1
ATOM 2345 C CA . LEU A 1 325 ? 15.652 -5.784 -11.298 1.00 95.50 325 LEU A CA 1
ATOM 2346 C C . LEU A 1 325 ? 14.870 -6.847 -12.075 1.00 95.50 325 LEU A C 1
ATOM 2348 O O . LEU A 1 325 ? 14.757 -7.987 -11.626 1.00 95.50 325 LEU A O 1
ATOM 2352 N N . VAL A 1 326 ? 14.309 -6.480 -13.226 1.00 95.94 326 VAL A N 1
ATOM 2353 C CA . VAL A 1 326 ? 13.513 -7.407 -14.051 1.00 95.94 326 VAL A CA 1
ATOM 2354 C C . VAL A 1 326 ? 14.403 -8.197 -15.008 1.00 95.94 326 VAL A C 1
ATOM 2356 O O . VAL A 1 326 ? 14.101 -9.337 -15.361 1.00 95.94 326 VAL A O 1
ATOM 2359 N N . GLY A 1 327 ? 15.506 -7.597 -15.441 1.00 95.62 327 GLY A N 1
ATOM 2360 C CA . GLY A 1 327 ? 16.451 -8.216 -16.357 1.00 95.62 327 GLY A CA 1
ATOM 2361 C C . GLY A 1 327 ? 17.483 -7.211 -16.838 1.00 95.62 327 GLY A C 1
ATOM 2362 O O . GLY A 1 327 ? 17.747 -6.213 -16.172 1.00 95.62 327 GLY A O 1
ATOM 2363 N N . SER A 1 328 ? 18.046 -7.468 -18.014 1.00 95.50 328 SER A N 1
ATOM 2364 C CA . SER A 1 328 ? 18.990 -6.562 -18.656 1.00 95.50 328 SER A CA 1
ATOM 2365 C C . SER A 1 328 ? 18.656 -6.355 -20.128 1.00 95.50 328 SER A C 1
ATOM 2367 O O . SER A 1 328 ? 18.119 -7.232 -20.808 1.00 95.50 328 SER A O 1
ATOM 2369 N N . PHE A 1 329 ? 18.993 -5.174 -20.631 1.00 95.19 329 PHE A N 1
ATOM 2370 C CA . PHE A 1 329 ? 18.930 -4.823 -22.038 1.00 95.19 329 PHE A CA 1
ATOM 2371 C C . PHE A 1 329 ? 20.285 -4.236 -22.426 1.00 95.19 329 PHE A C 1
ATOM 2373 O O . PHE A 1 329 ? 20.730 -3.244 -21.862 1.00 95.19 329 PHE A O 1
ATOM 2380 N N . ARG A 1 330 ? 20.973 -4.887 -23.374 1.00 92.69 330 ARG A N 1
ATOM 2381 C CA . ARG A 1 330 ? 22.332 -4.516 -23.830 1.00 92.69 330 ARG A CA 1
ATOM 2382 C C . ARG A 1 330 ? 23.409 -4.528 -22.744 1.00 92.69 330 ARG A C 1
ATOM 2384 O O . ARG A 1 330 ? 24.381 -3.790 -22.830 1.00 92.69 330 ARG A O 1
ATOM 2391 N N . GLY A 1 331 ? 23.255 -5.411 -21.763 1.00 93.69 331 GLY A N 1
ATOM 2392 C CA . GLY A 1 331 ? 24.182 -5.515 -20.638 1.00 93.69 331 GLY A CA 1
ATOM 2393 C C . GLY A 1 331 ? 23.902 -4.519 -19.516 1.00 93.69 331 GLY A C 1
ATOM 2394 O O . GLY A 1 331 ? 24.507 -4.664 -18.464 1.00 93.69 331 GLY A O 1
ATOM 2395 N N . GLU A 1 332 ? 22.957 -3.594 -19.703 1.00 96.25 332 GLU A N 1
ATOM 2396 C CA . GLU A 1 332 ? 22.535 -2.655 -18.666 1.00 96.25 332 GLU A CA 1
ATOM 2397 C C . GLU A 1 332 ? 21.237 -3.122 -17.987 1.00 96.25 332 GLU A C 1
ATOM 2399 O O . GLU A 1 332 ? 20.393 -3.752 -18.641 1.00 96.25 332 GLU A O 1
ATOM 2404 N N . PRO A 1 333 ? 21.048 -2.824 -16.694 1.00 97.12 333 PRO A N 1
ATOM 2405 C CA . PRO A 1 333 ? 19.840 -3.148 -15.945 1.00 97.12 333 PRO A CA 1
ATOM 2406 C C . PRO A 1 333 ? 18.535 -2.594 -16.538 1.00 97.12 333 PRO A C 1
ATOM 2408 O O . PRO A 1 333 ? 18.469 -1.487 -17.081 1.00 97.12 333 PRO A O 1
ATOM 2411 N N . VAL A 1 334 ? 17.461 -3.367 -16.369 1.00 97.56 334 VAL A N 1
ATOM 2412 C CA . VAL A 1 334 ? 16.079 -2.924 -16.578 1.00 97.56 334 VAL A CA 1
ATOM 2413 C C . VAL A 1 334 ? 15.315 -3.059 -15.269 1.00 97.56 334 VAL A C 1
ATOM 2415 O O . VAL A 1 334 ? 15.147 -4.164 -14.743 1.00 97.56 334 VAL A O 1
ATOM 2418 N N . TRP A 1 335 ? 14.834 -1.931 -14.763 1.00 97.75 335 TRP A N 1
ATOM 2419 C CA . TRP A 1 335 ? 14.191 -1.818 -13.463 1.00 97.75 335 TRP A CA 1
ATOM 2420 C C . TRP A 1 335 ? 12.681 -1.668 -13.595 1.00 97.75 335 TRP A C 1
ATOM 2422 O O . TRP A 1 335 ? 12.169 -1.011 -14.504 1.00 97.75 335 TRP A O 1
ATOM 2432 N N . LEU A 1 336 ? 11.976 -2.242 -12.630 1.00 97.00 336 LEU A N 1
ATOM 2433 C CA . LEU A 1 336 ? 10.589 -1.939 -12.322 1.00 97.00 336 LEU A CA 1
ATOM 2434 C C . LEU A 1 336 ? 10.568 -1.239 -10.972 1.00 97.00 336 LEU A C 1
ATOM 2436 O O . LEU A 1 336 ? 11.180 -1.739 -10.036 1.00 97.00 336 LEU A O 1
ATOM 2440 N N . ALA A 1 337 ? 9.859 -0.124 -10.866 1.00 94.94 337 ALA A N 1
ATOM 2441 C CA . ALA A 1 337 ? 9.645 0.564 -9.603 1.00 94.94 337 ALA A CA 1
ATOM 2442 C C . ALA A 1 337 ? 8.302 1.289 -9.592 1.00 94.94 337 ALA A C 1
ATOM 2444 O O . ALA A 1 337 ? 7.713 1.541 -10.638 1.00 94.94 337 ALA A O 1
ATOM 2445 N N . ASP A 1 338 ? 7.849 1.670 -8.413 1.00 91.38 338 ASP A N 1
ATOM 2446 C CA . ASP A 1 338 ? 6.696 2.518 -8.181 1.00 91.38 338 ASP A CA 1
ATOM 2447 C C . ASP A 1 338 ? 7.185 3.872 -7.637 1.00 91.38 338 ASP A C 1
ATOM 2449 O O . ASP A 1 338 ? 8.108 3.943 -6.820 1.00 91.38 338 ASP A O 1
ATOM 2453 N N . ARG A 1 339 ? 6.561 4.962 -8.088 1.00 88.62 339 ARG A N 1
ATOM 2454 C CA . ARG A 1 339 ? 6.834 6.327 -7.617 1.00 88.62 339 ARG A CA 1
ATOM 2455 C C . ARG A 1 339 ? 5.543 7.052 -7.274 1.00 88.62 339 ARG A C 1
ATOM 2457 O O . ARG A 1 339 ? 4.478 6.740 -7.807 1.00 88.62 339 ARG A O 1
ATOM 2464 N N . LEU A 1 340 ? 5.638 8.078 -6.437 1.00 83.81 340 LEU A N 1
ATOM 2465 C CA . LEU A 1 340 ? 4.522 8.983 -6.185 1.00 83.81 340 LEU A CA 1
ATOM 2466 C C . LEU A 1 340 ? 4.519 10.107 -7.233 1.00 83.81 340 LEU A C 1
ATOM 2468 O O . LEU A 1 340 ? 5.452 10.904 -7.304 1.00 83.81 340 LEU A O 1
ATOM 2472 N N . ALA A 1 341 ? 3.471 10.185 -8.050 1.00 81.00 341 ALA A N 1
ATOM 2473 C CA . ALA A 1 341 ? 3.270 11.294 -8.972 1.00 81.00 341 ALA A CA 1
ATOM 2474 C C . ALA A 1 341 ? 3.044 12.605 -8.206 1.00 81.00 341 ALA A C 1
ATOM 2476 O O . ALA A 1 341 ? 2.583 12.618 -7.063 1.00 81.00 341 ALA A O 1
ATOM 2477 N N . SER A 1 342 ? 3.269 13.739 -8.871 1.00 77.50 342 SER A N 1
ATOM 2478 C CA . SER A 1 342 ? 3.062 15.078 -8.293 1.00 77.50 342 SER A CA 1
ATOM 2479 C C . SER A 1 342 ? 1.631 15.335 -7.802 1.00 77.50 342 SER A C 1
ATOM 2481 O O . SER A 1 342 ? 1.410 16.207 -6.966 1.00 77.50 342 SER A O 1
ATOM 2483 N N . GLN A 1 343 ? 0.659 14.567 -8.299 1.00 75.94 343 GLN A N 1
ATOM 2484 C CA . GLN A 1 343 ? -0.748 14.622 -7.893 1.00 75.94 343 GLN A CA 1
ATOM 2485 C C . GLN A 1 343 ? -1.086 13.674 -6.725 1.00 75.94 343 GLN A C 1
ATOM 2487 O O . GLN A 1 343 ? -2.247 13.576 -6.339 1.00 75.94 343 GLN A O 1
ATOM 2492 N N . GLY A 1 344 ? -0.095 12.969 -6.168 1.00 75.69 344 GLY A N 1
ATOM 2493 C CA . GLY A 1 344 ? -0.257 12.027 -5.055 1.00 75.69 344 GLY A CA 1
ATOM 2494 C C . GLY A 1 344 ? -0.720 10.623 -5.456 1.00 75.69 344 GLY A C 1
ATOM 2495 O O . GLY A 1 344 ? -0.914 9.783 -4.584 1.00 75.69 344 GLY A O 1
ATOM 2496 N N . ALA A 1 345 ? -0.899 10.348 -6.751 1.00 79.31 345 ALA A N 1
ATOM 2497 C CA . ALA A 1 345 ? -1.193 9.005 -7.247 1.00 79.31 345 ALA A CA 1
ATOM 2498 C C . ALA A 1 345 ? 0.097 8.185 -7.400 1.00 79.31 345 ALA A C 1
ATOM 2500 O O . ALA A 1 345 ? 1.123 8.723 -7.810 1.00 79.31 345 ALA A O 1
ATOM 2501 N N . THR A 1 346 ? 0.053 6.887 -7.108 1.00 83.31 346 THR A N 1
ATOM 2502 C CA . THR A 1 346 ? 1.184 5.984 -7.360 1.00 83.31 346 THR A CA 1
ATOM 2503 C C . THR A 1 346 ? 1.219 5.575 -8.832 1.00 83.31 346 THR A C 1
ATOM 2505 O O . THR A 1 346 ? 0.235 5.061 -9.370 1.00 83.31 346 THR A O 1
ATOM 2508 N N . GLU A 1 347 ? 2.365 5.784 -9.471 1.00 93.38 347 GLU A N 1
ATOM 2509 C CA . GLU A 1 347 ? 2.666 5.335 -10.829 1.00 93.38 347 GLU A CA 1
ATOM 2510 C C . GLU A 1 347 ? 3.651 4.174 -10.781 1.00 93.38 347 GLU A C 1
ATOM 2512 O O . GLU A 1 347 ? 4.573 4.171 -9.968 1.00 93.38 347 GLU A O 1
ATOM 2517 N N . ARG A 1 348 ? 3.470 3.217 -11.686 1.00 95.25 348 ARG A N 1
ATOM 2518 C CA . ARG A 1 348 ? 4.393 2.114 -11.921 1.00 95.25 348 ARG A CA 1
ATOM 2519 C C . ARG A 1 348 ? 5.250 2.443 -13.132 1.00 95.25 348 ARG A C 1
ATOM 2521 O O . ARG A 1 348 ? 4.721 2.825 -14.172 1.00 95.25 348 ARG A O 1
ATOM 2528 N N . CYS A 1 349 ? 6.557 2.285 -12.994 1.00 97.69 349 CYS A N 1
ATOM 2529 C CA . CYS A 1 349 ? 7.560 2.751 -13.933 1.00 97.69 349 CYS A CA 1
ATOM 2530 C C . CYS A 1 349 ? 8.497 1.629 -14.386 1.00 97.69 349 CYS A C 1
ATOM 2532 O O . CYS A 1 349 ? 8.972 0.824 -13.586 1.00 97.69 349 CYS A O 1
ATOM 2534 N N . LEU A 1 350 ? 8.790 1.630 -15.683 1.00 98.00 350 LEU A N 1
ATOM 2535 C CA . LEU A 1 350 ? 9.856 0.882 -16.335 1.00 98.00 350 LEU A CA 1
ATOM 2536 C C . LEU A 1 350 ? 11.033 1.835 -16.537 1.00 98.00 350 LEU A C 1
ATOM 2538 O O . LEU A 1 350 ? 10.855 2.888 -17.153 1.00 98.00 350 LEU A O 1
ATOM 2542 N N . LEU A 1 351 ? 12.216 1.456 -16.055 1.00 97.81 351 LEU A N 1
ATOM 2543 C CA . LEU A 1 351 ? 13.452 2.208 -16.254 1.00 97.81 351 LEU A CA 1
ATOM 2544 C C . LEU A 1 351 ? 14.477 1.345 -16.993 1.00 97.81 351 LEU A C 1
ATOM 2546 O O . LEU A 1 351 ? 14.751 0.217 -16.591 1.00 97.81 351 LEU A O 1
ATOM 2550 N N . VAL A 1 352 ? 15.033 1.870 -18.082 1.00 96.81 352 VAL A N 1
ATOM 2551 C CA . VAL A 1 352 ? 16.000 1.178 -18.943 1.00 96.81 352 VAL A CA 1
ATOM 2552 C C . VAL A 1 352 ? 17.304 1.965 -18.943 1.00 96.81 352 VAL A C 1
ATOM 2554 O O . VAL A 1 352 ? 17.406 2.991 -19.621 1.00 96.81 352 VAL A O 1
ATOM 2557 N N . ASP A 1 353 ? 18.308 1.478 -18.209 1.00 95.81 353 ASP A N 1
ATOM 2558 C CA . ASP A 1 353 ? 19.565 2.213 -18.008 1.00 95.81 353 ASP A CA 1
ATOM 2559 C C . ASP A 1 353 ? 20.364 2.371 -19.312 1.00 95.81 353 ASP A C 1
ATOM 2561 O O . ASP A 1 353 ? 20.978 3.412 -19.530 1.00 95.81 353 ASP A O 1
ATOM 2565 N N . ALA A 1 354 ? 20.256 1.420 -20.250 1.00 93.00 354 ALA A N 1
ATOM 2566 C CA . ALA A 1 354 ? 20.922 1.490 -21.558 1.00 93.00 354 ALA A CA 1
ATOM 2567 C C . ALA A 1 354 ? 20.601 2.753 -22.374 1.00 93.00 354 ALA A C 1
ATOM 2569 O O . ALA A 1 354 ? 21.349 3.101 -23.289 1.00 93.00 354 ALA A O 1
ATOM 2570 N N . THR A 1 355 ? 19.460 3.391 -22.108 1.00 92.06 355 THR A N 1
ATOM 2571 C CA . THR A 1 355 ? 18.978 4.553 -22.865 1.00 92.06 355 THR A CA 1
ATOM 2572 C C . THR A 1 355 ? 18.468 5.681 -21.989 1.00 92.06 355 THR A C 1
ATOM 2574 O O . THR A 1 355 ? 17.847 6.600 -22.519 1.00 92.06 355 THR A O 1
ATOM 2577 N N . GLU A 1 356 ? 18.629 5.571 -20.668 1.00 91.75 356 GLU A N 1
ATOM 2578 C CA . GLU A 1 356 ? 17.972 6.448 -19.690 1.00 91.75 356 GLU A CA 1
ATOM 2579 C C . GLU A 1 356 ? 16.446 6.545 -19.929 1.00 91.75 356 GLU A C 1
ATOM 2581 O O . GLU A 1 356 ? 15.807 7.574 -19.712 1.00 91.75 356 GLU A O 1
ATOM 2586 N N . GLY A 1 357 ? 15.847 5.463 -20.443 1.00 92.62 357 GLY A N 1
ATOM 2587 C CA . GLY A 1 357 ? 14.443 5.435 -20.837 1.00 92.62 357 GLY A CA 1
ATOM 2588 C C . GLY A 1 357 ? 13.546 5.234 -19.624 1.00 92.62 357 GLY A C 1
ATOM 2589 O O . GLY A 1 357 ? 13.750 4.283 -18.876 1.00 92.62 357 GLY A O 1
ATOM 2590 N N . VAL A 1 358 ? 12.527 6.080 -19.458 1.00 96.06 358 VAL A N 1
ATOM 2591 C CA . VAL A 1 358 ? 11.538 5.957 -18.377 1.00 96.06 358 VAL A CA 1
ATOM 2592 C C . VAL A 1 358 ? 10.131 5.966 -18.964 1.00 96.06 358 VAL A C 1
ATOM 2594 O O . VAL A 1 358 ? 9.763 6.897 -19.679 1.00 96.06 358 VAL A O 1
ATOM 2597 N N . ALA A 1 359 ? 9.339 4.947 -18.641 1.00 97.00 359 ALA A N 1
ATOM 2598 C CA . ALA A 1 359 ? 7.921 4.872 -18.983 1.00 97.00 359 ALA A CA 1
ATOM 2599 C C . ALA A 1 359 ? 7.118 4.599 -17.713 1.00 97.00 359 ALA A C 1
ATOM 2601 O O . ALA A 1 359 ? 7.325 3.570 -17.076 1.00 97.00 359 ALA A O 1
ATOM 2602 N N . CYS A 1 360 ? 6.225 5.514 -17.340 1.00 96.88 360 CYS A N 1
ATOM 2603 C CA . CYS A 1 360 ? 5.410 5.415 -16.134 1.00 96.88 360 CYS A CA 1
ATOM 2604 C C . CYS A 1 360 ? 3.931 5.469 -16.494 1.00 96.88 360 CYS A C 1
ATOM 2606 O O . CYS A 1 360 ? 3.525 6.316 -17.283 1.00 96.88 360 CYS A O 1
ATOM 2608 N N . GLU A 1 361 ? 3.139 4.607 -15.870 1.00 96.88 361 GLU A N 1
ATOM 2609 C CA . GLU A 1 361 ? 1.687 4.569 -16.016 1.00 96.88 361 GLU A CA 1
ATOM 2610 C C . GLU A 1 361 ? 1.018 4.422 -14.652 1.00 96.88 361 GLU A C 1
ATOM 2612 O O . GLU A 1 361 ? 1.648 4.048 -13.658 1.00 96.88 361 GLU A O 1
ATOM 2617 N N . SER A 1 362 ? -0.292 4.672 -14.590 1.00 93.12 362 SER A N 1
ATOM 2618 C CA . SER A 1 362 ? -1.060 4.327 -13.390 1.00 93.12 362 SER A CA 1
ATOM 2619 C C . SER A 1 362 ? -0.929 2.829 -13.091 1.00 93.12 362 SER A C 1
ATOM 2621 O O . SER A 1 362 ? -0.854 2.013 -14.011 1.00 93.12 362 SER A O 1
ATOM 2623 N N . PHE A 1 363 ? -0.948 2.439 -11.814 1.00 88.12 363 PHE A N 1
ATOM 2624 C CA . PHE A 1 363 ? -0.785 1.033 -11.422 1.00 88.12 363 PHE A CA 1
ATOM 2625 C C . PHE A 1 363 ? -1.751 0.081 -12.157 1.00 88.12 363 PHE A C 1
ATOM 2627 O O . PHE A 1 363 ? -1.350 -0.988 -12.615 1.00 88.12 363 PHE A O 1
ATOM 2634 N N . GLY A 1 364 ? -3.020 0.478 -12.318 1.00 87.81 364 GLY A N 1
ATOM 2635 C CA . GLY A 1 364 ? -4.028 -0.322 -13.023 1.00 87.81 364 GLY A CA 1
ATOM 2636 C C . GLY A 1 364 ? -3.754 -0.458 -14.524 1.00 87.81 364 GLY A C 1
ATOM 2637 O O . GLY A 1 364 ? -3.865 -1.559 -15.070 1.00 87.81 364 GLY A O 1
ATOM 2638 N N . THR A 1 365 ? -3.351 0.639 -15.173 1.00 94.06 365 THR A N 1
ATOM 2639 C CA . THR A 1 365 ? -2.963 0.645 -16.591 1.00 94.06 365 THR A CA 1
ATOM 2640 C C . THR A 1 365 ? -1.722 -0.215 -16.807 1.00 94.06 365 THR A C 1
ATOM 2642 O O . THR A 1 365 ? -1.759 -1.127 -17.625 1.00 94.06 365 THR A O 1
ATOM 2645 N N . ALA A 1 366 ? -0.673 -0.022 -16.002 1.00 94.75 366 ALA A N 1
ATOM 2646 C CA . ALA A 1 366 ? 0.577 -0.771 -16.102 1.00 94.75 366 ALA A CA 1
ATOM 2647 C C . ALA A 1 366 ? 0.371 -2.290 -15.981 1.00 94.75 366 ALA A C 1
ATOM 2649 O O . ALA A 1 366 ? 0.997 -3.064 -16.700 1.00 94.75 366 ALA A O 1
ATOM 2650 N N . LEU A 1 367 ? -0.524 -2.741 -15.096 1.00 91.81 367 LEU A N 1
ATOM 2651 C CA . LEU A 1 367 ? -0.830 -4.168 -14.954 1.00 91.81 367 LEU A CA 1
ATOM 2652 C C . LEU A 1 367 ? -1.624 -4.747 -16.131 1.00 91.81 367 LEU A C 1
ATOM 2654 O O . LEU A 1 367 ? -1.488 -5.934 -16.426 1.00 91.81 367 LEU A O 1
ATOM 2658 N N . THR A 1 368 ? -2.468 -3.936 -16.772 1.00 92.06 368 THR A N 1
ATOM 2659 C CA . THR A 1 368 ? -3.378 -4.391 -17.835 1.00 92.06 368 THR A CA 1
ATOM 2660 C C . THR A 1 368 ? -2.721 -4.311 -19.210 1.00 92.06 368 THR A C 1
ATOM 2662 O O . THR A 1 368 ? -2.800 -5.252 -20.000 1.00 92.06 368 THR A O 1
ATOM 2665 N N . GLU A 1 369 ? -2.065 -3.190 -19.487 1.00 95.62 369 GLU A N 1
ATOM 2666 C CA . GLU A 1 369 ? -1.490 -2.853 -20.789 1.00 95.62 369 GLU A CA 1
ATOM 2667 C C . GLU A 1 369 ? 0.020 -3.117 -20.838 1.00 95.62 369 GLU A C 1
ATOM 2669 O O . GLU A 1 369 ? 0.558 -3.357 -21.915 1.00 95.62 369 GLU A O 1
ATOM 2674 N N . GLY A 1 370 ? 0.683 -3.181 -19.681 1.00 95.81 370 GLY A N 1
ATOM 2675 C CA . GLY A 1 370 ? 2.138 -3.224 -19.584 1.00 95.81 370 GLY A CA 1
ATOM 2676 C C . GLY A 1 370 ? 2.749 -1.825 -19.538 1.00 95.81 370 GLY A C 1
ATOM 2677 O O . GLY A 1 370 ? 2.058 -0.816 -19.421 1.00 95.81 370 GLY A O 1
ATOM 2678 N N . LEU A 1 371 ? 4.074 -1.776 -19.609 1.00 97.56 371 LEU A N 1
ATOM 2679 C CA . LEU A 1 371 ? 4.861 -0.553 -19.747 1.00 97.56 371 LEU A CA 1
ATOM 2680 C C . LEU A 1 371 ? 5.796 -0.731 -20.934 1.00 97.56 371 LEU A C 1
ATOM 2682 O O . LEU A 1 371 ? 6.414 -1.783 -21.057 1.00 97.56 371 LEU A O 1
ATOM 2686 N N . SER A 1 372 ? 5.946 0.274 -21.790 1.00 96.00 372 SER A N 1
ATOM 2687 C CA . SER A 1 372 ? 6.831 0.167 -22.952 1.00 96.00 372 SER A CA 1
ATOM 2688 C C . SER A 1 372 ? 7.624 1.438 -23.188 1.00 96.00 372 SER A C 1
ATOM 2690 O O . SER A 1 372 ? 7.087 2.537 -23.064 1.00 96.00 372 SER A O 1
ATOM 2692 N N . THR A 1 373 ? 8.876 1.284 -23.605 1.00 95.12 373 THR A N 1
ATOM 2693 C CA . THR A 1 373 ? 9.704 2.384 -24.101 1.00 95.12 373 THR A CA 1
ATOM 2694 C C . THR A 1 373 ? 10.382 2.008 -25.416 1.00 95.12 373 THR A C 1
ATOM 2696 O O . THR A 1 373 ? 10.670 0.835 -25.676 1.00 95.12 373 THR A O 1
ATOM 2699 N N . HIS A 1 374 ? 10.618 3.012 -26.261 1.00 91.25 374 HIS A N 1
ATOM 2700 C CA . HIS A 1 374 ? 11.278 2.857 -27.552 1.00 91.25 374 HIS A CA 1
ATOM 2701 C C . HIS A 1 374 ? 12.735 3.296 -27.453 1.00 91.25 374 HIS A C 1
ATOM 2703 O O . HIS A 1 374 ? 13.043 4.403 -27.018 1.00 91.25 374 HIS A O 1
ATOM 2709 N N . VAL A 1 375 ? 13.623 2.437 -27.931 1.00 88.44 375 VAL A N 1
ATOM 2710 C CA . VAL A 1 375 ? 15.057 2.676 -28.023 1.00 88.44 375 VAL A CA 1
ATOM 2711 C C . VAL A 1 375 ? 15.417 2.868 -29.485 1.00 88.44 375 VAL A C 1
ATOM 2713 O O . VAL A 1 375 ? 15.260 1.949 -30.284 1.00 88.44 375 VAL A O 1
ATOM 2716 N N . VAL A 1 376 ? 15.904 4.055 -29.837 1.00 87.31 376 VAL A N 1
ATOM 2717 C CA . VAL A 1 376 ? 16.345 4.368 -31.199 1.00 87.31 376 VAL A CA 1
ATOM 2718 C C . VAL A 1 376 ? 17.864 4.339 -31.248 1.00 87.31 376 VAL A C 1
ATOM 2720 O O . VAL A 1 376 ? 18.530 5.138 -30.592 1.00 87.31 376 VAL A O 1
ATOM 2723 N N . ASP A 1 377 ? 18.413 3.446 -32.061 1.00 84.38 377 ASP A N 1
ATOM 2724 C CA . ASP A 1 377 ? 19.831 3.447 -32.387 1.00 84.38 377 ASP A CA 1
ATOM 2725 C C . ASP A 1 377 ? 20.108 4.425 -33.503 1.00 84.38 377 ASP A C 1
ATOM 2727 O O . ASP A 1 377 ? 19.463 4.387 -34.551 1.00 84.38 377 ASP A O 1
ATOM 2731 N N . VAL A 1 378 ? 21.120 5.259 -33.308 1.00 85.94 378 VAL A N 1
ATOM 2732 C CA . VAL A 1 378 ? 21.558 6.221 -34.312 1.00 85.94 378 VAL A CA 1
ATOM 2733 C C . VAL A 1 378 ? 22.950 5.823 -34.789 1.00 85.94 378 VAL A C 1
ATOM 2735 O O . VAL A 1 378 ? 23.879 5.663 -33.999 1.00 85.94 378 VAL A O 1
ATOM 2738 N N . ALA A 1 379 ? 23.093 5.631 -36.097 1.00 85.50 379 ALA A N 1
ATOM 2739 C CA . ALA A 1 379 ? 24.370 5.375 -36.742 1.00 85.50 379 ALA A CA 1
ATOM 2740 C C . ALA A 1 379 ? 25.293 6.610 -36.643 1.00 85.50 379 ALA A C 1
ATOM 2742 O O . ALA A 1 379 ? 24.815 7.727 -36.434 1.00 85.50 379 ALA A O 1
ATOM 2743 N N . PRO A 1 380 ? 26.616 6.467 -36.863 1.00 87.50 380 PRO A N 1
ATOM 2744 C CA . PRO A 1 380 ? 27.573 7.577 -36.747 1.00 87.50 380 PRO A CA 1
ATOM 2745 C C . PRO A 1 380 ? 27.282 8.798 -37.632 1.00 87.50 380 PRO A C 1
ATOM 2747 O O . PRO A 1 380 ? 27.808 9.878 -37.384 1.00 87.50 380 PRO A O 1
ATOM 2750 N N . ASP A 1 381 ? 26.471 8.636 -38.674 1.00 88.62 381 ASP A N 1
ATOM 2751 C CA . ASP A 1 381 ? 26.066 9.710 -39.578 1.00 88.62 381 ASP A CA 1
ATOM 2752 C C . ASP A 1 381 ? 24.694 10.321 -39.254 1.00 88.62 381 ASP A C 1
ATOM 2754 O O . ASP A 1 381 ? 24.159 11.087 -40.052 1.00 88.62 381 ASP A O 1
ATOM 2758 N N . GLY A 1 382 ? 24.118 9.987 -38.097 1.00 85.69 382 GLY A N 1
ATOM 2759 C CA . GLY A 1 382 ? 22.845 10.535 -37.632 1.00 85.69 382 GLY A CA 1
ATOM 2760 C C . GLY A 1 382 ? 21.601 9.813 -38.155 1.00 85.69 382 GLY A C 1
ATOM 2761 O O . GLY A 1 382 ? 20.493 10.186 -37.779 1.00 85.69 382 GLY A O 1
ATOM 2762 N N . SER A 1 383 ? 21.747 8.790 -39.003 1.00 85.00 383 SER A N 1
ATOM 2763 C CA . SER A 1 383 ? 20.616 7.975 -39.472 1.00 85.00 383 SER A CA 1
ATOM 2764 C C . SER A 1 383 ? 20.142 6.972 -38.413 1.00 85.00 383 SER A C 1
ATOM 2766 O O . SER A 1 383 ? 20.941 6.491 -37.615 1.00 85.00 383 SER A O 1
ATOM 2768 N N . VAL A 1 384 ? 18.850 6.624 -38.406 1.00 84.25 384 VAL A N 1
ATOM 2769 C CA . VAL A 1 384 ? 18.318 5.571 -37.521 1.00 84.25 384 VAL A CA 1
ATOM 2770 C C . VAL A 1 384 ? 18.822 4.212 -38.003 1.00 84.25 384 VAL A C 1
ATOM 2772 O O . VAL A 1 384 ? 18.531 3.806 -39.125 1.00 84.25 384 VAL A O 1
ATOM 2775 N N . ALA A 1 385 ? 19.585 3.521 -37.162 1.00 84.38 385 ALA A N 1
ATOM 2776 C CA . ALA A 1 385 ? 20.114 2.193 -37.439 1.00 84.38 385 ALA A CA 1
ATOM 2777 C C . ALA A 1 385 ? 19.084 1.098 -37.130 1.00 84.38 385 ALA A C 1
ATOM 2779 O O . ALA A 1 385 ? 18.885 0.193 -37.938 1.00 84.38 385 ALA A O 1
ATOM 2780 N N . SER A 1 386 ? 18.408 1.198 -35.987 1.00 84.19 386 SER A N 1
ATOM 2781 C CA . SER A 1 386 ? 17.376 0.261 -35.535 1.00 84.19 386 SER A CA 1
ATOM 2782 C C . SER A 1 386 ? 16.475 0.919 -34.497 1.00 84.19 386 SER A C 1
ATOM 2784 O O . SER A 1 386 ? 16.866 1.883 -33.838 1.00 84.19 386 SER A O 1
ATOM 2786 N N . VAL A 1 387 ? 15.265 0.387 -34.348 1.00 87.12 387 VAL A N 1
ATOM 2787 C CA . VAL A 1 387 ? 14.360 0.729 -33.249 1.00 87.12 387 VAL A CA 1
ATOM 2788 C C . VAL A 1 387 ? 14.091 -0.551 -32.471 1.00 87.12 387 VAL A C 1
ATOM 2790 O O . VAL A 1 387 ? 13.767 -1.581 -33.049 1.00 87.12 387 VAL A O 1
ATOM 2793 N N . SER A 1 388 ? 14.284 -0.518 -31.159 1.00 91.19 388 SER A N 1
ATOM 2794 C CA . SER A 1 388 ? 13.910 -1.613 -30.266 1.00 91.19 388 SER A CA 1
ATOM 2795 C C . SER A 1 388 ? 12.776 -1.161 -29.357 1.00 91.19 388 SER A C 1
ATOM 2797 O O . SER A 1 388 ? 12.773 -0.030 -28.878 1.00 91.19 388 SER A O 1
ATOM 2799 N N . VAL A 1 389 ? 11.824 -2.045 -29.095 1.00 94.06 389 VAL A N 1
ATOM 2800 C CA . VAL A 1 389 ? 10.766 -1.846 -28.108 1.00 94.06 389 VAL A CA 1
ATOM 2801 C C . VAL A 1 389 ? 11.090 -2.710 -26.904 1.00 94.06 389 VAL A C 1
ATOM 2803 O O . VAL A 1 389 ? 11.202 -3.932 -27.025 1.00 94.06 389 VAL A O 1
ATOM 2806 N N . VAL A 1 390 ? 11.258 -2.068 -25.753 1.00 95.88 390 VAL A N 1
ATOM 2807 C CA . VAL A 1 390 ? 11.428 -2.740 -24.466 1.00 95.88 390 VAL A CA 1
ATOM 2808 C C . VAL A 1 390 ? 10.096 -2.644 -23.737 1.00 95.88 390 VAL A C 1
ATOM 2810 O O . VAL A 1 390 ? 9.665 -1.550 -23.378 1.00 95.88 390 VAL A O 1
ATOM 2813 N N . GLU A 1 391 ? 9.433 -3.783 -23.562 1.00 96.50 391 GLU A N 1
ATOM 2814 C CA . GLU A 1 391 ? 8.102 -3.888 -22.968 1.00 96.50 391 GLU A CA 1
ATOM 2815 C C . GLU A 1 391 ? 8.153 -4.745 -21.703 1.00 96.50 391 GLU A C 1
ATOM 2817 O O . GLU A 1 391 ? 8.655 -5.868 -21.699 1.00 96.50 391 GLU A O 1
ATOM 2822 N N . LEU A 1 392 ? 7.598 -4.223 -20.619 1.00 97.31 392 LEU A N 1
ATOM 2823 C CA . LEU A 1 392 ? 7.371 -4.930 -19.376 1.00 97.31 392 LEU A CA 1
ATOM 2824 C C . LEU A 1 392 ? 5.903 -5.335 -19.291 1.00 97.31 392 LEU A C 1
ATOM 2826 O O . LEU A 1 392 ? 5.011 -4.488 -19.324 1.00 97.31 392 LEU A O 1
ATOM 2830 N N . ARG A 1 393 ? 5.651 -6.632 -19.133 1.00 96.25 393 ARG A N 1
ATOM 2831 C CA . ARG A 1 393 ? 4.303 -7.189 -19.004 1.00 96.25 393 ARG A CA 1
ATOM 2832 C C . ARG A 1 393 ? 4.162 -7.983 -17.718 1.00 96.25 393 ARG A C 1
ATOM 2834 O O . ARG A 1 393 ? 5.147 -8.343 -17.082 1.00 96.25 393 ARG A O 1
ATOM 2841 N N . PHE A 1 394 ? 2.921 -8.291 -17.359 1.00 94.00 394 PHE A N 1
ATOM 2842 C CA . PHE A 1 394 ? 2.593 -9.032 -16.147 1.00 94.00 394 PHE A CA 1
ATOM 2843 C C . PHE A 1 394 ? 1.836 -10.314 -16.491 1.00 94.00 394 PHE A C 1
ATOM 2845 O O . PHE A 1 394 ? 0.994 -10.345 -17.391 1.00 94.00 394 PHE A O 1
ATOM 2852 N N . THR A 1 395 ? 2.154 -11.405 -15.797 1.00 92.88 395 THR A N 1
ATOM 2853 C CA . THR A 1 395 ? 1.353 -12.633 -15.873 1.00 92.88 395 THR A CA 1
ATOM 2854 C C . THR A 1 395 ? 0.018 -12.447 -15.142 1.00 92.88 395 THR A C 1
ATOM 2856 O O . THR A 1 395 ? -0.173 -11.485 -14.401 1.00 92.88 395 THR A O 1
ATOM 2859 N N . GLY A 1 396 ? -0.902 -13.413 -15.259 1.00 82.88 396 GLY A N 1
ATOM 2860 C CA . GLY A 1 396 ? -2.147 -13.402 -14.473 1.00 82.88 396 GLY A CA 1
ATOM 2861 C C . GLY A 1 396 ? -1.936 -13.446 -12.949 1.00 82.88 396 GLY A C 1
ATOM 2862 O O . GLY A 1 396 ? -2.847 -13.110 -12.203 1.00 82.88 396 GLY A O 1
ATOM 2863 N N . GLN A 1 397 ? -0.739 -13.827 -12.485 1.00 86.00 397 GLN A N 1
ATOM 2864 C CA . GLN A 1 397 ? -0.326 -13.769 -11.075 1.00 86.00 397 GLN A CA 1
ATOM 2865 C C . GLN A 1 397 ? 0.485 -12.503 -10.750 1.00 86.00 397 GLN A C 1
ATOM 2867 O O . GLN A 1 397 ? 1.156 -12.450 -9.725 1.00 86.00 397 GLN A O 1
ATOM 2872 N N . GLN A 1 398 ? 0.455 -11.498 -11.630 1.00 86.50 398 GLN A N 1
ATOM 2873 C CA . GLN A 1 398 ? 1.170 -10.225 -11.491 1.00 86.50 398 GLN A CA 1
ATOM 2874 C C . GLN A 1 398 ? 2.701 -10.356 -11.421 1.00 86.50 398 GLN A C 1
ATOM 2876 O O . GLN A 1 398 ? 3.385 -9.450 -10.955 1.00 86.50 398 GLN A O 1
ATOM 2881 N N . THR A 1 399 ? 3.267 -11.459 -11.918 1.00 91.31 399 THR A N 1
ATOM 2882 C CA . THR A 1 399 ? 4.724 -11.600 -12.056 1.00 91.31 399 THR A CA 1
ATOM 2883 C C . THR A 1 399 ? 5.200 -10.805 -13.276 1.00 91.31 399 THR A C 1
ATOM 2885 O O . THR A 1 399 ? 4.686 -11.075 -14.369 1.00 91.31 399 THR A O 1
ATOM 2888 N N . PRO A 1 400 ? 6.145 -9.858 -13.134 1.00 94.56 400 PRO A N 1
ATOM 2889 C CA . PRO A 1 400 ? 6.676 -9.105 -14.264 1.00 94.56 400 PRO A CA 1
ATOM 2890 C C . PRO A 1 400 ? 7.550 -9.985 -15.170 1.00 94.56 400 PRO A C 1
ATOM 2892 O O . PRO A 1 400 ? 8.255 -10.873 -14.691 1.00 94.56 400 PRO A O 1
ATOM 2895 N N . TYR A 1 401 ? 7.529 -9.725 -16.475 1.00 95.25 401 TYR A N 1
ATOM 2896 C CA . TYR A 1 401 ? 8.465 -10.290 -17.446 1.00 95.25 401 TYR A CA 1
ATOM 2897 C C . TYR A 1 401 ? 8.769 -9.284 -18.557 1.00 95.25 401 TYR A C 1
ATOM 2899 O O . TYR A 1 401 ? 7.907 -8.500 -18.962 1.00 95.25 401 TYR A O 1
ATOM 2907 N N . LEU A 1 402 ? 10.007 -9.315 -19.048 1.00 96.69 402 LEU A N 1
ATOM 2908 C CA . LEU A 1 402 ? 10.490 -8.419 -20.091 1.00 96.69 402 LEU A CA 1
ATOM 2909 C C . LEU A 1 402 ? 10.314 -9.052 -21.476 1.00 96.69 402 LEU A C 1
ATOM 2911 O O . LEU A 1 402 ? 10.683 -10.207 -21.688 1.00 96.69 402 LEU A O 1
ATOM 2915 N N . THR A 1 403 ? 9.796 -8.281 -22.425 1.00 95.38 403 THR A N 1
ATOM 2916 C CA . THR A 1 403 ? 9.769 -8.602 -23.854 1.00 95.38 403 THR A CA 1
ATOM 2917 C C . THR A 1 403 ? 10.562 -7.538 -24.598 1.00 95.38 403 THR A C 1
ATOM 2919 O O . THR A 1 403 ? 10.329 -6.344 -24.428 1.00 95.38 403 THR A O 1
ATOM 2922 N N . VAL A 1 404 ? 11.516 -7.965 -25.421 1.00 93.44 404 VAL A N 1
ATOM 2923 C CA . VAL A 1 404 ? 12.334 -7.064 -26.236 1.00 93.44 404 VAL A CA 1
ATOM 2924 C C . VAL A 1 404 ? 12.091 -7.402 -27.695 1.00 93.44 404 VAL A C 1
ATOM 2926 O O . VAL A 1 404 ? 12.424 -8.499 -28.142 1.00 93.44 404 VAL A O 1
ATOM 2929 N N . THR A 1 405 ? 11.522 -6.455 -28.433 1.00 92.38 405 THR A N 1
ATOM 2930 C CA . THR A 1 405 ? 11.315 -6.581 -29.878 1.00 92.38 405 THR A CA 1
ATOM 2931 C C . THR A 1 405 ? 12.306 -5.674 -30.582 1.00 92.38 405 THR A C 1
ATOM 2933 O O . THR A 1 405 ? 12.311 -4.471 -30.346 1.00 92.38 405 THR A O 1
ATOM 2936 N N . VAL A 1 406 ? 13.170 -6.241 -31.419 1.00 84.56 406 VAL A N 1
ATOM 2937 C CA . VAL A 1 406 ? 14.136 -5.473 -32.212 1.00 84.56 406 VAL A CA 1
ATOM 2938 C C . VAL A 1 406 ? 13.610 -5.413 -33.636 1.00 84.56 406 VAL A C 1
ATOM 2940 O O . VAL A 1 406 ? 13.523 -6.452 -34.294 1.00 84.56 406 VAL A O 1
ATOM 2943 N N . ASP A 1 407 ? 13.264 -4.220 -34.116 1.00 75.50 407 ASP A N 1
ATOM 2944 C CA . ASP A 1 407 ? 12.987 -4.041 -35.535 1.00 75.50 407 ASP A CA 1
ATOM 2945 C C . ASP A 1 407 ? 14.293 -4.245 -36.304 1.00 75.50 407 ASP A C 1
ATOM 2947 O O . ASP A 1 407 ? 15.356 -3.745 -35.914 1.00 75.50 407 ASP A O 1
ATOM 2951 N N . ALA A 1 408 ? 14.219 -5.030 -37.384 1.00 60.53 408 ALA A N 1
ATOM 2952 C CA . ALA A 1 408 ? 15.357 -5.300 -38.254 1.00 60.53 408 ALA A CA 1
ATOM 2953 C C . ALA A 1 408 ? 16.065 -3.984 -38.627 1.00 60.53 408 ALA A C 1
ATOM 2955 O O . ALA A 1 408 ? 15.389 -2.962 -38.788 1.00 60.53 408 ALA A O 1
ATOM 2956 N N . PRO A 1 409 ? 17.407 -3.988 -38.772 1.00 60.72 409 PRO A N 1
ATOM 2957 C CA . PRO A 1 409 ? 18.149 -2.777 -39.083 1.00 60.72 409 PRO A CA 1
ATOM 2958 C C . PRO A 1 409 ? 17.517 -2.102 -40.294 1.00 60.72 409 PRO A C 1
ATOM 2960 O O . PRO A 1 409 ? 17.246 -2.770 -41.301 1.00 60.72 409 PRO A O 1
ATOM 2963 N N . VAL A 1 410 ? 17.264 -0.796 -40.179 1.00 57.34 410 VAL A N 1
ATOM 2964 C CA . VAL A 1 410 ? 16.682 0.002 -41.257 1.00 57.34 410 VAL A CA 1
ATOM 2965 C C . VAL A 1 410 ? 17.724 0.021 -42.366 1.00 57.34 410 VAL A C 1
ATOM 2967 O O . VAL A 1 410 ? 18.657 0.822 -42.374 1.00 57.34 410 VAL A O 1
ATOM 2970 N N . SER A 1 411 ? 17.642 -0.964 -43.258 1.00 54.53 411 SER A N 1
ATOM 2971 C CA . SER A 1 411 ? 18.579 -1.092 -44.358 1.00 54.53 411 SER A CA 1
ATOM 2972 C C . SER A 1 411 ? 18.416 0.164 -45.190 1.00 54.53 411 SER A C 1
ATOM 2974 O O . SER A 1 411 ? 17.323 0.446 -45.682 1.00 54.53 411 SER A O 1
ATOM 2976 N N . ARG A 1 412 ? 19.488 0.953 -45.306 1.00 50.12 412 ARG A N 1
ATOM 2977 C CA . ARG A 1 412 ? 19.510 2.059 -46.256 1.00 50.12 412 ARG A CA 1
ATOM 2978 C C . ARG A 1 412 ? 19.262 1.461 -47.621 1.00 50.12 412 ARG A C 1
ATOM 2980 O O . ARG A 1 412 ? 20.126 0.771 -48.155 1.00 50.12 412 ARG A O 1
ATOM 2987 N N . VAL A 1 413 ? 18.086 1.722 -48.166 1.00 51.09 413 VAL A N 1
ATOM 2988 C CA . VAL A 1 413 ? 17.860 1.523 -49.586 1.00 51.09 413 VAL A CA 1
ATOM 2989 C C . VAL A 1 413 ? 18.763 2.538 -50.270 1.00 51.09 413 VAL A C 1
ATOM 2991 O O . VAL A 1 413 ? 18.595 3.745 -50.087 1.00 51.09 413 VAL A O 1
ATOM 2994 N N . VAL A 1 414 ? 19.796 2.056 -50.958 1.00 54.16 414 VAL A N 1
ATOM 2995 C CA . VAL A 1 414 ? 20.620 2.915 -51.808 1.00 54.16 414 VAL A CA 1
ATOM 2996 C C . VAL A 1 414 ? 19.678 3.522 -52.854 1.00 54.16 414 VAL A C 1
ATOM 2998 O O . VAL A 1 414 ? 18.861 2.780 -53.403 1.00 54.16 414 VAL A O 1
ATOM 3001 N N . PRO A 1 415 ? 19.733 4.837 -53.137 1.00 50.69 415 PRO A N 1
ATOM 3002 C CA . PRO A 1 415 ? 18.946 5.416 -54.220 1.00 50.69 415 PRO A CA 1
ATOM 3003 C C . PRO A 1 415 ? 19.208 4.641 -55.520 1.00 50.69 415 PRO A C 1
ATOM 3005 O O . PRO A 1 415 ? 20.344 4.600 -55.995 1.00 50.69 415 PRO A O 1
ATOM 3008 N N . GLY A 1 416 ? 18.175 3.980 -56.048 1.00 56.91 416 GLY A N 1
ATOM 3009 C CA . GLY A 1 416 ? 18.266 3.119 -57.232 1.00 56.91 416 GLY A CA 1
ATOM 3010 C C . GLY A 1 416 ? 18.241 1.605 -56.976 1.00 56.91 416 GLY A C 1
ATOM 3011 O O . GLY A 1 416 ? 18.126 0.858 -57.945 1.00 56.91 416 GLY A O 1
ATOM 3012 N N . ASP A 1 417 ? 18.286 1.139 -55.724 1.00 55.28 417 ASP A N 1
ATOM 3013 C CA . ASP A 1 417 ? 18.011 -0.265 -55.393 1.00 55.28 417 ASP A CA 1
ATOM 3014 C C . ASP A 1 417 ? 16.495 -0.492 -55.262 1.00 55.28 417 ASP A C 1
ATOM 3016 O O . ASP A 1 417 ? 15.787 0.254 -54.574 1.00 55.28 417 ASP A O 1
ATOM 3020 N N . SER A 1 418 ? 15.985 -1.534 -55.926 1.00 50.00 418 SER A N 1
ATOM 3021 C CA . SER A 1 418 ? 14.597 -1.976 -55.792 1.00 50.00 418 SER A CA 1
ATOM 3022 C C . SER A 1 418 ? 14.458 -2.898 -54.581 1.00 50.00 418 SER A C 1
ATOM 3024 O O . SER A 1 418 ? 15.153 -3.907 -54.445 1.00 50.00 418 SER A O 1
ATOM 3026 N N . VAL A 1 419 ? 13.544 -2.558 -53.672 1.00 52.88 419 VAL A N 1
ATOM 3027 C CA . VAL A 1 419 ? 13.199 -3.432 -52.545 1.00 52.88 419 VAL A CA 1
ATOM 3028 C C . VAL A 1 419 ? 12.012 -4.287 -52.959 1.00 52.88 419 VAL A C 1
ATOM 3030 O O . VAL A 1 419 ? 10.914 -3.778 -53.179 1.00 52.88 419 VAL A O 1
ATOM 3033 N N . VAL A 1 420 ? 12.238 -5.596 -53.059 1.00 51.88 420 VAL A N 1
ATOM 3034 C CA . VAL A 1 420 ? 11.176 -6.575 -53.293 1.00 51.88 420 VAL A CA 1
ATOM 3035 C C . VAL A 1 420 ? 10.588 -6.975 -51.948 1.00 51.88 420 VAL A C 1
ATOM 3037 O O . VAL A 1 420 ? 11.247 -7.643 -51.151 1.00 51.88 420 VAL A O 1
ATOM 3040 N N . ILE A 1 421 ? 9.343 -6.581 -51.693 1.00 55.00 421 ILE A N 1
ATOM 3041 C CA . ILE A 1 421 ? 8.601 -7.020 -50.509 1.00 55.00 421 ILE A CA 1
ATOM 3042 C C . ILE A 1 421 ? 7.880 -8.328 -50.878 1.00 55.00 421 ILE A C 1
ATOM 3044 O O . ILE A 1 421 ? 6.978 -8.296 -51.721 1.00 55.00 421 ILE A O 1
ATOM 3048 N N . PRO A 1 422 ? 8.251 -9.491 -50.305 1.00 43.34 422 PRO A N 1
ATOM 3049 C CA . PRO A 1 422 ? 7.567 -10.744 -50.602 1.00 43.34 422 PRO A CA 1
ATOM 3050 C C . PRO A 1 422 ? 6.155 -10.727 -49.998 1.00 43.34 422 PRO A C 1
ATOM 3052 O O . PRO A 1 422 ? 5.978 -10.830 -48.784 1.00 43.34 422 PRO A O 1
ATOM 3055 N N . GLY A 1 423 ? 5.144 -10.582 -50.856 1.00 48.97 423 GLY A N 1
ATOM 3056 C CA . GLY A 1 423 ? 3.734 -10.723 -50.494 1.00 48.97 423 GLY A CA 1
ATOM 3057 C C . GLY A 1 423 ? 3.258 -12.188 -50.540 1.00 48.97 423 GLY A C 1
ATOM 3058 O O . GLY A 1 423 ? 3.831 -12.996 -51.275 1.00 48.97 423 GLY A O 1
ATOM 3059 N N . PRO A 1 424 ? 2.205 -12.566 -49.785 1.00 44.19 424 PRO A N 1
ATOM 3060 C CA . PRO A 1 424 ? 1.517 -13.858 -49.936 1.00 44.19 424 PRO A CA 1
ATOM 3061 C C . PRO A 1 424 ? 0.962 -14.040 -51.367 1.00 44.19 424 PRO A C 1
ATOM 3063 O O . PRO A 1 424 ? 0.768 -13.044 -52.057 1.00 44.19 424 PRO A O 1
ATOM 3066 N N . PRO A 1 425 ? 0.672 -15.281 -51.818 1.00 56.91 425 PRO A N 1
ATOM 3067 C CA . PRO A 1 425 ? 0.882 -15.743 -53.195 1.00 56.91 425 PRO A CA 1
ATOM 3068 C C . PRO A 1 425 ? 0.275 -14.799 -54.243 1.00 56.91 425 PRO A C 1
ATOM 3070 O O . PRO A 1 425 ? -0.922 -14.829 -54.524 1.00 56.91 425 PRO A O 1
ATOM 3073 N N . GLY A 1 426 ? 1.144 -13.978 -54.820 1.00 57.91 426 GLY A N 1
ATOM 3074 C CA . GLY A 1 426 ? 0.860 -12.958 -55.819 1.00 57.91 426 GLY A CA 1
ATOM 3075 C C . GLY A 1 426 ? 2.171 -12.288 -56.223 1.00 57.91 426 GLY A C 1
ATOM 3076 O O . GLY A 1 426 ? 3.154 -12.379 -55.484 1.00 57.91 426 GLY A O 1
ATOM 3077 N N . ASP A 1 427 ? 2.205 -11.697 -57.419 1.00 49.81 427 ASP A N 1
ATOM 3078 C CA . ASP A 1 427 ? 3.429 -11.136 -57.997 1.00 49.81 427 ASP A CA 1
ATOM 3079 C C . ASP A 1 427 ? 4.092 -10.124 -57.038 1.00 49.81 427 ASP A C 1
ATOM 3081 O O . ASP A 1 427 ? 3.392 -9.299 -56.440 1.00 49.81 427 ASP A O 1
ATOM 3085 N N . PRO A 1 428 ? 5.425 -10.192 -56.854 1.00 57.12 428 PRO A N 1
ATOM 3086 C CA . PRO A 1 428 ? 6.146 -9.298 -55.957 1.00 57.12 428 PRO A CA 1
ATOM 3087 C C . PRO A 1 428 ? 5.918 -7.830 -56.334 1.00 57.12 428 PRO A C 1
ATOM 3089 O O . PRO A 1 428 ? 5.985 -7.460 -57.506 1.00 57.12 428 PRO A O 1
ATOM 3092 N N . ILE A 1 429 ? 5.675 -6.985 -55.330 1.00 50.50 429 ILE A N 1
ATOM 3093 C CA . ILE A 1 429 ? 5.586 -5.536 -55.524 1.00 50.50 429 ILE A CA 1
ATOM 3094 C C . ILE A 1 429 ? 7.017 -4.995 -55.548 1.00 50.50 429 ILE A C 1
ATOM 3096 O O . ILE A 1 429 ? 7.689 -4.966 -54.516 1.00 50.50 429 ILE A O 1
ATOM 3100 N N . GLU A 1 430 ? 7.480 -4.578 -56.725 1.00 53.78 430 GLU A N 1
ATOM 3101 C CA . GLU A 1 430 ? 8.690 -3.769 -56.863 1.00 53.78 430 GLU A CA 1
ATOM 3102 C C . GLU A 1 430 ? 8.344 -2.304 -56.581 1.00 53.78 430 GLU A C 1
ATOM 3104 O O . GLU A 1 430 ? 7.510 -1.705 -57.261 1.00 53.78 430 GLU A O 1
ATOM 3109 N N . VAL A 1 431 ? 8.977 -1.722 -55.561 1.00 58.34 431 VAL A N 1
ATOM 3110 C CA . VAL A 1 431 ? 8.906 -0.282 -55.293 1.00 58.34 431 VAL A CA 1
ATOM 3111 C C . VAL A 1 431 ? 10.238 0.334 -55.712 1.00 58.34 431 VAL A C 1
ATOM 3113 O O . VAL A 1 431 ? 11.265 0.083 -55.081 1.00 58.34 431 VAL A O 1
ATOM 3116 N N . GLU A 1 432 ? 10.230 1.131 -56.783 1.00 51.94 432 GLU A N 1
ATOM 3117 C CA . GLU A 1 432 ? 11.377 1.964 -57.158 1.00 51.94 432 GLU A CA 1
ATOM 3118 C C . GLU A 1 432 ? 11.489 3.143 -56.185 1.00 51.94 432 GLU A C 1
ATOM 3120 O O . GLU A 1 432 ? 10.529 3.888 -55.963 1.00 51.94 432 GLU A O 1
ATOM 3125 N N . THR A 1 433 ? 12.670 3.325 -55.594 1.00 50.38 433 THR A N 1
ATOM 3126 C CA . THR A 1 433 ? 12.954 4.514 -54.789 1.00 50.38 433 THR A CA 1
ATOM 3127 C C . THR A 1 433 ? 13.132 5.739 -55.696 1.00 50.38 433 THR A C 1
ATOM 3129 O O . THR A 1 433 ? 13.719 5.619 -56.775 1.00 50.38 433 THR A O 1
ATOM 3132 N N . PRO A 1 434 ? 12.627 6.929 -55.310 1.00 49.69 434 PRO A N 1
ATOM 3133 C CA . PRO A 1 434 ? 12.798 8.138 -56.109 1.00 49.69 434 PRO A CA 1
ATOM 3134 C C . PRO A 1 434 ? 14.288 8.430 -56.304 1.00 49.69 434 PRO A C 1
ATOM 3136 O O . PRO A 1 434 ? 15.015 8.608 -55.330 1.00 49.69 434 PRO A O 1
ATOM 3139 N N . ASN A 1 435 ? 14.744 8.483 -57.557 1.00 51.88 435 ASN A N 1
ATOM 3140 C CA . ASN A 1 435 ? 16.094 8.948 -57.858 1.00 51.88 435 ASN A CA 1
ATOM 3141 C C . ASN A 1 435 ? 16.241 10.395 -57.378 1.00 51.88 435 ASN A C 1
ATOM 3143 O O . ASN A 1 435 ? 15.408 11.241 -57.718 1.00 51.88 435 ASN A O 1
ATOM 3147 N N . ASP A 1 436 ? 17.317 10.678 -56.641 1.00 51.62 436 ASP A N 1
ATOM 3148 C CA . ASP A 1 436 ? 17.703 12.038 -56.278 1.00 51.62 436 ASP A CA 1
ATOM 3149 C C . ASP A 1 436 ? 17.934 12.833 -57.565 1.00 51.62 436 ASP A C 1
ATOM 3151 O O . ASP A 1 436 ? 18.957 12.718 -58.247 1.00 51.62 436 ASP A O 1
ATOM 3155 N N . GLY A 1 437 ? 16.914 13.600 -57.943 1.00 47.81 437 GLY A N 1
ATOM 3156 C CA . GLY A 1 437 ? 16.896 14.403 -59.149 1.00 47.81 437 GLY A CA 1
ATOM 3157 C C . GLY A 1 437 ? 17.999 15.451 -59.110 1.00 47.81 437 GLY A C 1
ATOM 3158 O O . GLY A 1 437 ? 17.804 16.557 -58.617 1.00 47.81 437 GLY A O 1
ATOM 3159 N N . THR A 1 438 ? 19.144 15.143 -59.711 1.00 50.12 438 THR A N 1
ATOM 3160 C CA . THR A 1 438 ? 20.081 16.155 -60.205 1.00 50.12 438 THR A CA 1
ATOM 3161 C C . THR A 1 438 ? 19.554 16.674 -61.541 1.00 50.12 438 THR A C 1
ATOM 3163 O O . THR A 1 438 ? 20.025 16.324 -62.619 1.00 50.12 438 THR A O 1
ATOM 3166 N N . GLY A 1 439 ? 18.505 17.489 -61.467 1.00 49.88 439 GLY A N 1
ATOM 3167 C CA . GLY A 1 439 ? 17.888 18.122 -62.627 1.00 49.88 439 GLY A CA 1
ATOM 3168 C C . GLY A 1 439 ? 17.184 19.413 -62.235 1.00 49.88 439 GLY A C 1
ATOM 3169 O O . GLY A 1 439 ? 15.983 19.398 -61.980 1.00 49.88 439 GLY A O 1
ATOM 3170 N N . GLY A 1 440 ? 17.943 20.512 -62.198 1.00 36.78 440 GLY A N 1
ATOM 3171 C CA . GLY A 1 440 ? 17.456 21.872 -61.953 1.00 36.78 440 GLY A CA 1
ATOM 3172 C C . GLY A 1 440 ? 18.587 22.854 -61.724 1.00 36.78 440 GLY A C 1
ATOM 3173 O O . GLY A 1 440 ? 18.935 23.039 -60.541 1.00 36.78 440 GLY A O 1
#

Secondary structure (DSSP, 8-state):
---HHHHHHHHHHHHHHHSTT----HHHHHHHHHHHHHHHHHHHT----TTSSSSSSS---PPP-------------PPPPPP------PPPP------------------------------------------------THHHHHHHHHHHHHHHHHHHHHHHHHHHHHHS---------HHHHHHHHHHHTTTSPTTT-EEEEEETTEEEEEEEETTTTEEEEEEEETTEEEEEEEEGGGGGG-EEEEEEE-----TTTGGGT----PEEEEEEEEE-TTS-EEEEEEEEE--STTGGG--HHHHHHHHHHHHTT--EEEEEEEEETTEEEEEEEEE-TTS-EEEEEEEGGGTEEEEEEHHHHHHH-EEEEEEEE-TTS-EEEEEEEEEEE-TT--EEEEEEEPPP-----TT--EEE--SSS--EEEPPPP-----

Radius of gyration: 40.34 Å; Cα contacts (8 Å, |Δi|>4): 525; chains: 1; bounding box: 60×67×155 Å